Protein AF-A0A7V1RI03-F1 (afdb_monomer)

Nearest PDB structures (foldseek):
  7me6-assembly1_A  TM=6.289E-01  e=3.083E-03  Bacillus subtilis
  3l81-assembly1_A  TM=5.114E-01  e=1.331E-01  Homo sapiens
  4mdr-assembly1_A  TM=4.759E-01  e=1.545E-01  Homo sapiens
  9deq-assembly1_A  TM=2.929E-01  e=4.476E-02  Homo sapiens
  3ml6-assembly4_D  TM=4.600E-01  e=6.500E-01  Mus musculus

Foldseek 3Di:
DPPFAWEKEWEWPDQADAAWFQFHFTKIKIWTAGDPFFFQWKKKFWFVSKFFDDAWDKDFFDPPKGWDQPDPRRMIIIFRRRRDHTTIIIGTTGMTHHHAQDKIFMDMWTARHRRPDDDGGHDYPPVRYDGIHHLEKAKDWPQFWAADAAQAQTASAHPCLPDPRFTKMFTGGVHGDRQQPQFAKKFKWWDPVQCLFPFIWDDDRIATDHRRMGGGRRIHHNAWDFFIWMKIDDPSHHIDIGGTYTHANWKDFFAADDVWGKDKIKHWDFFCDPNDTDIFIFMDIDIGFHHGWMWGKHALRDDQDAPPDDDPSRGKIKTAGQGQAKGKGKGKADQVNLVVDPPNDQVVDWDKKWALDQQDAPPVRAGFQEAHPVRHTDHDDDDPPGGDTDIHTADAPVVDDPQDKHWPDWDQDPNNIIMTMIMHGGRRRTMMD

Mean predicted aligned error: 12.4 Å

Radius of gyration: 33.89 Å; Cα contacts (8 Å, |Δi|>4): 1225; chains: 1; bounding box: 90×43×89 Å

Structure (mmCIF, N/CA/C/O backbone):
data_AF-A0A7V1RI03-F1
#
_entry.id   AF-A0A7V1RI03-F1
#
loop_
_atom_site.group_PDB
_atom_site.id
_atom_site.type_symbol
_atom_site.label_atom_id
_atom_site.label_alt_id
_atom_site.label_comp_id
_atom_site.label_asym_id
_atom_site.label_entity_id
_atom_site.label_seq_id
_atom_site.pdbx_PDB_ins_code
_atom_site.Cartn_x
_atom_site.Cartn_y
_atom_site.Cartn_z
_atom_site.occupancy
_atom_site.B_iso_or_equiv
_atom_site.auth_seq_id
_atom_site.auth_comp_id
_atom_site.auth_asym_id
_atom_site.auth_atom_id
_atom_site.pdbx_PDB_model_num
ATOM 1 N N . MET A 1 1 ? 50.243 20.021 -27.247 1.00 41.41 1 MET A N 1
ATOM 2 C CA . MET A 1 1 ? 48.792 20.130 -26.984 1.00 41.41 1 MET A CA 1
ATOM 3 C C . MET A 1 1 ? 48.409 18.984 -26.069 1.00 41.41 1 MET A C 1
ATOM 5 O O . MET A 1 1 ? 48.669 17.845 -26.434 1.00 41.41 1 MET A O 1
ATOM 9 N N . ALA A 1 2 ? 47.901 19.267 -24.869 1.00 41.59 2 ALA A N 1
ATOM 10 C CA . ALA A 1 2 ? 47.420 18.225 -23.965 1.00 41.59 2 ALA A CA 1
ATOM 11 C C . ALA A 1 2 ? 46.274 17.465 -24.653 1.00 41.59 2 ALA A C 1
ATOM 13 O O . ALA A 1 2 ? 45.379 18.095 -25.218 1.00 41.59 2 ALA A O 1
ATOM 14 N N . ALA A 1 3 ? 46.332 16.133 -24.680 1.00 47.34 3 ALA A N 1
ATOM 15 C CA . ALA A 1 3 ? 45.283 15.319 -25.279 1.00 47.34 3 ALA A CA 1
ATOM 16 C C . ALA A 1 3 ? 43.960 15.603 -24.550 1.00 47.34 3 ALA A C 1
ATOM 18 O O . ALA A 1 3 ? 43.837 15.319 -23.362 1.00 47.34 3 ALA A O 1
ATOM 19 N N . GLY A 1 4 ? 42.996 16.216 -25.242 1.00 58.41 4 GLY A N 1
ATOM 20 C CA . GLY A 1 4 ? 41.682 16.500 -24.671 1.00 58.41 4 GLY A CA 1
ATOM 21 C C . GLY A 1 4 ? 41.002 15.205 -24.229 1.00 58.41 4 GLY A C 1
ATOM 22 O O . GLY A 1 4 ? 40.967 14.233 -24.985 1.00 58.41 4 GLY A O 1
ATOM 23 N N . THR A 1 5 ? 40.490 15.189 -23.003 1.00 70.06 5 THR A N 1
ATOM 24 C CA . THR A 1 5 ? 39.822 14.033 -22.396 1.00 70.06 5 THR A CA 1
ATOM 25 C C . THR A 1 5 ? 38.571 13.636 -23.195 1.00 70.06 5 THR A C 1
ATOM 27 O O . THR A 1 5 ? 37.810 14.491 -23.651 1.00 70.06 5 THR A O 1
ATOM 30 N N . LYS A 1 6 ? 38.356 12.331 -23.392 1.00 86.50 6 LYS A N 1
ATOM 31 C CA . LYS A 1 6 ? 37.286 11.750 -24.226 1.00 86.50 6 LYS A CA 1
ATOM 32 C C . LYS A 1 6 ? 36.296 10.996 -23.313 1.00 86.50 6 LYS A C 1
ATOM 34 O O . LYS A 1 6 ? 36.713 10.013 -22.713 1.00 86.50 6 LYS A O 1
ATOM 39 N N . LEU A 1 7 ? 35.040 11.453 -23.163 1.00 94.56 7 LEU A N 1
ATOM 40 C CA . LEU A 1 7 ? 34.065 10.988 -22.135 1.00 94.56 7 LEU A CA 1
ATOM 41 C C . LEU A 1 7 ? 32.678 10.568 -22.702 1.00 94.56 7 LEU A C 1
ATOM 43 O O . LEU A 1 7 ? 32.320 11.050 -23.779 1.00 94.56 7 LEU A O 1
ATOM 47 N N . PHE A 1 8 ? 31.901 9.705 -22.006 1.00 96.81 8 PHE A N 1
ATOM 48 C CA . PHE A 1 8 ? 30.544 9.221 -22.408 1.00 96.81 8 PHE A CA 1
ATOM 49 C C . PHE A 1 8 ? 29.639 8.722 -21.243 1.00 96.81 8 PHE A C 1
ATOM 51 O O . PHE A 1 8 ? 30.177 8.435 -20.188 1.00 96.81 8 PHE A O 1
ATOM 58 N N . ALA A 1 9 ? 28.317 8.539 -21.430 1.00 97.44 9 ALA A N 1
ATOM 59 C CA . ALA A 1 9 ? 27.333 8.123 -20.390 1.00 97.44 9 ALA A CA 1
ATOM 60 C C . ALA A 1 9 ? 26.368 6.977 -20.802 1.00 97.44 9 ALA A C 1
ATOM 62 O O . ALA A 1 9 ? 26.284 6.711 -22.003 1.00 97.44 9 ALA A O 1
ATOM 63 N N . ALA A 1 10 ? 25.644 6.336 -19.852 1.00 97.38 10 ALA A N 1
ATOM 64 C CA . ALA A 1 10 ? 24.796 5.142 -20.075 1.00 97.38 10 ALA A CA 1
ATOM 65 C C . ALA A 1 10 ? 23.640 4.899 -19.042 1.00 97.38 10 ALA A C 1
ATOM 67 O O . ALA A 1 10 ? 23.911 4.602 -17.885 1.00 97.38 10 ALA A O 1
ATOM 68 N N . VAL A 1 11 ? 22.351 4.940 -19.427 1.00 96.00 11 VAL A N 1
ATOM 69 C CA . VAL A 1 11 ? 21.191 4.805 -18.489 1.00 96.00 11 VAL A CA 1
ATOM 70 C C . VAL A 1 11 ? 20.282 3.619 -18.804 1.00 96.00 11 VAL A C 1
ATOM 72 O O . VAL A 1 11 ? 19.611 3.677 -19.826 1.00 96.00 11 VAL A O 1
ATOM 75 N N . VAL A 1 12 ? 20.235 2.634 -17.902 1.00 90.31 12 VAL A N 1
ATOM 76 C CA . VAL A 1 12 ? 19.380 1.440 -17.853 1.00 90.31 12 VAL A CA 1
ATOM 77 C C . VAL A 1 12 ? 18.019 1.771 -17.240 1.00 90.31 12 VAL A C 1
ATOM 79 O O . VAL A 1 12 ? 17.928 2.297 -16.130 1.00 90.31 12 VAL A O 1
ATOM 82 N N . GLU A 1 13 ? 16.966 1.422 -17.962 1.00 86.69 13 GLU A N 1
ATOM 83 C CA . GLU A 1 13 ? 15.584 1.364 -17.481 1.00 86.69 13 GLU A CA 1
ATOM 84 C C . GLU A 1 13 ? 14.987 0.029 -17.906 1.00 86.69 13 GLU A C 1
ATOM 86 O O . GLU A 1 13 ? 15.405 -0.429 -18.960 1.00 86.69 13 GLU A O 1
ATOM 91 N N . PRO A 1 14 ? 14.027 -0.562 -17.174 1.00 77.06 14 PRO A N 1
ATOM 92 C CA . PRO A 1 14 ? 13.486 -0.106 -15.897 1.00 77.06 14 PRO A CA 1
ATOM 93 C C . PRO A 1 14 ? 14.490 -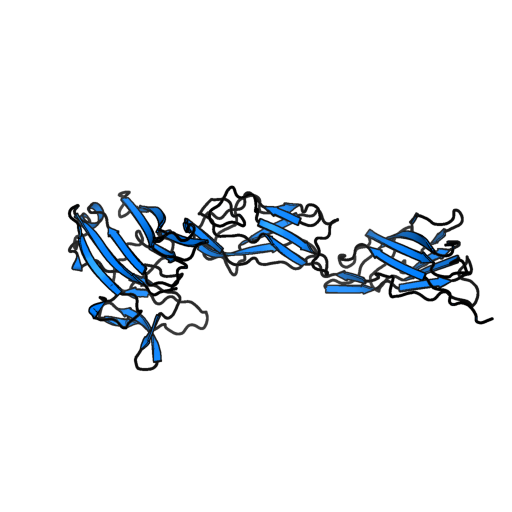0.204 -14.737 1.00 77.06 14 PRO A C 1
ATOM 95 O O . PRO A 1 14 ? 15.572 -0.771 -14.860 1.00 77.06 14 PRO A O 1
ATOM 98 N N . ARG A 1 15 ? 14.151 0.464 -13.629 1.00 73.94 15 ARG A N 1
ATOM 99 C CA . ARG A 1 15 ? 15.048 0.740 -12.492 1.00 73.94 15 ARG A CA 1
ATOM 100 C C . ARG A 1 15 ? 14.744 -0.103 -11.268 1.00 73.94 15 ARG A C 1
ATOM 102 O O . ARG A 1 15 ? 15.667 -0.650 -10.672 1.00 73.94 15 ARG A O 1
ATOM 109 N N . CYS A 1 16 ? 13.462 -0.213 -10.925 1.00 65.12 16 CYS A N 1
ATOM 110 C CA . CYS A 1 16 ? 13.014 -1.433 -10.292 1.00 65.12 16 CYS A CA 1
ATOM 111 C C . CYS A 1 16 ? 12.753 -2.411 -11.378 1.00 65.12 16 CYS A C 1
ATOM 113 O O . CYS A 1 16 ? 11.971 -2.170 -12.299 1.00 65.12 16 CYS A O 1
ATOM 115 N N . VAL A 1 17 ? 13.474 -3.492 -11.245 1.00 65.25 17 VAL A N 1
ATOM 116 C CA . VAL A 1 17 ? 13.266 -4.610 -12.100 1.00 65.25 17 VAL A CA 1
ATOM 117 C C . VAL A 1 17 ? 13.196 -5.801 -11.216 1.00 65.25 17 VAL A C 1
ATOM 119 O O . VAL A 1 17 ? 13.785 -5.884 -10.142 1.00 65.25 17 VAL A O 1
ATOM 122 N N . GLU A 1 18 ? 12.489 -6.760 -11.725 1.00 64.62 18 GLU A N 1
ATOM 123 C CA . GLU A 1 18 ? 12.511 -8.054 -11.131 1.00 64.62 18 GLU A CA 1
ATOM 124 C C . GLU A 1 18 ? 13.892 -8.693 -11.273 1.00 64.62 18 GLU A C 1
ATOM 126 O O . GLU A 1 18 ? 14.683 -8.365 -12.159 1.00 64.62 18 GLU A O 1
ATOM 131 N N . ALA A 1 19 ? 14.159 -9.667 -10.423 1.00 74.62 19 ALA A N 1
ATOM 132 C CA . ALA A 1 19 ? 15.273 -10.566 -10.611 1.00 74.62 19 ALA A CA 1
ATOM 133 C C . ALA A 1 19 ? 15.193 -11.343 -11.929 1.00 74.62 19 ALA A C 1
ATOM 135 O O . ALA A 1 19 ? 14.111 -11.677 -12.387 1.00 74.62 19 ALA A O 1
ATOM 136 N N . GLY A 1 20 ? 16.326 -11.754 -12.503 1.00 68.00 20 GLY A N 1
ATOM 137 C CA . GLY A 1 20 ? 16.409 -12.823 -13.513 1.00 68.00 20 GLY A CA 1
ATOM 138 C C . GLY A 1 20 ? 15.923 -12.502 -14.936 1.00 68.00 20 GLY A C 1
ATOM 139 O O . GLY A 1 20 ? 16.380 -13.123 -15.891 1.00 68.00 20 GLY A O 1
ATOM 140 N N . GLY A 1 21 ? 14.996 -11.560 -15.124 1.00 68.06 21 GLY A N 1
ATOM 141 C CA . GLY A 1 21 ? 14.075 -11.571 -16.272 1.00 68.06 21 GLY A CA 1
ATOM 142 C C . GLY A 1 21 ? 14.676 -11.299 -17.654 1.00 68.06 21 GLY A C 1
ATOM 143 O O . GLY A 1 21 ? 14.975 -10.154 -17.943 1.00 68.06 21 GLY A O 1
ATOM 144 N N . THR A 1 22 ? 14.817 -12.307 -18.537 1.00 66.44 22 THR A N 1
ATOM 145 C CA . THR A 1 22 ? 15.263 -12.186 -19.952 1.00 66.44 22 THR A CA 1
ATOM 146 C C . THR A 1 22 ? 14.149 -11.619 -20.834 1.00 66.44 22 THR A C 1
ATOM 148 O O . THR A 1 22 ? 13.356 -12.379 -21.382 1.00 66.44 22 THR A O 1
ATOM 151 N N . GLY A 1 23 ? 14.009 -10.300 -20.941 1.00 67.38 23 GLY A N 1
ATOM 152 C CA . GLY A 1 23 ? 12.752 -9.759 -21.486 1.00 67.38 23 GLY A CA 1
ATOM 153 C C . GLY A 1 23 ? 12.472 -8.309 -21.143 1.00 67.38 23 GLY A C 1
ATOM 154 O O . GLY A 1 23 ? 11.780 -7.601 -21.872 1.00 67.38 23 GLY A O 1
ATOM 155 N N . ILE A 1 24 ? 13.020 -7.887 -20.011 1.00 77.88 24 ILE A N 1
ATOM 156 C CA . ILE A 1 24 ? 12.870 -6.547 -19.492 1.00 77.88 24 ILE A CA 1
ATOM 157 C C . ILE A 1 24 ? 13.389 -5.586 -20.558 1.00 77.88 24 ILE A C 1
ATOM 159 O O . ILE A 1 24 ? 14.479 -5.789 -21.113 1.00 77.88 24 ILE A O 1
ATOM 163 N N . ALA A 1 25 ? 12.534 -4.615 -20.899 1.00 83.31 25 ALA A N 1
ATOM 164 C CA . ALA A 1 25 ? 12.824 -3.588 -21.882 1.00 83.31 25 ALA A CA 1
ATOM 165 C C . ALA A 1 25 ? 13.933 -2.720 -21.320 1.00 83.31 25 ALA A C 1
ATOM 167 O O . ALA A 1 25 ? 13.692 -1.679 -20.726 1.00 83.31 25 ALA A O 1
ATOM 168 N N . PHE A 1 26 ? 15.144 -3.215 -21.499 1.00 85.81 26 PHE A N 1
ATOM 169 C CA . PHE A 1 26 ? 16.341 -2.577 -21.063 1.00 85.81 26 PHE A CA 1
ATOM 170 C C . PHE A 1 26 ? 16.738 -1.601 -22.128 1.00 85.81 26 PHE A C 1
ATOM 172 O O . PHE A 1 26 ? 17.352 -1.938 -23.137 1.00 85.81 26 PHE A O 1
ATOM 179 N N . SER A 1 27 ? 16.360 -0.359 -21.928 1.00 92.25 27 SER A N 1
ATOM 180 C CA . SER A 1 27 ? 17.020 0.689 -22.674 1.00 92.25 27 SER A CA 1
ATOM 181 C C . SER A 1 27 ? 18.281 1.072 -21.933 1.00 92.25 27 SER A C 1
ATOM 183 O O . SER A 1 27 ? 18.189 1.398 -20.760 1.00 92.25 27 SER A O 1
ATOM 185 N N . ILE A 1 28 ? 19.428 1.080 -22.616 1.00 96.06 28 ILE A N 1
ATOM 186 C CA . ILE A 1 28 ? 20.593 1.882 -22.249 1.00 96.06 28 ILE A CA 1
ATOM 187 C C . ILE A 1 28 ? 20.693 3.042 -23.196 1.00 96.06 28 ILE A C 1
ATOM 189 O O . ILE A 1 28 ? 21.000 2.919 -24.383 1.00 96.06 28 ILE A O 1
ATOM 193 N N . THR A 1 29 ? 20.440 4.209 -22.653 1.00 97.50 29 THR A N 1
ATOM 194 C CA . THR A 1 29 ? 20.673 5.429 -23.402 1.00 97.50 29 THR A CA 1
ATOM 195 C C . THR A 1 29 ? 22.153 5.788 -23.296 1.00 97.50 29 THR A C 1
ATOM 197 O O . THR A 1 29 ? 22.604 6.168 -22.219 1.00 97.50 29 THR A O 1
ATOM 200 N N . LEU A 1 30 ? 22.918 5.649 -24.390 1.00 97.69 30 LEU A N 1
ATOM 201 C CA . LEU A 1 30 ? 24.334 6.023 -24.497 1.00 97.69 30 LEU A CA 1
ATOM 202 C C . LEU A 1 30 ? 24.514 7.441 -25.034 1.00 97.69 30 LEU A C 1
ATOM 204 O O . LEU A 1 30 ? 23.886 7.808 -26.020 1.00 97.69 30 LEU A O 1
ATOM 208 N N . THR A 1 31 ? 25.427 8.226 -24.462 1.00 97.75 31 THR A N 1
ATOM 209 C CA . THR A 1 31 ? 25.604 9.647 -24.838 1.00 97.75 31 THR A CA 1
ATOM 210 C C . THR A 1 31 ? 27.086 10.039 -24.954 1.00 97.75 31 THR A C 1
ATOM 212 O O . THR A 1 31 ? 27.854 9.738 -24.044 1.00 97.75 31 THR A O 1
ATOM 215 N N . ASN A 1 32 ? 27.516 10.710 -26.041 1.00 96.75 32 ASN A N 1
ATOM 216 C CA . ASN A 1 32 ? 28.910 11.183 -26.227 1.00 96.75 32 ASN A CA 1
ATOM 217 C C . ASN A 1 32 ? 29.135 12.585 -25.646 1.00 96.75 32 ASN A C 1
ATOM 219 O O . ASN A 1 32 ? 28.449 13.535 -26.023 1.00 96.75 32 ASN A O 1
ATOM 223 N N . LEU A 1 33 ? 30.178 12.730 -24.826 1.00 95.06 33 LEU A N 1
ATOM 224 C CA . LEU A 1 33 ? 30.509 13.955 -24.100 1.00 95.06 33 LEU A CA 1
ATOM 225 C C . LEU A 1 33 ? 31.854 14.606 -24.516 1.00 95.06 33 LEU A C 1
ATOM 227 O O . LEU A 1 33 ? 32.216 15.650 -23.977 1.00 95.06 33 LEU A O 1
ATOM 231 N N . SER A 1 34 ? 32.627 14.042 -25.459 1.00 91.75 34 SER A N 1
ATOM 232 C CA . SER A 1 34 ? 33.881 14.662 -25.947 1.00 91.75 34 SER A CA 1
ATOM 233 C C . SER A 1 34 ? 33.633 15.870 -26.865 1.00 91.75 34 SER A C 1
ATOM 235 O O . SER A 1 34 ? 32.621 15.928 -27.551 1.00 91.75 34 SER A O 1
ATOM 237 N N . LYS A 1 35 ? 34.574 16.830 -26.919 1.00 88.06 35 LYS A N 1
ATOM 238 C CA . LYS A 1 35 ? 34.424 18.111 -27.651 1.00 88.06 35 LYS A CA 1
ATOM 239 C C . LYS A 1 35 ? 34.959 18.115 -29.079 1.00 88.06 35 LYS A C 1
ATOM 241 O O . LYS A 1 35 ? 34.518 18.899 -29.908 1.00 88.06 35 LYS A O 1
ATOM 246 N N . ASN A 1 36 ? 35.956 17.290 -29.350 1.00 86.00 36 ASN A N 1
ATOM 247 C CA . ASN A 1 36 ? 36.690 17.275 -30.614 1.00 86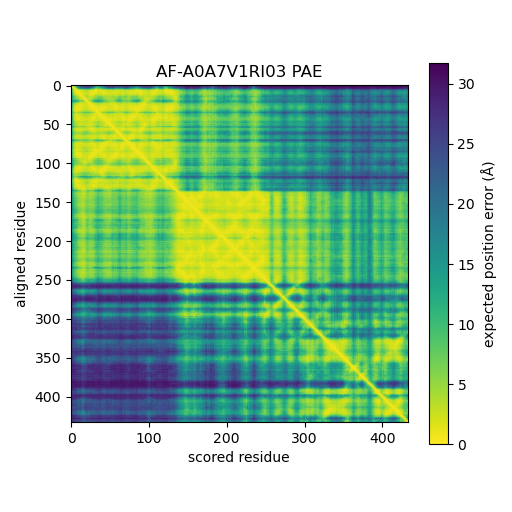.00 36 ASN A CA 1
ATOM 248 C C . ASN A 1 36 ? 36.830 15.859 -31.178 1.00 86.00 36 ASN A C 1
ATOM 250 O O . ASN A 1 36 ? 37.504 15.656 -32.184 1.00 86.00 36 ASN A O 1
ATOM 254 N N . GLN A 1 37 ? 36.205 14.881 -30.521 1.00 91.12 37 GLN A N 1
ATOM 255 C CA . GLN A 1 37 ? 36.290 13.483 -30.882 1.00 91.12 37 GLN A CA 1
ATOM 256 C C . GLN A 1 37 ? 34.893 12.859 -30.884 1.00 91.12 37 GLN A C 1
ATOM 258 O O . GLN A 1 37 ? 34.149 12.947 -29.910 1.00 91.12 37 GLN A O 1
ATOM 263 N N . GLN A 1 38 ? 34.543 12.190 -31.977 1.00 92.38 38 GLN A N 1
ATOM 264 C CA . GLN A 1 38 ? 33.349 11.346 -32.023 1.00 92.38 38 GLN A CA 1
ATOM 265 C C . GLN A 1 38 ? 33.516 10.097 -31.143 1.00 92.38 38 GLN A C 1
ATOM 267 O O . GLN A 1 38 ? 34.625 9.564 -31.043 1.00 92.38 38 GLN A O 1
ATOM 272 N N . LEU A 1 39 ? 32.419 9.607 -30.565 1.00 94.94 39 LEU A N 1
ATOM 273 C CA . LEU A 1 39 ? 32.346 8.271 -29.975 1.00 94.94 39 LEU A CA 1
ATOM 274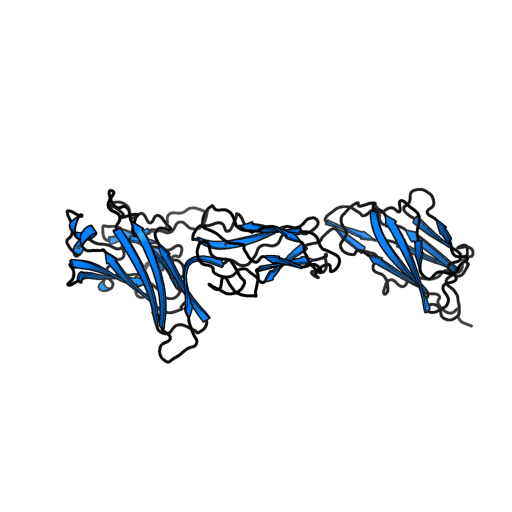 C C . LEU A 1 39 ? 31.970 7.311 -31.099 1.00 94.94 39 LEU A C 1
ATOM 276 O O . LEU A 1 39 ? 30.852 7.327 -31.619 1.00 94.94 39 LEU A O 1
ATOM 280 N N . GLY A 1 40 ? 32.959 6.536 -31.523 1.00 94.12 40 GLY A N 1
ATOM 281 C CA . GLY A 1 40 ? 32.832 5.632 -32.654 1.00 94.12 40 GLY A CA 1
ATOM 282 C C . GLY A 1 40 ? 32.198 4.297 -32.275 1.00 94.12 40 GLY A C 1
ATOM 283 O O . GLY A 1 40 ? 31.468 3.738 -33.082 1.00 94.12 40 GLY A O 1
ATOM 284 N N . SER A 1 41 ? 32.436 3.791 -31.062 1.00 96.31 41 SER A N 1
ATOM 285 C CA . SER A 1 41 ? 31.978 2.462 -30.627 1.00 96.31 41 SER A CA 1
ATOM 286 C C . SER A 1 41 ? 31.847 2.330 -29.107 1.00 96.31 41 SER A C 1
ATOM 288 O O . SER A 1 41 ? 32.500 3.064 -28.362 1.00 96.31 41 SER A O 1
ATOM 290 N N . ALA A 1 42 ? 31.036 1.373 -28.647 1.00 97.56 42 ALA A N 1
ATOM 291 C CA . ALA A 1 42 ? 30.882 1.013 -27.238 1.00 97.56 42 ALA A CA 1
ATOM 292 C C . ALA A 1 42 ? 30.634 -0.491 -27.028 1.00 97.56 42 ALA A C 1
ATOM 294 O O . ALA A 1 42 ? 30.195 -1.176 -27.938 1.00 97.56 42 ALA A O 1
ATOM 295 N N . ASN A 1 43 ? 30.900 -0.998 -25.829 1.00 97.25 43 ASN A N 1
ATOM 296 C CA . ASN A 1 43 ? 30.618 -2.352 -25.368 1.00 97.25 43 ASN A CA 1
ATOM 297 C C . ASN A 1 43 ? 29.855 -2.261 -24.035 1.00 97.25 43 ASN A C 1
ATOM 299 O O . ASN A 1 43 ? 30.383 -1.665 -23.104 1.00 97.25 43 ASN A O 1
ATOM 303 N N . VAL A 1 44 ? 28.657 -2.836 -23.920 1.00 97.56 44 VAL A N 1
ATOM 304 C CA . VAL A 1 44 ? 27.832 -2.883 -22.697 1.00 97.56 44 VAL A CA 1
ATOM 305 C C . VAL A 1 44 ? 27.874 -4.303 -22.143 1.00 97.56 44 VAL A C 1
ATOM 307 O O . VAL A 1 44 ? 27.323 -5.217 -22.744 1.00 97.56 44 VAL A O 1
ATOM 310 N N . ARG A 1 45 ? 28.551 -4.509 -21.019 1.00 96.19 45 ARG A N 1
ATOM 311 C CA . ARG A 1 45 ? 28.572 -5.762 -20.270 1.00 96.19 45 ARG A CA 1
ATOM 312 C C . ARG A 1 45 ? 27.387 -5.826 -19.320 1.00 96.19 45 ARG A C 1
ATOM 314 O O . ARG A 1 45 ? 27.097 -4.862 -18.624 1.00 96.19 45 ARG A O 1
ATOM 321 N N . LEU A 1 46 ? 26.723 -6.958 -19.259 1.00 93.75 46 LEU A N 1
ATOM 322 C CA . LEU A 1 46 ? 25.620 -7.154 -18.340 1.00 93.75 46 LEU A CA 1
ATOM 323 C C . LEU A 1 46 ? 26.136 -7.692 -16.993 1.00 93.75 46 LEU A C 1
ATOM 325 O O . LEU A 1 46 ? 27.198 -8.326 -16.973 1.00 93.75 46 LEU A O 1
ATOM 329 N N . PRO A 1 47 ? 25.453 -7.375 -15.875 1.00 91.50 47 PRO A N 1
ATOM 330 C CA . PRO A 1 47 ? 25.795 -7.916 -14.559 1.00 91.50 47 PRO A CA 1
ATOM 331 C C . PRO A 1 47 ? 25.717 -9.446 -14.537 1.00 91.50 47 PRO A C 1
ATOM 333 O O . PRO A 1 47 ? 25.084 -10.053 -15.394 1.00 91.50 47 PRO A O 1
ATOM 336 N N . ASP A 1 48 ? 26.326 -10.095 -13.546 1.00 86.19 48 ASP A N 1
ATOM 337 C CA . ASP A 1 48 ? 26.189 -11.548 -13.421 1.00 86.19 48 ASP A CA 1
ATOM 338 C C . ASP A 1 48 ? 24.717 -11.919 -13.181 1.00 86.19 48 ASP A C 1
ATOM 340 O O . ASP A 1 48 ? 24.016 -11.300 -12.379 1.00 86.19 48 ASP A O 1
ATOM 344 N N . GLY A 1 49 ? 24.232 -12.894 -13.946 1.00 78.31 49 GLY A N 1
ATOM 345 C CA . GLY A 1 49 ? 22.809 -13.234 -14.020 1.00 78.31 49 GLY A CA 1
ATOM 346 C C . GLY A 1 49 ? 22.025 -12.435 -15.065 1.00 78.31 49 GLY A C 1
ATOM 347 O O . GLY A 1 49 ? 21.023 -12.937 -15.557 1.00 78.31 49 GLY A O 1
ATOM 348 N N . PHE A 1 50 ? 22.516 -11.273 -15.502 1.00 88.75 50 PHE A N 1
ATOM 349 C CA . PHE A 1 50 ? 21.912 -10.479 -16.569 1.00 88.75 50 PHE A CA 1
ATOM 350 C C . PHE A 1 50 ? 22.517 -10.842 -17.941 1.00 88.75 50 PHE A C 1
ATOM 352 O O . PHE A 1 50 ? 23.732 -10.984 -18.081 1.00 88.75 50 PHE A O 1
ATOM 359 N N . ALA A 1 51 ? 21.707 -10.953 -18.997 1.00 89.38 51 ALA A N 1
ATOM 360 C CA . ALA A 1 51 ? 22.192 -11.310 -20.340 1.00 89.38 51 ALA A CA 1
ATOM 361 C C . ALA A 1 51 ? 21.294 -10.784 -21.469 1.00 89.38 51 ALA A C 1
ATOM 363 O O . ALA A 1 51 ? 20.078 -10.835 -21.367 1.00 89.38 51 ALA A O 1
ATOM 364 N N . VAL A 1 52 ? 21.865 -10.305 -22.574 1.00 91.44 52 VAL A N 1
ATOM 365 C CA . VAL A 1 52 ? 21.119 -9.906 -23.768 1.00 91.44 52 VAL A CA 1
ATOM 366 C C . VAL A 1 52 ? 20.770 -11.149 -24.536 1.00 91.44 52 VAL A C 1
ATOM 368 O O . VAL A 1 52 ? 21.595 -12.038 -24.730 1.00 91.44 52 VAL A O 1
ATOM 371 N N . THR A 1 53 ? 19.534 -11.192 -24.988 1.00 82.94 53 THR A N 1
ATOM 372 C CA . THR A 1 53 ? 18.967 -12.406 -25.566 1.00 82.94 53 THR A CA 1
ATOM 373 C C . THR A 1 53 ? 18.497 -12.205 -27.001 1.00 82.94 53 THR A C 1
ATOM 375 O O . THR A 1 53 ? 18.095 -13.163 -27.652 1.00 82.94 53 THR A O 1
ATOM 378 N N . GLY A 1 54 ? 18.613 -10.984 -27.534 1.00 82.44 54 GLY A N 1
ATOM 379 C CA . GLY A 1 54 ? 18.217 -10.641 -28.896 1.00 82.44 54 GLY A CA 1
ATOM 380 C C . GLY A 1 54 ? 19.077 -9.550 -29.527 1.00 82.44 54 GLY A C 1
ATOM 381 O O . GLY A 1 54 ? 20.208 -9.290 -29.118 1.00 82.44 54 GLY A O 1
ATOM 382 N N . GLY A 1 55 ? 18.522 -8.915 -30.558 1.00 86.94 55 GLY A N 1
ATOM 383 C CA . GLY A 1 55 ? 19.140 -7.755 -31.188 1.00 86.94 55 GLY A CA 1
ATOM 384 C C . GLY A 1 55 ? 19.038 -6.515 -30.305 1.00 86.94 55 GLY A C 1
ATOM 385 O O . GLY A 1 55 ? 18.174 -6.414 -29.436 1.00 86.94 55 GLY A O 1
ATOM 386 N N . VAL A 1 56 ? 19.910 -5.548 -30.560 1.00 95.19 56 VAL A N 1
ATOM 387 C CA . VAL A 1 56 ? 19.875 -4.257 -29.873 1.00 95.19 56 VAL A CA 1
ATOM 388 C C . VAL A 1 56 ? 19.472 -3.205 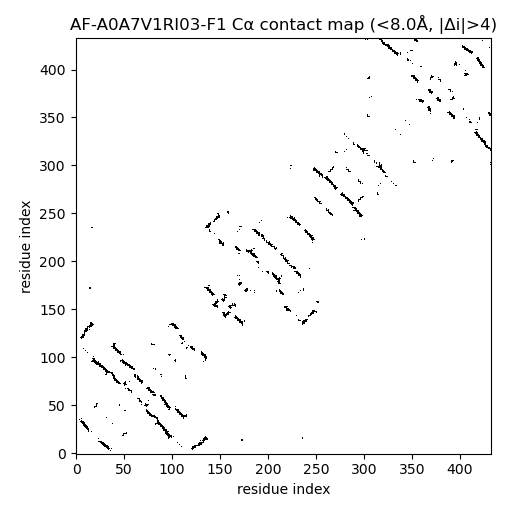-30.884 1.00 95.19 56 VAL A C 1
ATOM 390 O O . VAL A 1 56 ? 20.175 -2.963 -31.867 1.00 95.19 56 VAL A O 1
ATOM 393 N N . ALA A 1 57 ? 18.305 -2.613 -30.663 1.00 95.81 57 ALA A N 1
ATOM 394 C CA . ALA A 1 57 ? 17.805 -1.544 -31.501 1.00 95.81 57 ALA A CA 1
ATOM 395 C C . ALA A 1 57 ? 18.517 -0.247 -31.130 1.00 95.81 57 ALA A C 1
ATOM 397 O O . ALA A 1 57 ? 18.635 0.082 -29.951 1.00 95.81 57 ALA A O 1
ATOM 398 N N . LEU A 1 58 ? 18.967 0.492 -32.143 1.00 96.00 58 LEU A N 1
ATOM 399 C CA . LEU A 1 58 ? 19.611 1.786 -31.965 1.00 96.00 58 LEU A CA 1
ATOM 400 C C . LEU A 1 58 ? 18.691 2.888 -32.466 1.00 96.00 58 LEU A C 1
ATOM 402 O O . LEU A 1 58 ? 18.431 3.007 -33.661 1.00 96.00 58 LEU A O 1
ATOM 406 N N . VAL A 1 59 ? 18.229 3.724 -31.548 1.00 95.62 59 VAL A N 1
ATOM 407 C CA . VAL A 1 59 ? 17.482 4.939 -31.876 1.00 95.62 59 VAL A CA 1
ATOM 408 C C . VAL A 1 59 ? 18.427 6.129 -31.747 1.00 95.62 59 VAL A C 1
ATOM 410 O O . VAL A 1 59 ? 19.073 6.286 -30.716 1.00 95.62 59 VAL A O 1
ATOM 413 N N . GLY A 1 60 ? 18.527 6.965 -32.786 1.00 90.38 60 GLY A N 1
ATOM 414 C CA . GLY A 1 60 ? 19.378 8.169 -32.791 1.00 90.38 60 GLY A CA 1
ATOM 415 C C . GLY A 1 60 ? 20.828 7.960 -33.253 1.00 90.38 60 GLY A C 1
ATOM 416 O O . GLY A 1 60 ? 21.630 8.891 -33.175 1.00 90.38 60 GLY A O 1
ATOM 417 N N . ALA A 1 61 ? 21.176 6.764 -33.742 1.00 88.38 61 ALA A N 1
ATOM 418 C CA . ALA A 1 61 ? 22.512 6.445 -34.256 1.00 88.38 61 ALA A CA 1
ATOM 419 C C . ALA A 1 61 ? 22.695 6.810 -35.741 1.00 88.38 61 ALA A C 1
ATOM 421 O O . ALA A 1 61 ? 21.726 7.061 -36.459 1.00 88.38 61 ALA A O 1
ATOM 422 N N . SER A 1 62 ? 23.950 6.828 -36.215 1.00 87.75 62 SER A N 1
ATOM 423 C CA . SER A 1 62 ? 24.241 6.977 -37.649 1.00 87.75 62 SER A CA 1
ATOM 424 C C . SER A 1 62 ? 23.674 5.806 -38.462 1.00 87.75 62 SER A C 1
ATOM 426 O O . SER A 1 62 ? 23.548 4.698 -37.949 1.00 87.75 62 SER A O 1
ATOM 428 N N . SER A 1 63 ? 23.385 6.010 -39.749 1.00 88.88 63 SER A N 1
ATOM 429 C CA . SER A 1 63 ? 22.879 4.937 -40.622 1.00 88.88 63 SER A CA 1
ATOM 430 C C . SER A 1 63 ? 23.883 3.804 -40.860 1.00 88.88 63 SER A C 1
ATOM 432 O O . SER A 1 63 ? 23.490 2.729 -41.300 1.00 88.88 63 SER A O 1
ATOM 434 N N . SER A 1 64 ? 25.168 4.035 -40.573 1.00 90.19 64 SER A N 1
ATOM 435 C CA . SER A 1 64 ? 26.217 3.010 -40.603 1.00 90.19 64 SER A CA 1
ATOM 436 C C . SER A 1 64 ? 26.395 2.274 -39.272 1.00 90.19 64 SER A C 1
ATOM 438 O O . SER A 1 64 ? 27.183 1.338 -39.215 1.00 90.19 64 SER A O 1
ATOM 440 N N . ALA A 1 65 ? 25.726 2.707 -38.198 1.00 96.00 65 ALA A N 1
ATOM 441 C CA . ALA A 1 65 ? 25.909 2.129 -36.874 1.00 96.00 65 ALA A CA 1
ATOM 442 C C . ALA A 1 65 ? 25.372 0.696 -36.803 1.00 96.00 65 ALA A C 1
ATOM 444 O O . ALA A 1 65 ? 24.315 0.386 -37.350 1.00 96.00 65 ALA A O 1
ATOM 445 N N . THR A 1 66 ? 26.073 -0.165 -36.071 1.00 96.38 66 THR A N 1
ATOM 446 C CA . THR A 1 66 ? 25.662 -1.553 -35.849 1.00 96.38 66 THR A CA 1
ATOM 447 C C . THR A 1 66 ? 25.683 -1.897 -34.368 1.00 96.38 66 THR A C 1
ATOM 449 O O . THR A 1 66 ? 26.433 -1.317 -33.579 1.00 96.38 66 THR A O 1
ATOM 452 N N . ALA A 1 67 ? 24.843 -2.853 -33.989 1.00 96.81 67 ALA A N 1
ATOM 453 C CA . ALA A 1 67 ? 24.852 -3.468 -32.677 1.00 96.81 67 ALA A CA 1
ATOM 454 C C . ALA A 1 67 ? 24.896 -4.988 -32.839 1.00 96.81 67 ALA A C 1
ATOM 456 O O . ALA A 1 67 ? 24.158 -5.555 -33.641 1.00 96.81 67 ALA A O 1
ATOM 457 N N . SER A 1 68 ? 25.765 -5.645 -32.086 1.00 95.00 68 SER A N 1
ATOM 458 C CA . SER A 1 68 ? 25.963 -7.091 -32.106 1.00 95.00 68 SER A CA 1
ATOM 459 C C . SER A 1 68 ? 26.137 -7.604 -30.685 1.00 95.00 68 SER A C 1
ATOM 461 O O . SER A 1 68 ? 26.464 -6.846 -29.782 1.00 95.00 68 SER A O 1
ATOM 463 N N . VAL A 1 69 ? 25.876 -8.882 -30.461 1.00 94.56 69 VAL A N 1
ATOM 464 C CA . VAL A 1 69 ? 25.917 -9.489 -29.129 1.00 94.56 69 VAL A CA 1
ATOM 465 C C . VAL A 1 69 ? 26.741 -10.769 -29.255 1.00 94.56 69 VAL A C 1
ATOM 467 O O . VAL A 1 69 ? 26.199 -11.808 -29.630 1.00 94.56 69 VAL A O 1
ATOM 470 N N . PRO A 1 70 ? 28.072 -10.707 -29.079 1.00 89.25 70 PRO A N 1
ATOM 471 C CA . PRO A 1 70 ? 28.926 -11.869 -29.269 1.00 89.25 70 PRO A CA 1
ATOM 472 C C . PRO A 1 70 ? 28.831 -12.849 -28.094 1.00 89.25 70 PRO A C 1
ATOM 474 O O . PRO A 1 70 ? 28.677 -12.464 -26.933 1.00 89.25 70 PRO A O 1
ATOM 477 N N . GLY A 1 71 ? 29.022 -14.135 -28.392 1.00 83.81 71 GLY A N 1
ATOM 478 C CA . GLY A 1 71 ? 29.153 -15.174 -27.373 1.00 83.81 71 GLY A CA 1
ATOM 479 C C . GLY A 1 71 ? 27.884 -15.362 -26.541 1.00 83.81 71 GLY A C 1
ATOM 480 O O . GLY A 1 71 ? 26.808 -15.584 -27.084 1.00 83.81 71 GLY A O 1
ATOM 481 N N . SER A 1 72 ? 28.020 -15.324 -25.214 1.00 76.44 72 SER A N 1
ATOM 482 C CA . SER A 1 72 ? 26.985 -15.756 -24.265 1.00 76.44 72 SER A CA 1
ATOM 483 C C . SER A 1 72 ? 25.898 -14.718 -23.948 1.00 76.44 72 SER A C 1
ATOM 485 O O . SER A 1 72 ? 25.141 -14.922 -23.005 1.00 76.44 72 SER A O 1
ATOM 487 N N . GLY A 1 73 ? 25.829 -13.585 -24.653 1.00 80.75 73 GLY A N 1
ATOM 488 C CA . GLY A 1 73 ? 24.797 -12.565 -24.407 1.00 80.75 73 GLY A CA 1
ATOM 489 C C . GLY A 1 73 ? 25.126 -11.542 -23.316 1.00 80.75 73 GLY A C 1
ATOM 490 O O . GLY A 1 73 ? 24.523 -10.478 -23.259 1.00 80.75 73 GLY A O 1
ATOM 491 N N . ALA A 1 74 ? 26.134 -11.781 -22.479 1.00 89.25 74 ALA A N 1
ATOM 492 C CA . ALA A 1 74 ? 26.523 -10.861 -21.403 1.00 89.25 74 ALA A CA 1
ATOM 493 C C . ALA A 1 74 ? 27.253 -9.591 -21.894 1.00 89.25 74 ALA A C 1
ATOM 495 O O . ALA A 1 74 ? 27.769 -8.824 -21.083 1.00 89.25 74 ALA A O 1
ATOM 496 N N . LEU A 1 75 ? 27.354 -9.383 -23.210 1.00 93.44 75 LEU A N 1
ATOM 497 C CA . LEU A 1 75 ? 28.039 -8.255 -23.828 1.00 93.44 75 LEU A CA 1
ATOM 498 C C . LEU A 1 75 ? 27.292 -7.803 -25.085 1.00 93.44 75 LEU A C 1
ATOM 500 O O . LEU A 1 75 ? 27.108 -8.584 -26.010 1.00 93.44 75 LEU A O 1
ATOM 504 N N . ILE A 1 76 ? 26.936 -6.528 -25.144 1.00 97.38 76 ILE A N 1
ATOM 505 C CA . ILE A 1 76 ? 26.484 -5.845 -26.353 1.00 97.38 76 ILE A CA 1
ATOM 506 C C . ILE A 1 76 ? 27.671 -5.081 -26.919 1.00 97.38 76 ILE A C 1
ATOM 508 O O . ILE A 1 76 ? 28.297 -4.301 -26.213 1.00 97.38 76 ILE A O 1
ATOM 512 N N . GLU A 1 77 ? 27.953 -5.243 -28.197 1.00 97.38 77 GLU A N 1
ATOM 513 C CA . GLU A 1 77 ? 28.962 -4.516 -28.947 1.00 97.38 77 GLU A CA 1
ATOM 514 C C . GLU A 1 77 ? 28.315 -3.579 -29.960 1.00 97.38 77 GLU A C 1
ATOM 516 O O . GLU A 1 77 ? 27.615 -3.996 -30.874 1.00 97.38 77 GLU A O 1
ATOM 521 N N . LEU A 1 78 ? 28.591 -2.296 -29.815 1.00 97.62 78 LEU A N 1
ATOM 522 C CA . LEU A 1 78 ? 28.052 -1.210 -30.610 1.00 97.62 78 LEU A CA 1
ATOM 523 C C . LEU A 1 78 ? 29.184 -0.587 -31.436 1.00 97.62 78 LEU A C 1
ATOM 525 O O . LEU A 1 78 ? 30.223 -0.211 -30.881 1.00 97.62 78 LEU A O 1
ATOM 529 N N . ARG A 1 79 ? 29.028 -0.501 -32.757 1.00 97.19 79 ARG A N 1
ATOM 530 C CA . ARG A 1 79 ? 30.066 -0.058 -33.708 1.00 97.19 79 ARG A CA 1
ATOM 531 C C . ARG A 1 79 ? 29.528 1.012 -34.643 1.00 97.19 79 ARG A C 1
ATOM 533 O O . ARG A 1 79 ? 28.317 1.150 -34.796 1.00 97.19 79 ARG A O 1
ATOM 540 N N . ASP A 1 80 ? 30.436 1.788 -35.233 1.00 95.00 80 ASP A N 1
ATOM 541 C CA . ASP A 1 80 ? 30.117 2.886 -36.159 1.00 95.00 80 ASP A CA 1
ATOM 542 C C . ASP A 1 80 ? 29.040 3.857 -35.642 1.00 95.00 80 ASP A C 1
ATOM 544 O O . ASP A 1 80 ? 28.329 4.513 -36.409 1.00 95.00 80 ASP A O 1
ATOM 548 N N . LEU A 1 81 ? 28.933 3.997 -34.319 1.00 95.50 81 LEU A N 1
ATOM 549 C CA . LEU A 1 81 ? 27.910 4.813 -33.679 1.00 95.50 81 LEU A CA 1
ATOM 550 C C . LEU A 1 81 ? 27.987 6.264 -34.168 1.00 95.50 81 LEU A C 1
ATOM 552 O 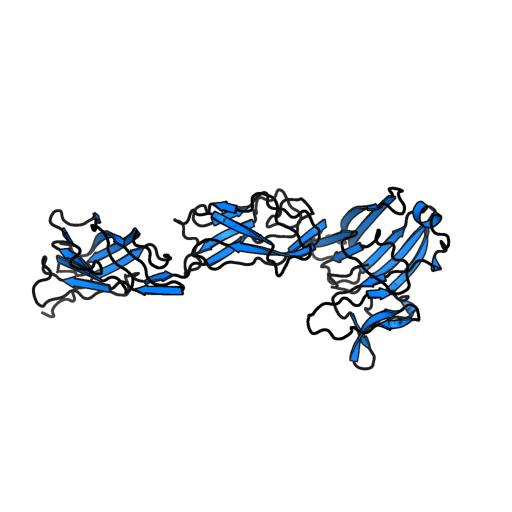O . LEU A 1 81 ? 26.951 6.907 -34.342 1.00 95.50 81 LEU A O 1
ATOM 556 N N . ARG A 1 82 ? 29.219 6.750 -34.423 1.00 92.69 82 ARG A N 1
ATOM 557 C CA . ARG A 1 82 ? 29.544 8.122 -34.861 1.00 92.69 82 ARG A CA 1
ATOM 558 C C . ARG A 1 82 ? 28.748 9.151 -34.072 1.00 92.69 82 ARG A C 1
ATOM 560 O O . ARG A 1 82 ? 28.265 10.140 -34.625 1.00 92.69 82 ARG A O 1
ATOM 567 N N . ILE A 1 83 ? 28.601 8.905 -32.773 1.00 95.62 83 ILE A N 1
ATOM 568 C CA . ILE A 1 83 ? 27.904 9.831 -31.901 1.00 95.62 83 ILE A CA 1
ATOM 569 C C . ILE A 1 83 ? 28.789 11.067 -31.882 1.00 95.62 83 ILE A C 1
ATOM 571 O O . ILE A 1 83 ? 29.900 11.038 -31.347 1.00 95.62 83 ILE A O 1
ATOM 575 N N . LEU A 1 84 ? 28.362 12.125 -32.563 1.00 94.75 84 LEU A N 1
ATOM 576 C CA . LEU A 1 84 ? 29.084 13.388 -32.574 1.00 94.75 84 LEU A CA 1
ATOM 577 C C . LEU A 1 84 ? 29.130 13.952 -31.150 1.00 94.75 84 LEU A C 1
ATOM 579 O O . LEU A 1 84 ? 28.315 13.547 -30.313 1.00 94.75 84 LEU A O 1
ATOM 583 N N . PRO A 1 85 ? 30.076 14.861 -30.860 1.00 94.38 85 PRO A N 1
ATOM 584 C CA . PRO A 1 85 ? 30.027 15.647 -29.635 1.00 94.38 85 PRO A CA 1
ATOM 585 C C . PRO A 1 85 ? 28.582 16.054 -29.275 1.00 94.38 85 PRO A C 1
ATOM 587 O O . PRO A 1 85 ? 27.906 16.680 -30.093 1.00 94.38 85 PRO A O 1
ATOM 590 N N . ALA A 1 86 ? 28.115 15.667 -28.079 1.00 93.31 86 ALA A N 1
ATOM 591 C CA . ALA A 1 86 ? 26.800 15.988 -27.501 1.00 93.31 86 ALA A CA 1
ATOM 592 C C . ALA A 1 86 ? 25.536 15.340 -28.128 1.00 93.31 86 ALA A C 1
ATOM 594 O O . ALA A 1 86 ? 24.474 15.962 -28.157 1.00 93.31 86 ALA A O 1
ATOM 595 N N . ARG A 1 87 ? 25.595 14.092 -28.613 1.00 97.00 87 ARG A N 1
ATOM 596 C CA . ARG A 1 87 ? 24.407 13.327 -29.072 1.00 97.00 87 ARG A CA 1
ATOM 597 C C . ARG A 1 87 ? 24.206 12.025 -28.289 1.00 97.00 87 ARG A C 1
ATOM 599 O O . ARG A 1 87 ? 25.139 11.568 -27.627 1.00 97.00 87 ARG A O 1
ATOM 606 N N . SER A 1 88 ? 23.008 11.438 -28.396 1.00 97.00 88 SER A N 1
ATOM 607 C CA . SER A 1 88 ? 22.629 10.187 -27.725 1.00 97.00 88 SER A CA 1
ATOM 608 C C . SER A 1 88 ? 22.116 9.141 -28.702 1.00 97.00 88 SER A C 1
ATOM 610 O O . SER A 1 88 ? 21.507 9.462 -29.721 1.00 97.00 88 SER A O 1
ATOM 612 N N . VAL A 1 89 ? 22.339 7.890 -28.332 1.00 98.06 89 VAL A N 1
ATOM 613 C CA . VAL A 1 89 ? 21.790 6.706 -28.969 1.00 98.06 89 VAL A CA 1
ATOM 614 C C . VAL A 1 89 ? 21.135 5.872 -27.886 1.00 98.06 89 VAL A C 1
ATOM 616 O O . VAL A 1 89 ? 21.790 5.520 -26.909 1.00 98.06 89 VAL A O 1
ATOM 619 N N . VAL A 1 90 ? 19.865 5.528 -28.055 1.00 97.69 90 VAL A N 1
ATOM 620 C CA . VAL A 1 90 ? 19.219 4.546 -27.185 1.00 97.69 90 VAL A CA 1
ATOM 621 C C . VAL A 1 90 ? 19.474 3.175 -27.774 1.00 97.69 90 VAL A C 1
ATOM 623 O O . VAL A 1 90 ? 18.963 2.861 -28.847 1.00 97.69 90 VAL A O 1
ATOM 626 N N . ALA A 1 91 ? 20.276 2.383 -27.073 1.00 96.81 91 ALA A N 1
ATOM 627 C CA . ALA A 1 91 ? 20.369 0.954 -27.283 1.00 96.81 91 ALA A CA 1
ATOM 628 C C . ALA A 1 91 ? 19.272 0.317 -26.440 1.00 96.81 91 ALA A C 1
ATOM 630 O O . ALA A 1 91 ? 19.418 0.178 -25.234 1.00 96.81 91 ALA A O 1
ATOM 631 N N . SER A 1 92 ? 18.153 -0.008 -27.071 1.00 94.81 92 SER A N 1
ATOM 632 C CA . SER A 1 92 ? 17.102 -0.777 -26.414 1.00 94.81 92 SER A CA 1
ATOM 633 C C . SER A 1 92 ? 17.297 -2.228 -26.763 1.00 94.81 92 SER A C 1
ATOM 635 O O . SER A 1 92 ? 17.341 -2.604 -27.937 1.00 94.81 92 SER A O 1
ATOM 637 N N . TRP A 1 93 ? 17.463 -3.033 -25.735 1.00 92.81 93 TRP A N 1
ATOM 638 C CA . TRP A 1 93 ? 17.508 -4.462 -25.871 1.00 92.81 93 TRP A CA 1
ATOM 639 C C . TRP A 1 93 ? 16.562 -5.080 -24.875 1.00 92.81 93 TRP A C 1
ATOM 641 O O . TRP A 1 93 ? 15.942 -4.461 -24.015 1.00 92.81 93 TRP A O 1
ATOM 651 N N . VAL A 1 94 ? 16.482 -6.371 -25.058 1.00 88.81 94 VAL A N 1
ATOM 652 C CA . VAL A 1 94 ? 15.686 -7.248 -24.257 1.00 88.81 94 VAL A CA 1
ATOM 653 C C . VAL A 1 94 ? 16.688 -8.203 -23.629 1.00 88.81 94 VAL A C 1
ATOM 655 O O . VAL A 1 94 ? 17.496 -8.833 -24.327 1.00 88.81 94 VAL A O 1
ATOM 658 N N . GLY A 1 95 ? 16.751 -8.209 -22.301 1.00 85.25 95 GLY A N 1
ATOM 659 C CA . GLY A 1 95 ? 17.806 -8.915 -21.575 1.00 85.25 95 GLY A CA 1
ATOM 660 C C . GLY A 1 95 ? 17.402 -9.307 -20.166 1.00 85.25 95 GLY A C 1
ATOM 661 O O . GLY A 1 95 ? 16.348 -8.874 -19.737 1.00 85.25 95 GLY A O 1
ATOM 662 N N . ALA A 1 96 ? 18.208 -10.170 -19.539 1.00 85.75 96 ALA A N 1
ATOM 663 C CA . ALA A 1 96 ? 18.037 -10.807 -18.229 1.00 85.75 96 ALA A CA 1
ATOM 664 C C . ALA A 1 96 ? 18.364 -9.878 -17.063 1.00 85.75 96 ALA A C 1
ATOM 666 O O . ALA A 1 96 ? 19.214 -9.013 -17.263 1.00 85.75 96 ALA A O 1
ATOM 667 N N . ALA A 1 97 ? 17.763 -10.118 -15.886 1.00 83.25 97 ALA A N 1
ATOM 668 C CA . ALA A 1 97 ? 18.084 -9.507 -14.588 1.00 83.25 97 ALA A CA 1
ATOM 669 C C . ALA A 1 97 ? 18.749 -10.465 -13.565 1.00 83.25 97 ALA A C 1
ATOM 671 O O . ALA A 1 97 ? 19.031 -11.601 -13.903 1.00 83.25 97 ALA A O 1
ATOM 672 N N . GLY A 1 98 ? 19.065 -10.053 -12.331 1.00 80.00 98 GLY A N 1
ATOM 673 C CA . GLY A 1 98 ? 19.928 -10.795 -11.369 1.00 80.00 98 GLY A CA 1
ATOM 674 C C . GLY A 1 98 ? 19.133 -11.372 -10.200 1.00 80.00 98 GLY A C 1
ATOM 675 O O . GLY A 1 98 ? 17.931 -11.374 -10.304 1.00 80.00 98 GLY A O 1
ATOM 676 N N . PRO A 1 99 ? 19.700 -11.906 -9.108 1.00 80.50 99 PRO A N 1
ATOM 677 C CA . PRO A 1 99 ? 18.889 -12.509 -8.032 1.00 80.50 99 PRO A CA 1
ATOM 678 C C . PRO A 1 99 ? 17.975 -11.519 -7.256 1.00 80.50 99 PRO A C 1
ATOM 680 O O . PRO A 1 99 ? 18.153 -10.308 -7.332 1.00 80.50 99 PRO A O 1
ATOM 683 N N . VAL A 1 100 ? 16.975 -12.014 -6.508 1.00 70.62 100 VAL A N 1
ATOM 684 C CA . VAL A 1 100 ? 16.005 -11.186 -5.740 1.00 70.62 100 VAL A CA 1
ATOM 685 C C . VAL A 1 100 ? 16.609 -10.636 -4.455 1.00 70.62 100 VAL A C 1
ATOM 687 O O . VAL A 1 100 ? 17.432 -11.309 -3.836 1.00 70.62 100 VAL A O 1
ATOM 690 N N . GLY A 1 101 ? 16.210 -9.420 -4.060 1.00 68.88 101 GLY A N 1
ATOM 691 C CA . GLY A 1 101 ? 16.843 -8.697 -2.956 1.00 68.88 101 GLY A CA 1
ATOM 692 C C . GLY A 1 101 ? 18.289 -8.325 -3.289 1.00 68.88 101 GLY A C 1
ATOM 693 O O . GLY A 1 101 ? 19.089 -8.082 -2.387 1.00 68.88 101 GLY A O 1
ATOM 694 N N . SER A 1 102 ? 18.650 -8.370 -4.578 1.00 69.50 102 SER A N 1
ATOM 695 C CA . SER A 1 102 ? 19.999 -8.140 -5.072 1.00 69.50 102 SER A CA 1
ATOM 696 C C . SER A 1 102 ? 19.997 -7.113 -6.194 1.00 69.50 102 SER A C 1
ATOM 698 O O . SER A 1 102 ? 19.062 -7.012 -6.985 1.00 69.50 102 SER A O 1
ATOM 700 N N . ASP A 1 103 ? 21.077 -6.354 -6.271 1.00 74.19 103 ASP A N 1
ATOM 701 C CA . ASP A 1 103 ? 21.218 -5.283 -7.239 1.00 74.19 103 ASP A CA 1
ATOM 702 C C . ASP A 1 103 ? 22.040 -5.741 -8.442 1.00 74.19 103 ASP A C 1
ATOM 704 O O . ASP A 1 103 ? 23.175 -6.212 -8.331 1.00 74.19 103 ASP A O 1
ATOM 708 N N . GLY A 1 104 ? 21.480 -5.546 -9.629 1.00 81.50 104 GLY A N 1
ATOM 709 C CA . GLY A 1 104 ? 22.135 -5.871 -10.880 1.00 81.50 104 GLY A CA 1
ATOM 710 C C . GLY A 1 104 ? 22.855 -4.720 -11.549 1.00 81.50 104 GLY A C 1
ATOM 711 O O . GLY A 1 104 ? 22.190 -3.837 -12.080 1.00 81.50 104 GLY A O 1
ATOM 712 N N . ARG A 1 105 ? 24.196 -4.749 -11.602 1.00 89.06 105 ARG A N 1
ATOM 713 C CA . ARG A 1 105 ? 25.036 -3.663 -12.150 1.00 89.06 105 ARG A CA 1
ATOM 714 C C . ARG A 1 105 ? 25.620 -3.878 -13.562 1.00 89.06 105 ARG A C 1
ATOM 716 O O . ARG A 1 105 ? 26.579 -4.627 -13.747 1.00 89.06 105 ARG A O 1
ATOM 723 N N . PHE A 1 106 ? 25.075 -3.180 -14.554 1.00 93.62 106 PHE A N 1
ATOM 724 C CA . PHE A 1 106 ? 25.568 -3.169 -15.935 1.00 93.62 106 PHE A CA 1
ATOM 725 C C . PHE A 1 106 ? 26.913 -2.425 -16.038 1.00 93.62 106 PHE A C 1
ATOM 727 O O . PHE A 1 106 ? 27.165 -1.454 -15.329 1.00 93.62 106 PHE A O 1
ATOM 734 N N . GLY A 1 107 ? 27.818 -2.891 -16.901 1.00 95.56 107 GLY A N 1
ATOM 735 C CA . GLY A 1 107 ? 29.121 -2.287 -17.205 1.00 95.56 107 GLY A CA 1
ATOM 736 C C . GLY A 1 107 ? 29.181 -1.764 -18.641 1.00 95.56 107 GLY A C 1
ATOM 737 O O . GLY A 1 107 ? 28.542 -2.322 -19.518 1.00 95.56 107 GLY A O 1
ATOM 738 N N . VAL A 1 108 ? 29.939 -0.700 -18.930 1.00 97.12 108 VAL A N 1
ATOM 739 C CA . VAL A 1 108 ? 30.029 -0.133 -20.295 1.00 97.12 108 VAL A CA 1
ATOM 740 C C . VAL A 1 108 ? 31.428 0.436 -20.592 1.00 97.12 108 VAL A C 1
ATOM 742 O O . VAL A 1 108 ? 32.003 1.104 -19.737 1.00 97.12 108 VAL A O 1
ATOM 745 N N . ALA A 1 109 ? 31.975 0.227 -21.799 1.00 96.06 109 ALA A N 1
ATOM 746 C CA . ALA A 1 109 ? 33.260 0.771 -22.283 1.00 96.06 109 ALA A CA 1
ATOM 747 C C . ALA A 1 109 ? 33.132 1.373 -23.699 1.00 96.06 109 ALA A C 1
ATOM 749 O O . ALA A 1 109 ? 32.405 0.814 -24.506 1.00 96.06 109 ALA A O 1
ATOM 750 N N . ALA A 1 110 ? 33.843 2.457 -24.052 1.00 96.12 110 ALA A N 1
ATOM 751 C CA . ALA A 1 110 ? 33.702 3.119 -25.366 1.00 96.12 110 ALA A CA 1
ATOM 752 C C . ALA A 1 110 ? 35.028 3.605 -25.990 1.00 96.12 110 ALA A C 1
ATOM 754 O O . ALA A 1 110 ? 36.024 3.789 -25.287 1.00 96.12 110 ALA A O 1
ATOM 755 N N . LYS A 1 111 ? 35.062 3.828 -27.318 1.00 94.88 111 LYS A N 1
ATOM 756 C CA . LYS A 1 111 ? 36.264 4.249 -28.075 1.00 94.88 111 LYS A CA 1
ATOM 757 C C . LYS A 1 111 ? 36.000 5.255 -29.218 1.00 94.88 111 LYS A C 1
ATOM 759 O O . LYS A 1 111 ? 34.879 5.343 -29.719 1.00 94.88 111 LYS A O 1
ATOM 764 N N . PRO A 1 112 ? 37.034 6.015 -29.659 1.00 92.50 112 PRO A N 1
ATOM 765 C CA . PRO A 1 112 ? 36.936 6.978 -30.767 1.00 92.50 112 PRO A CA 1
ATOM 766 C C . PRO A 1 112 ? 36.933 6.362 -32.150 1.00 92.50 112 PRO A C 1
ATOM 768 O O . PRO A 1 112 ? 36.365 6.918 -33.087 1.00 92.50 112 PRO A O 1
ATOM 771 N N . SER A 1 113 ? 37.636 5.246 -32.269 1.00 91.44 113 SER A N 1
ATOM 772 C CA . SER A 1 113 ? 37.579 4.407 -33.444 1.00 91.44 113 SER A CA 1
ATOM 773 C C . SER A 1 113 ? 36.180 3.823 -33.570 1.00 91.44 113 SER A C 1
ATOM 775 O O . SER A 1 113 ? 35.497 3.533 -32.581 1.00 91.44 113 SER A O 1
ATOM 777 N N . ASN A 1 114 ? 35.758 3.646 -34.810 1.00 88.94 114 ASN A N 1
ATOM 778 C CA . ASN A 1 114 ? 34.434 3.130 -35.106 1.00 88.94 114 ASN A CA 1
ATOM 779 C C . ASN A 1 114 ? 34.310 1.617 -34.883 1.00 88.94 114 ASN A C 1
ATOM 781 O O . ASN A 1 114 ? 33.224 1.148 -34.560 1.00 88.94 114 ASN A O 1
ATOM 785 N N . ASP A 1 115 ? 35.429 0.893 -34.934 1.00 87.19 115 ASP A N 1
ATOM 786 C CA . ASP A 1 115 ? 35.470 -0.570 -34.802 1.00 87.19 115 ASP A CA 1
ATOM 787 C C . ASP A 1 115 ? 36.025 -1.049 -33.455 1.00 87.19 115 ASP A C 1
ATOM 789 O O . ASP A 1 115 ? 36.486 -2.177 -33.316 1.00 87.19 115 ASP A O 1
ATOM 793 N N . PHE A 1 116 ? 36.056 -0.171 -32.450 1.00 90.19 116 PHE A N 1
ATOM 794 C CA . PHE A 1 116 ? 36.656 -0.450 -31.141 1.00 90.19 116 PHE A CA 1
ATOM 795 C C . PHE A 1 116 ? 38.170 -0.801 -31.203 1.00 90.19 116 PHE A C 1
ATOM 797 O O . PHE A 1 116 ? 38.753 -1.353 -30.262 1.00 90.19 116 PHE A O 1
ATOM 804 N N . THR A 1 117 ? 38.853 -0.413 -32.288 1.00 83.88 117 THR A N 1
ATOM 805 C CA . THR A 1 117 ? 40.292 -0.627 -32.543 1.00 83.88 117 THR A CA 1
ATOM 806 C C . THR A 1 117 ? 41.180 0.499 -31.986 1.00 83.88 117 THR A C 1
ATOM 808 O O . THR A 1 117 ? 40.696 1.557 -31.586 1.00 83.88 117 THR A O 1
ATOM 811 N N . GLY A 1 118 ? 42.499 0.295 -31.921 1.00 77.06 118 GLY A N 1
ATOM 812 C CA . GLY A 1 118 ? 43.443 1.289 -31.387 1.00 77.06 118 GLY A CA 1
ATOM 813 C C . GLY A 1 118 ? 43.449 1.399 -29.854 1.00 77.06 118 GLY A C 1
ATOM 814 O O . GLY A 1 118 ? 42.578 0.869 -29.156 1.00 77.06 118 GLY A O 1
ATOM 815 N N . SER A 1 119 ? 44.478 2.064 -29.322 1.00 75.00 119 SER A N 1
ATOM 816 C CA . SER A 1 119 ? 44.760 2.149 -27.878 1.00 75.00 119 SER A CA 1
ATOM 817 C C . SER A 1 119 ? 44.104 3.342 -27.181 1.00 75.00 119 SER A C 1
ATOM 819 O O . SER A 1 119 ? 44.030 3.377 -25.956 1.00 75.00 119 SER A O 1
ATOM 821 N N . THR A 1 120 ? 43.606 4.324 -27.935 1.00 81.25 120 THR A N 1
ATOM 822 C CA . THR A 1 120 ? 42.933 5.497 -27.363 1.00 81.25 120 THR A CA 1
ATOM 823 C C . THR A 1 120 ? 41.490 5.153 -26.983 1.00 81.25 120 THR A C 1
ATOM 825 O O . THR A 1 120 ? 40.732 4.750 -27.863 1.00 81.25 120 THR A O 1
ATOM 828 N N . ALA A 1 121 ? 41.089 5.349 -25.723 1.00 87.69 121 ALA A N 1
ATOM 829 C CA . ALA A 1 121 ? 39.739 5.050 -25.229 1.00 87.69 121 ALA A CA 1
ATOM 830 C C . ALA A 1 121 ? 38.936 6.302 -24.851 1.00 87.69 121 ALA A C 1
ATOM 832 O O . ALA A 1 121 ? 39.496 7.383 -24.654 1.00 87.69 121 ALA A O 1
ATOM 833 N N . PHE A 1 122 ? 37.616 6.130 -24.779 1.00 92.44 122 PHE A N 1
ATOM 834 C CA . PHE A 1 122 ? 36.746 7.005 -24.007 1.00 92.44 122 PHE A CA 1
ATOM 835 C C . PHE A 1 122 ? 36.649 6.475 -22.579 1.00 92.44 122 PHE A C 1
ATOM 837 O O . PHE A 1 122 ? 36.675 5.268 -22.345 1.00 92.44 122 PHE A O 1
ATOM 844 N N . THR A 1 123 ? 36.480 7.381 -21.633 1.00 94.44 123 THR A N 1
ATOM 845 C CA . THR A 1 123 ? 36.273 7.050 -20.224 1.00 94.44 123 THR A CA 1
ATOM 846 C C . THR A 1 123 ? 34.776 7.184 -19.887 1.00 94.44 123 THR A C 1
ATOM 848 O O . THR A 1 123 ? 34.173 8.189 -20.268 1.00 94.44 123 THR A O 1
ATOM 851 N N . LEU A 1 124 ? 34.166 6.174 -19.231 1.00 94.81 124 LEU A N 1
ATOM 852 C CA . LEU A 1 124 ? 32.756 6.207 -18.790 1.00 94.81 124 LEU A CA 1
ATOM 853 C C . LEU A 1 124 ? 32.603 7.261 -17.707 1.00 94.81 124 LEU A C 1
ATOM 855 O O . LEU A 1 124 ? 33.278 7.238 -16.678 1.00 94.81 124 LEU A O 1
ATOM 859 N N . ASP A 1 125 ? 31.670 8.153 -17.941 1.00 92.94 125 ASP A N 1
ATOM 860 C CA . ASP A 1 125 ? 31.196 9.088 -16.959 1.00 92.94 125 ASP A CA 1
ATOM 861 C C . ASP A 1 125 ? 30.131 8.397 -16.094 1.00 92.94 125 ASP A C 1
ATOM 863 O O . ASP A 1 125 ? 28.948 8.315 -16.441 1.00 92.94 125 ASP A O 1
ATOM 867 N N . ALA A 1 126 ? 30.573 7.838 -14.963 1.00 88.94 126 ALA A N 1
ATOM 868 C CA . ALA A 1 126 ? 29.714 7.125 -14.016 1.00 88.94 126 ALA A CA 1
ATOM 869 C C . ALA A 1 126 ? 28.596 8.013 -13.450 1.00 88.94 126 ALA A C 1
ATOM 871 O O . ALA A 1 126 ? 27.566 7.503 -13.021 1.00 88.94 126 ALA A O 1
ATOM 872 N N . SER A 1 127 ? 28.797 9.333 -13.468 1.00 84.75 127 SER A N 1
ATOM 873 C CA . SER A 1 127 ? 27.850 10.292 -12.909 1.00 84.75 127 SER A CA 1
ATOM 874 C C . SER A 1 127 ? 26.591 10.483 -13.763 1.00 84.75 127 SER A C 1
ATOM 876 O O . SER A 1 127 ? 25.558 10.885 -13.242 1.00 84.75 127 SER A O 1
ATOM 878 N N . ALA A 1 128 ? 26.635 10.142 -15.052 1.00 88.62 128 ALA A N 1
ATOM 879 C CA . ALA A 1 128 ? 25.522 10.301 -15.990 1.00 88.62 128 ALA A CA 1
ATOM 880 C C . ALA A 1 128 ? 24.843 8.961 -16.344 1.00 88.62 128 ALA A C 1
ATOM 882 O O . ALA A 1 128 ? 24.234 8.826 -17.406 1.00 88.62 128 ALA A O 1
ATOM 883 N N . SER A 1 129 ? 24.975 7.955 -15.472 1.00 93.81 129 SER A N 1
ATOM 884 C CA . SER A 1 129 ? 24.617 6.567 -15.770 1.00 93.81 129 SER A CA 1
ATOM 885 C C . SER A 1 129 ? 23.772 5.924 -14.653 1.00 93.81 129 SER A C 1
ATOM 887 O O . SER A 1 129 ? 24.200 5.932 -13.503 1.00 93.81 129 SER A O 1
ATOM 889 N N . GLN A 1 130 ? 22.606 5.334 -14.970 1.00 90.81 130 GLN A N 1
ATOM 890 C CA . GLN A 1 130 ? 21.891 4.397 -14.079 1.00 90.81 130 GLN A CA 1
ATOM 891 C C . GLN A 1 130 ? 22.165 3.005 -14.599 1.00 90.81 130 GLN A C 1
ATOM 893 O O . GLN A 1 130 ? 21.773 2.671 -15.702 1.00 90.81 130 GLN A O 1
ATOM 898 N N . LEU A 1 131 ? 22.901 2.218 -13.842 1.00 90.75 131 LEU A N 1
ATOM 899 C CA . LEU A 1 131 ? 23.334 0.900 -14.289 1.00 90.75 131 LEU A CA 1
ATOM 900 C C . LEU A 1 131 ? 22.862 -0.172 -13.326 1.00 90.75 131 LEU A C 1
ATOM 902 O O . LEU A 1 131 ? 23.234 -1.319 -13.515 1.00 90.75 131 LEU A O 1
ATOM 906 N N . VAL A 1 132 ? 22.118 0.215 -12.285 1.00 86.06 132 VAL A N 1
ATOM 907 C CA . VAL A 1 132 ? 21.565 -0.697 -11.299 1.00 86.06 132 VAL A CA 1
ATOM 908 C C . VAL A 1 132 ? 20.088 -0.883 -11.568 1.00 86.06 132 VAL A C 1
ATOM 910 O O . VAL A 1 132 ? 19.302 0.061 -11.601 1.00 86.06 132 VAL A O 1
ATOM 913 N N . SER A 1 133 ? 19.769 -2.144 -11.750 1.00 83.12 133 SER A N 1
ATOM 914 C CA . SER A 1 133 ? 18.440 -2.691 -11.745 1.00 83.12 133 SER A CA 1
ATOM 915 C C . SER A 1 133 ? 18.248 -3.308 -10.374 1.00 83.12 133 SER A C 1
ATOM 917 O O . SER A 1 133 ? 18.852 -4.348 -10.092 1.00 83.12 133 SER A O 1
ATOM 919 N N . SER A 1 134 ? 17.509 -2.612 -9.511 1.00 75.50 134 SER A N 1
ATOM 920 C CA . SER A 1 134 ? 17.278 -3.086 -8.155 1.00 75.50 134 SER A CA 1
ATOM 921 C C . SER A 1 134 ? 16.179 -4.096 -8.171 1.00 75.50 134 SER A C 1
ATOM 923 O O . SER A 1 134 ? 15.070 -3.824 -8.639 1.00 75.50 134 SER A O 1
ATOM 925 N N . VAL A 1 135 ? 16.515 -5.228 -7.589 1.00 73.25 135 VAL A N 1
ATOM 926 C CA . VAL A 1 135 ? 15.535 -6.228 -7.280 1.00 73.25 135 VAL A CA 1
ATOM 927 C C . VAL A 1 135 ? 15.097 -6.040 -5.838 1.00 73.25 135 VAL A C 1
ATOM 929 O O . VAL A 1 135 ? 15.487 -6.808 -4.969 1.00 73.25 135 VAL A O 1
ATOM 932 N N . ASP A 1 136 ? 14.342 -4.971 -5.585 1.00 72.62 136 ASP A N 1
ATOM 933 C CA . ASP A 1 136 ? 13.710 -4.685 -4.289 1.00 72.62 136 ASP A CA 1
ATOM 934 C C . ASP A 1 136 ? 12.661 -3.570 -4.444 1.00 72.62 136 ASP A C 1
ATOM 936 O O . ASP A 1 136 ? 12.907 -2.397 -4.156 1.00 72.62 136 ASP A O 1
ATOM 940 N N . CYS A 1 137 ? 11.500 -3.904 -5.004 1.00 82.31 137 CYS A N 1
ATOM 941 C CA . CYS A 1 137 ? 10.393 -2.957 -5.141 1.00 82.31 137 CYS A CA 1
ATOM 942 C C . CYS A 1 137 ? 9.610 -2.904 -3.808 1.00 82.31 137 CYS A C 1
ATOM 944 O O . CYS A 1 137 ? 9.759 -3.817 -3.004 1.00 82.31 137 CYS A O 1
ATOM 946 N N . ARG A 1 138 ? 8.784 -1.886 -3.509 1.00 88.56 138 ARG A N 1
ATOM 947 C CA . ARG A 1 138 ? 7.905 -1.882 -2.306 1.00 88.56 138 ARG A CA 1
ATOM 948 C C . ARG A 1 138 ? 6.595 -1.101 -2.438 1.00 88.56 138 ARG A C 1
ATOM 950 O O . ARG A 1 138 ? 6.523 -0.120 -3.162 1.00 88.56 138 ARG A O 1
ATOM 957 N N . LEU A 1 139 ? 5.571 -1.473 -1.686 1.00 95.50 139 LEU A N 1
ATOM 958 C CA . LEU A 1 139 ? 4.293 -0.767 -1.632 1.00 95.50 139 LEU A CA 1
ATOM 959 C C . LEU A 1 139 ? 4.240 0.291 -0.525 1.00 95.50 139 LEU A C 1
ATOM 961 O O . LEU A 1 139 ? 4.988 0.226 0.451 1.00 95.50 139 LEU A O 1
ATOM 965 N N . ALA A 1 140 ? 3.316 1.251 -0.650 1.00 96.81 140 ALA A N 1
ATOM 966 C CA . ALA A 1 140 ? 2.911 2.119 0.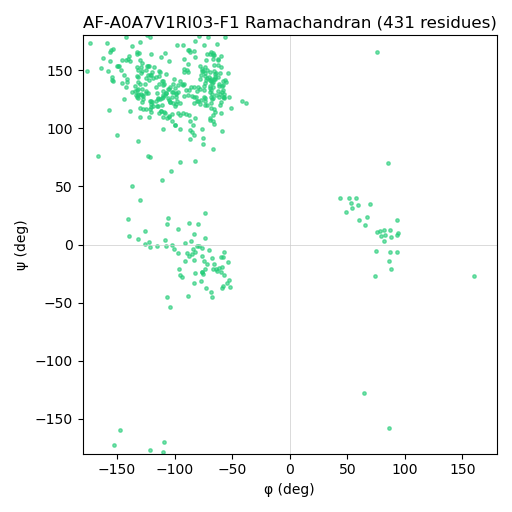457 1.00 96.81 140 ALA A CA 1
ATOM 967 C C . ALA A 1 140 ? 1.495 2.681 0.290 1.00 96.81 140 ALA A C 1
ATOM 969 O O . ALA A 1 140 ? 1.110 3.111 -0.797 1.00 96.81 140 ALA A O 1
ATOM 970 N N . PHE A 1 141 ? 0.747 2.771 1.390 1.00 98.44 141 PHE A N 1
ATOM 971 C CA . PHE A 1 141 ? -0.519 3.503 1.428 1.00 98.44 141 PHE A CA 1
ATOM 972 C C . PHE A 1 141 ? -0.267 5.014 1.286 1.00 98.44 141 PHE A C 1
ATOM 974 O O . PHE A 1 141 ? 0.373 5.629 2.140 1.00 98.44 141 PHE A O 1
ATOM 981 N N . VAL A 1 142 ? -0.791 5.618 0.217 1.00 97.31 142 VAL A N 1
ATOM 982 C CA . VAL A 1 142 ? -0.758 7.071 -0.044 1.00 97.31 142 VAL A CA 1
ATOM 983 C C . VAL A 1 142 ? -2.038 7.776 0.406 1.00 97.31 142 VAL A C 1
ATOM 985 O O . VAL A 1 142 ? -2.020 8.972 0.690 1.00 97.31 142 VAL A O 1
ATOM 988 N N . VAL A 1 143 ? -3.131 7.028 0.554 1.00 98.44 143 VAL A N 1
ATOM 989 C CA . VAL A 1 143 ? -4.287 7.423 1.363 1.00 98.44 143 VAL A CA 1
ATOM 990 C C . VAL A 1 143 ? -4.573 6.273 2.318 1.00 98.44 143 VAL A C 1
ATOM 992 O O . VAL A 1 143 ? -4.858 5.160 1.881 1.00 98.44 143 VAL A O 1
ATOM 995 N N . GLN A 1 144 ? -4.436 6.548 3.613 1.00 98.31 144 GLN A N 1
ATOM 996 C CA . GLN A 1 144 ? -4.699 5.588 4.684 1.00 98.31 144 GLN A CA 1
ATOM 997 C C . GLN A 1 144 ? -6.209 5.341 4.831 1.00 98.31 144 GLN A C 1
ATOM 999 O O . GLN A 1 144 ? -6.979 6.271 4.579 1.00 98.31 144 GLN A O 1
ATOM 1004 N N . PRO A 1 145 ? -6.639 4.147 5.272 1.00 98.19 145 PRO A N 1
ATOM 1005 C CA . PRO A 1 145 ? -7.999 3.941 5.755 1.00 98.19 145 PRO A CA 1
ATOM 1006 C C . PRO A 1 145 ? -8.252 4.766 7.024 1.00 98.19 145 PRO A C 1
ATOM 1008 O O . PRO A 1 145 ? -7.346 4.995 7.830 1.00 98.19 145 PRO A O 1
ATOM 1011 N N . SER A 1 146 ? -9.491 5.210 7.203 1.00 95.56 146 SER A N 1
ATOM 1012 C CA . SER A 1 146 ? -9.972 5.882 8.410 1.00 95.56 146 SER A CA 1
ATOM 1013 C C . SER A 1 146 ? -11.139 5.116 9.032 1.00 95.56 146 SER A C 1
ATOM 1015 O O . SER A 1 146 ? -11.547 4.068 8.534 1.00 95.56 146 SER A O 1
ATOM 1017 N N . HIS A 1 147 ? -11.655 5.616 10.155 1.00 93.19 147 HIS A N 1
ATOM 1018 C CA . HIS A 1 147 ? -12.766 4.979 10.858 1.00 93.19 147 HIS A CA 1
ATOM 1019 C C . HIS A 1 147 ? -13.997 4.866 9.952 1.00 93.19 147 HIS A C 1
ATOM 1021 O O . HIS A 1 147 ? -14.348 5.823 9.265 1.00 93.19 147 HIS A O 1
ATOM 1027 N N . ALA A 1 148 ? -14.666 3.720 9.974 1.00 95.56 148 ALA A N 1
ATOM 1028 C CA . ALA A 1 148 ? -15.845 3.447 9.160 1.00 95.56 148 ALA A CA 1
ATOM 1029 C C . ALA A 1 148 ? -16.971 2.864 10.015 1.00 95.56 148 ALA A C 1
ATOM 1031 O O . ALA A 1 148 ? -16.746 2.440 11.152 1.00 95.56 148 ALA A O 1
ATOM 1032 N N . LEU A 1 149 ? -18.185 2.862 9.469 1.00 93.88 149 LEU A N 1
ATOM 1033 C CA . LEU A 1 149 ? -19.283 2.096 10.048 1.00 93.88 149 LEU A CA 1
ATOM 1034 C C . LEU A 1 149 ? -19.278 0.673 9.483 1.00 93.88 149 LEU A C 1
ATOM 1036 O O . LEU A 1 149 ? -18.761 0.443 8.390 1.00 93.88 149 LEU A O 1
ATOM 1040 N N . VAL A 1 150 ? -19.849 -0.269 10.229 1.00 93.50 150 VAL A N 1
ATOM 1041 C CA . VAL A 1 150 ? -20.077 -1.645 9.773 1.00 93.50 150 VAL A CA 1
ATOM 1042 C C . VAL A 1 150 ? -20.819 -1.632 8.435 1.00 93.50 150 VAL A C 1
ATOM 1044 O O . VAL A 1 150 ? -21.859 -0.990 8.305 1.00 93.50 150 VAL A O 1
ATOM 1047 N N . GLY A 1 151 ? -20.266 -2.327 7.442 1.00 96.19 151 GLY A N 1
ATOM 1048 C CA . GLY A 1 151 ? -20.848 -2.446 6.102 1.00 96.19 151 GLY A CA 1
ATOM 1049 C C . GLY A 1 151 ? -20.719 -1.208 5.207 1.00 96.19 151 GLY A C 1
ATOM 1050 O O . GLY A 1 151 ? -21.060 -1.271 4.029 1.00 96.19 151 GLY A O 1
ATOM 1051 N N . GLU A 1 152 ? -20.204 -0.090 5.720 1.00 97.50 152 GLU A N 1
ATOM 1052 C CA . GLU A 1 152 ? -20.012 1.136 4.944 1.00 97.50 152 GLU A CA 1
ATOM 1053 C C . GLU A 1 152 ? -18.618 1.197 4.310 1.00 97.50 152 GLU A C 1
ATOM 1055 O O . GLU A 1 152 ? -17.633 0.690 4.857 1.00 97.50 152 GLU A O 1
ATOM 1060 N N . THR A 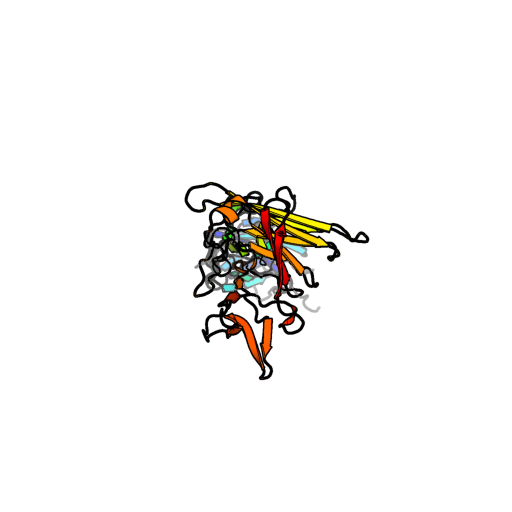1 153 ? -18.519 1.880 3.166 1.00 98.25 153 THR A N 1
ATOM 1061 C CA . THR A 1 153 ? -17.246 2.066 2.461 1.00 98.25 153 THR A CA 1
ATOM 1062 C C . THR A 1 153 ? -16.200 2.728 3.361 1.00 98.25 153 THR A C 1
ATOM 1064 O O . THR A 1 153 ? -16.397 3.829 3.885 1.00 98.25 153 THR A O 1
ATOM 1067 N N . ILE A 1 154 ? -15.034 2.091 3.468 1.00 98.50 154 ILE A N 1
ATOM 1068 C CA . ILE A 1 154 ? -13.850 2.628 4.133 1.00 98.50 154 ILE A CA 1
ATOM 1069 C C . ILE A 1 154 ? -13.182 3.641 3.202 1.00 98.50 154 ILE A C 1
ATOM 1071 O O . ILE A 1 154 ? -12.737 3.315 2.100 1.00 98.50 154 ILE A O 1
ATOM 1075 N N . THR A 1 155 ? -13.056 4.878 3.675 1.00 98.31 155 THR A N 1
ATOM 1076 C CA . THR A 1 155 ? -12.350 5.955 2.972 1.00 98.31 155 THR A CA 1
ATOM 1077 C C . THR A 1 155 ? -11.248 6.537 3.859 1.00 98.31 155 THR A C 1
ATOM 1079 O O . THR A 1 155 ? -11.025 6.100 4.988 1.00 98.31 155 THR A O 1
ATOM 1082 N N . GLY A 1 156 ? -10.520 7.525 3.348 1.00 96.50 156 GLY A N 1
ATOM 1083 C CA . GLY A 1 156 ? -9.507 8.267 4.090 1.00 96.50 156 GLY A CA 1
ATOM 1084 C C . GLY A 1 156 ? -10.063 9.341 5.024 1.00 96.50 156 GLY A C 1
ATOM 1085 O O . GLY A 1 156 ? -9.265 9.995 5.701 1.00 96.50 156 GLY A O 1
ATOM 1086 N N . ASP A 1 157 ? -11.386 9.533 5.061 1.00 94.25 157 ASP A N 1
ATOM 1087 C CA . ASP A 1 157 ? -12.073 10.422 5.998 1.00 94.25 157 ASP A CA 1
ATOM 1088 C C . ASP A 1 157 ? -12.999 9.609 6.926 1.00 94.25 157 ASP A C 1
ATOM 1090 O O . ASP A 1 157 ? -13.721 8.727 6.459 1.00 94.25 157 ASP A O 1
ATOM 1094 N N . PRO A 1 158 ? -13.009 9.890 8.238 1.00 91.44 158 PRO A N 1
ATOM 1095 C CA . PRO A 1 158 ? -13.749 9.083 9.201 1.00 91.44 158 PRO A CA 1
ATOM 1096 C C . PRO A 1 158 ? -15.266 9.221 9.024 1.00 91.44 158 PRO A C 1
ATOM 1098 O O . PRO A 1 158 ? -15.790 10.333 8.945 1.00 91.44 158 PRO A O 1
ATOM 1101 N N . PHE A 1 159 ? -15.965 8.084 9.015 1.00 91.44 159 PHE A N 1
ATOM 1102 C CA . PHE A 1 159 ? -17.424 7.964 8.898 1.00 91.44 159 PHE A CA 1
ATOM 1103 C C . PHE A 1 159 ? -18.010 8.684 7.671 1.00 91.44 159 PHE A C 1
ATOM 1105 O O . PHE A 1 159 ? -19.139 9.174 7.703 1.00 91.44 159 PHE A O 1
ATOM 1112 N N . ALA A 1 160 ? -17.238 8.760 6.583 1.00 93.88 160 ALA A N 1
ATOM 1113 C CA . ALA A 1 160 ? -17.612 9.438 5.346 1.00 93.88 160 ALA A CA 1
ATOM 1114 C C . ALA A 1 160 ? -17.551 8.467 4.146 1.00 93.88 160 ALA A C 1
ATOM 1116 O O . ALA A 1 160 ? -16.610 8.544 3.347 1.00 93.88 160 ALA A O 1
ATOM 1117 N N . PRO A 1 161 ? -18.543 7.567 3.981 1.00 95.00 161 PRO A N 1
ATOM 1118 C CA . PRO A 1 161 ? -18.518 6.530 2.941 1.00 95.00 161 PRO A CA 1
ATOM 1119 C C . PRO A 1 161 ? -18.532 7.093 1.513 1.00 95.00 161 PRO A C 1
ATOM 1121 O O . PRO A 1 161 ? -18.066 6.450 0.581 1.00 95.00 161 PRO A O 1
ATOM 1124 N N . SER A 1 162 ? -19.011 8.327 1.330 1.00 94.69 162 SER A N 1
ATOM 1125 C CA . SER A 1 162 ? -19.034 9.019 0.036 1.00 94.69 162 SER A CA 1
ATOM 1126 C C . SER A 1 162 ? -17.854 9.978 -0.185 1.00 94.69 162 SER A C 1
ATOM 1128 O O . SER A 1 162 ? -17.939 10.849 -1.055 1.00 94.69 162 SER A O 1
ATOM 1130 N N . SER A 1 163 ? -16.792 9.914 0.630 1.00 95.31 163 SER A N 1
ATOM 1131 C CA . SER A 1 163 ? -15.620 10.781 0.447 1.00 95.31 163 SER A CA 1
ATOM 1132 C C . SER A 1 163 ? -14.895 10.477 -0.868 1.00 95.31 163 SER A C 1
ATOM 1134 O O . SER A 1 163 ? -14.761 9.329 -1.283 1.00 95.31 163 SER A O 1
ATOM 1136 N N . SER A 1 164 ? -14.354 11.515 -1.511 1.00 95.75 164 SER A N 1
ATOM 1137 C CA . SER A 1 164 ? -13.464 11.364 -2.667 1.00 95.75 164 SER A CA 1
ATOM 1138 C C . SER A 1 164 ? -12.047 10.920 -2.286 1.00 95.75 164 SER A C 1
ATOM 1140 O O . SER A 1 164 ? -11.255 10.578 -3.165 1.00 95.75 164 SER A O 1
ATOM 1142 N N . ARG A 1 165 ? -11.700 10.913 -0.991 1.00 97.06 165 ARG A N 1
ATOM 1143 C CA . ARG A 1 165 ? -10.403 10.444 -0.485 1.00 97.06 165 ARG A CA 1
ATOM 1144 C C . ARG A 1 165 ? -10.409 8.923 -0.337 1.00 97.06 165 ARG A C 1
ATOM 1146 O O . ARG A 1 165 ? -10.441 8.403 0.767 1.00 97.06 165 ARG A O 1
ATOM 1153 N N . GLN A 1 166 ? -10.380 8.212 -1.453 1.00 97.44 166 GLN A N 1
ATOM 1154 C CA . GLN A 1 166 ? -10.341 6.746 -1.514 1.00 97.44 166 GLN A CA 1
ATOM 1155 C C . GLN A 1 166 ? -9.037 6.181 -0.939 1.00 97.44 166 GLN A C 1
ATOM 1157 O O . GLN A 1 166 ? -7.970 6.753 -1.179 1.00 97.44 166 GLN A O 1
ATOM 1162 N N . VAL A 1 167 ? -9.093 5.041 -0.239 1.00 98.69 167 VAL A N 1
ATOM 1163 C CA . VAL A 1 167 ? -7.883 4.330 0.214 1.00 98.69 167 VAL A CA 1
ATOM 1164 C C . VAL A 1 167 ? -7.030 4.015 -1.005 1.00 98.69 167 VAL A C 1
ATOM 1166 O O . VAL A 1 167 ? -7.542 3.524 -2.004 1.00 98.69 167 VAL A O 1
ATOM 1169 N N . SER A 1 168 ? -5.743 4.345 -0.969 1.00 98.50 168 SER A N 1
ATOM 1170 C CA . SER A 1 168 ? -4.895 4.269 -2.159 1.00 98.50 168 SER A CA 1
ATOM 1171 C C . SER A 1 168 ? -3.505 3.768 -1.816 1.00 98.50 168 SER A C 1
ATOM 1173 O O . SER A 1 168 ? -2.927 4.193 -0.815 1.00 98.50 168 SER A O 1
ATOM 1175 N N . VAL A 1 169 ? -2.950 2.913 -2.670 1.00 98.75 169 VAL A N 1
ATOM 1176 C CA . VAL A 1 169 ? -1.623 2.314 -2.520 1.00 98.75 169 VAL A CA 1
ATOM 1177 C C . VAL A 1 169 ? -0.791 2.593 -3.758 1.00 98.75 169 VAL A C 1
ATOM 1179 O O . VAL A 1 169 ? -1.238 2.387 -4.882 1.00 98.75 169 VAL A O 1
ATOM 1182 N N . ALA A 1 170 ? 0.436 3.047 -3.548 1.00 97.25 170 ALA A N 1
ATOM 1183 C CA . ALA A 1 170 ? 1.403 3.243 -4.606 1.00 97.25 170 ALA A CA 1
ATOM 1184 C C . ALA A 1 170 ? 2.390 2.075 -4.657 1.00 97.25 170 ALA A C 1
ATOM 1186 O O . ALA A 1 170 ? 2.903 1.645 -3.621 1.00 97.25 170 ALA A O 1
ATOM 1187 N N . ALA A 1 171 ? 2.656 1.591 -5.869 1.00 92.88 171 ALA A N 1
ATOM 1188 C CA . ALA A 1 171 ? 3.700 0.623 -6.144 1.00 92.88 171 ALA A CA 1
ATOM 1189 C C . ALA A 1 171 ? 4.983 1.353 -6.469 1.00 92.88 171 ALA A C 1
ATOM 1191 O O . ALA A 1 171 ? 5.094 2.063 -7.472 1.00 92.88 171 ALA A O 1
ATOM 1192 N N . LEU A 1 172 ? 5.940 1.204 -5.571 1.00 84.00 172 LEU A N 1
ATOM 1193 C CA . LEU A 1 172 ? 7.130 2.005 -5.568 1.00 84.00 172 LEU A CA 1
ATOM 1194 C C . LEU A 1 172 ? 8.327 1.197 -6.030 1.00 84.00 172 LEU A C 1
ATOM 1196 O O . LEU A 1 172 ? 8.579 0.108 -5.517 1.00 84.00 172 LEU A O 1
ATOM 1200 N N . ASP A 1 173 ? 9.103 1.716 -6.972 1.00 77.06 173 ASP A N 1
ATOM 1201 C CA . ASP A 1 173 ? 10.421 1.133 -7.206 1.00 77.06 173 ASP A CA 1
ATOM 1202 C C . ASP A 1 173 ? 11.231 1.147 -5.892 1.00 77.06 173 ASP A C 1
ATOM 1204 O O . ASP A 1 173 ? 10.805 1.674 -4.857 1.00 77.06 173 ASP A O 1
ATOM 1208 N N . GLY A 1 174 ? 12.453 0.626 -5.908 1.00 68.88 174 GLY A N 1
ATOM 1209 C CA . GLY A 1 174 ? 13.359 0.687 -4.771 1.00 68.88 174 GLY A CA 1
ATOM 1210 C C . GLY A 1 174 ? 13.535 2.127 -4.270 1.00 68.88 174 GLY A C 1
ATOM 1211 O O . GLY A 1 174 ? 13.942 2.330 -3.129 1.00 68.88 174 GLY A O 1
ATOM 1212 N N . SER A 1 175 ? 13.132 3.146 -5.055 1.00 59.03 175 SER A N 1
ATOM 1213 C CA . SER A 1 175 ? 13.141 4.566 -4.694 1.00 59.03 175 SER A CA 1
ATOM 1214 C C . SER A 1 175 ? 11.923 5.067 -3.916 1.00 59.03 175 SER A C 1
ATOM 1216 O O . SER A 1 175 ? 11.956 6.180 -3.396 1.00 59.03 175 SER A O 1
ATOM 1218 N N . GLY A 1 176 ? 10.866 4.280 -3.740 1.00 75.75 176 GLY A N 1
ATOM 1219 C CA . GLY A 1 176 ? 9.677 4.806 -3.075 1.00 75.75 176 GLY A CA 1
ATOM 1220 C C . GLY A 1 176 ? 8.842 5.737 -3.966 1.00 75.75 176 GLY A C 1
ATOM 1221 O O . GLY A 1 176 ? 7.948 6.401 -3.449 1.00 75.75 176 GLY A O 1
ATOM 1222 N N . ALA A 1 177 ? 9.124 5.809 -5.271 1.00 81.75 177 ALA A N 1
ATOM 1223 C CA . ALA A 1 177 ? 8.332 6.564 -6.231 1.00 81.75 177 ALA A CA 1
ATOM 1224 C C . ALA A 1 177 ? 7.350 5.632 -6.937 1.00 81.75 177 ALA A C 1
ATOM 1226 O O . ALA A 1 177 ? 7.774 4.553 -7.355 1.00 81.75 177 ALA A O 1
ATOM 1227 N N . PRO A 1 178 ? 6.084 6.049 -7.130 1.00 82.75 178 PRO A N 1
ATOM 1228 C CA . PRO A 1 178 ? 5.163 5.315 -7.975 1.00 82.75 178 PRO A CA 1
ATOM 1229 C C . PRO A 1 178 ? 5.842 5.063 -9.314 1.00 82.75 178 PRO A C 1
ATOM 1231 O O . PRO A 1 178 ? 6.222 6.009 -10.013 1.00 82.75 178 PRO A O 1
ATOM 1234 N N . ILE A 1 179 ? 6.052 3.797 -9.651 1.00 82.50 179 ILE A N 1
ATOM 1235 C CA . ILE A 1 179 ? 6.595 3.447 -10.953 1.00 82.50 179 ILE A CA 1
ATOM 1236 C C . ILE A 1 179 ? 5.513 3.860 -11.947 1.00 82.50 179 ILE A C 1
ATOM 1238 O O . ILE A 1 179 ? 4.477 3.221 -12.043 1.00 82.50 179 ILE A O 1
ATOM 1242 N N . SER A 1 180 ? 5.689 4.973 -12.654 1.00 81.06 180 SER A N 1
ATOM 1243 C CA . SER A 1 180 ? 4.609 5.548 -13.471 1.00 81.06 180 SER A CA 1
ATOM 1244 C C . SER A 1 180 ? 4.219 4.661 -14.657 1.00 81.06 180 SER A C 1
ATOM 1246 O O . SER A 1 180 ? 3.113 4.774 -15.180 1.00 81.06 180 SER A O 1
ATOM 1248 N N . SER A 1 181 ? 5.116 3.760 -15.060 1.00 75.00 181 SER A N 1
ATOM 1249 C CA . SER A 1 181 ? 4.844 2.675 -16.001 1.00 75.00 181 SER A CA 1
ATOM 1250 C C . SER A 1 181 ? 4.216 1.438 -15.351 1.00 75.00 181 SER A C 1
ATOM 1252 O O . SER A 1 181 ? 3.760 0.561 -16.074 1.00 75.00 181 SER A O 1
ATOM 1254 N N . PHE A 1 182 ? 4.223 1.331 -14.019 1.00 81.69 182 PHE A N 1
ATOM 1255 C CA . PHE A 1 182 ? 3.546 0.262 -13.298 1.00 81.69 182 PHE A CA 1
ATOM 1256 C C . PHE A 1 182 ? 2.048 0.516 -13.346 1.00 81.69 182 PHE A C 1
ATOM 1258 O O . PHE A 1 182 ? 1.541 1.548 -12.892 1.00 81.69 182 PHE A O 1
ATOM 1265 N N . ALA A 1 183 ? 1.361 -0.450 -13.933 1.00 86.75 183 ALA A N 1
ATOM 1266 C CA . ALA A 1 183 ? -0.076 -0.439 -14.112 1.00 86.75 183 ALA A CA 1
ATOM 1267 C C . ALA A 1 183 ? -0.735 -1.701 -13.528 1.00 86.75 183 ALA A C 1
ATOM 1269 O O . ALA A 1 183 ? -1.911 -1.957 -13.782 1.00 86.75 183 ALA A O 1
ATOM 1270 N N . ASP A 1 184 ? 0.017 -2.495 -12.755 1.00 86.12 184 ASP A N 1
ATOM 1271 C CA . ASP A 1 184 ? -0.443 -3.788 -12.251 1.00 86.12 184 ASP A CA 1
ATOM 1272 C C . ASP A 1 184 ? -1.293 -3.640 -10.986 1.00 86.12 184 ASP A C 1
ATOM 1274 O O . ASP A 1 184 ? -1.385 -2.569 -10.378 1.00 86.12 184 ASP A O 1
ATOM 1278 N N . ALA A 1 185 ? -1.981 -4.722 -10.621 1.00 95.25 185 ALA A N 1
ATOM 1279 C CA . ALA A 1 185 ? -2.908 -4.714 -9.504 1.00 95.25 185 ALA A CA 1
ATOM 1280 C C . ALA A 1 185 ? -2.195 -4.697 -8.150 1.00 95.25 185 ALA A C 1
ATOM 1282 O O . ALA A 1 185 ? -1.268 -5.463 -7.902 1.00 95.25 185 ALA A O 1
ATOM 1283 N N . VAL A 1 186 ? -2.702 -3.860 -7.251 1.00 98.19 186 VAL A N 1
ATOM 1284 C CA . VAL A 1 186 ? -2.431 -3.928 -5.818 1.00 98.19 186 VAL A CA 1
ATOM 1285 C C . VAL A 1 186 ? -3.633 -4.586 -5.141 1.00 98.19 186 VAL A C 1
ATOM 1287 O O . VAL A 1 186 ? -4.771 -4.267 -5.489 1.00 98.19 186 VAL A O 1
ATOM 1290 N N . THR A 1 187 ? -3.402 -5.489 -4.186 1.00 98.56 187 THR A N 1
ATOM 1291 C CA . THR A 1 187 ? -4.461 -6.155 -3.403 1.00 98.56 187 THR A CA 1
ATOM 1292 C C . THR A 1 187 ? -4.428 -5.690 -1.957 1.00 98.56 187 THR A C 1
ATOM 1294 O O . THR A 1 187 ? -3.349 -5.520 -1.396 1.00 98.56 187 THR A O 1
ATOM 1297 N N . LEU A 1 188 ? -5.602 -5.503 -1.361 1.00 98.75 188 LEU A N 1
ATOM 1298 C CA . LEU A 1 188 ? -5.798 -5.209 0.048 1.00 98.75 188 LEU A CA 1
ATOM 1299 C C . LEU A 1 188 ? -6.424 -6.398 0.778 1.00 98.75 188 LEU A C 1
ATOM 1301 O O . LEU A 1 188 ? -7.346 -7.039 0.280 1.00 98.75 188 LEU A O 1
ATOM 1305 N N . SER A 1 189 ? -5.974 -6.649 2.000 1.00 98.44 189 SER A N 1
ATOM 1306 C CA . SER A 1 189 ? -6.626 -7.544 2.959 1.00 98.44 189 SER A CA 1
ATOM 1307 C C . SER A 1 189 ? -6.623 -6.911 4.345 1.00 98.44 189 SER A C 1
ATOM 1309 O O . SER A 1 189 ? -5.946 -5.908 4.567 1.00 98.44 189 SER A O 1
ATOM 1311 N N . ILE A 1 190 ? -7.332 -7.506 5.301 1.00 98.38 190 ILE A N 1
ATOM 1312 C CA . ILE A 1 190 ? -7.079 -7.203 6.713 1.00 98.38 190 ILE A CA 1
ATOM 1313 C C . ILE A 1 190 ? -5.710 -7.798 7.068 1.00 98.38 190 ILE A C 1
ATOM 1315 O O . ILE A 1 190 ? -5.381 -8.911 6.646 1.00 98.38 190 ILE A O 1
ATOM 1319 N N . ASP A 1 191 ? -4.880 -7.033 7.771 1.00 96.69 191 ASP A N 1
ATOM 1320 C CA . ASP A 1 191 ? -3.615 -7.518 8.308 1.00 96.69 191 ASP A CA 1
ATOM 1321 C C . ASP A 1 191 ? -3.920 -8.534 9.426 1.00 96.69 191 ASP A C 1
ATOM 1323 O O . ASP A 1 191 ? -4.578 -8.169 10.400 1.00 96.69 191 ASP A O 1
ATOM 1327 N N . PRO A 1 192 ? -3.456 -9.794 9.341 1.00 89.31 192 PRO A N 1
ATOM 1328 C CA . PRO A 1 192 ? -3.820 -10.835 10.308 1.00 89.31 192 PRO A CA 1
ATOM 1329 C C . PRO A 1 192 ? -3.392 -10.549 11.754 1.00 89.31 192 PRO A C 1
ATOM 1331 O O . PRO A 1 192 ? -3.929 -11.148 12.681 1.00 89.31 192 PRO A O 1
ATOM 1334 N N . SER A 1 193 ? -2.413 -9.660 11.965 1.00 90.38 193 SER A N 1
ATOM 1335 C CA . SER A 1 193 ? -2.008 -9.224 13.310 1.00 90.38 193 SER A CA 1
ATOM 1336 C C . SER A 1 193 ? -2.898 -8.111 13.878 1.00 90.38 193 SER A C 1
ATOM 1338 O O . SER A 1 193 ? -2.771 -7.748 15.046 1.00 90.38 193 SER A O 1
ATOM 1340 N N . HIS A 1 194 ? -3.815 -7.599 13.058 1.00 86.75 194 HIS A N 1
ATOM 1341 C CA . HIS A 1 194 ? -4.730 -6.500 13.329 1.00 86.75 194 HIS A CA 1
ATOM 1342 C C . HIS A 1 194 ? -6.135 -6.842 12.794 1.00 86.75 194 HIS A C 1
ATOM 1344 O O . HIS A 1 194 ? -6.738 -6.059 12.064 1.00 86.75 194 HIS A O 1
ATOM 1350 N N . ASP A 1 195 ? -6.648 -8.024 13.152 1.00 87.69 195 ASP A N 1
ATOM 1351 C CA . ASP A 1 195 ? -7.999 -8.497 12.814 1.00 87.69 195 ASP A CA 1
ATOM 1352 C C . ASP A 1 195 ? -8.810 -8.804 14.089 1.00 87.69 195 ASP A C 1
ATOM 1354 O O . ASP A 1 195 ? -8.975 -9.963 14.476 1.00 87.69 195 ASP A O 1
ATOM 1358 N N . PRO A 1 196 ? -9.291 -7.772 14.802 1.00 81.00 196 PRO A N 1
ATOM 1359 C CA . PRO A 1 196 ? -10.081 -7.953 16.018 1.00 81.00 196 PRO A CA 1
ATOM 1360 C C . PRO A 1 196 ? -11.428 -8.659 15.793 1.00 81.00 196 PRO A C 1
ATOM 1362 O O . PRO A 1 196 ? -11.991 -9.164 16.761 1.00 81.00 196 PRO A O 1
ATOM 1365 N N . GLY A 1 197 ? -11.963 -8.660 14.567 1.00 79.31 197 GLY A N 1
ATOM 1366 C CA . GLY A 1 197 ? -13.264 -9.258 14.249 1.00 79.31 197 GLY A CA 1
ATOM 1367 C C . GLY A 1 197 ? -13.191 -10.670 13.674 1.00 79.31 197 GLY A C 1
ATOM 1368 O O . GLY A 1 197 ? -14.239 -11.283 13.488 1.00 79.31 197 GLY A O 1
ATOM 1369 N N . GLY A 1 198 ? -11.993 -11.185 13.374 1.00 86.12 198 GLY A N 1
ATOM 1370 C CA . GLY A 1 198 ? -11.820 -12.496 12.742 1.00 86.12 198 GLY A CA 1
ATOM 1371 C C . GLY A 1 198 ? -12.550 -12.594 11.399 1.00 86.12 198 GLY A C 1
ATOM 1372 O O . GLY A 1 198 ? -13.209 -13.599 11.128 1.00 86.12 198 GLY A O 1
ATOM 1373 N N . THR A 1 199 ? -12.511 -11.523 10.605 1.00 89.88 199 THR A N 1
ATOM 1374 C CA . THR A 1 199 ? -13.362 -11.336 9.422 1.00 89.88 199 THR A CA 1
ATOM 1375 C C . THR A 1 199 ? -12.550 -11.152 8.140 1.00 89.88 199 THR A C 1
ATOM 1377 O O . THR A 1 199 ? -11.326 -11.239 8.114 1.00 89.88 199 THR A O 1
ATOM 1380 N N . THR A 1 200 ? -13.242 -10.914 7.027 1.00 93.81 200 THR A N 1
ATOM 1381 C CA . THR A 1 200 ? -12.623 -10.642 5.727 1.00 93.81 200 THR A CA 1
ATOM 1382 C C . THR A 1 200 ? -13.035 -9.275 5.196 1.00 93.81 200 THR A C 1
ATOM 1384 O O . THR A 1 200 ? -14.160 -8.824 5.412 1.00 93.81 200 THR A O 1
ATOM 1387 N N . LEU A 1 201 ? -12.106 -8.621 4.493 1.00 98.25 201 LEU A N 1
ATOM 1388 C CA . LEU A 1 201 ? -12.365 -7.377 3.771 1.00 98.25 201 LEU A CA 1
ATOM 1389 C C . LEU A 1 201 ? -13.318 -7.662 2.599 1.00 98.25 201 LEU A C 1
ATOM 1391 O O . LEU A 1 201 ? -13.028 -8.526 1.772 1.00 98.25 201 LEU A O 1
ATOM 1395 N N . GLN A 1 202 ? -14.429 -6.935 2.533 1.00 98.38 202 GLN A N 1
ATOM 1396 C CA . GLN A 1 202 ? -15.439 -7.028 1.480 1.00 98.38 202 GLN A CA 1
ATOM 1397 C C . GLN A 1 202 ? -15.238 -5.937 0.414 1.00 98.38 202 GLN A C 1
ATOM 1399 O O . GLN A 1 202 ? -14.434 -5.020 0.591 1.00 98.38 202 GLN A O 1
ATOM 1404 N N . GLY A 1 203 ? -15.986 -6.023 -0.691 1.00 97.88 203 GLY A N 1
ATOM 1405 C CA . GLY A 1 203 ? -15.896 -5.094 -1.828 1.00 97.88 203 GLY A CA 1
ATOM 1406 C C . GLY A 1 203 ? -14.826 -5.483 -2.855 1.00 97.88 203 GLY A C 1
ATOM 1407 O O . GLY A 1 203 ? -14.421 -6.646 -2.943 1.00 97.88 203 GLY A O 1
ATOM 1408 N N . THR A 1 204 ? -14.360 -4.520 -3.657 1.00 98.00 204 THR A N 1
ATOM 1409 C CA . THR A 1 204 ? -13.309 -4.743 -4.660 1.00 98.00 204 THR A CA 1
ATOM 1410 C C . THR A 1 204 ? -11.935 -4.568 -4.026 1.00 98.00 204 THR A C 1
ATOM 1412 O O . THR A 1 204 ? -11.358 -3.484 -4.026 1.00 98.00 204 THR A O 1
ATOM 1415 N N . THR A 1 205 ? -11.372 -5.658 -3.515 1.00 98.00 205 THR A N 1
ATOM 1416 C CA . THR A 1 205 ? -10.112 -5.641 -2.759 1.00 98.00 205 THR A CA 1
ATOM 1417 C C . THR A 1 205 ? -8.844 -5.671 -3.614 1.00 98.00 205 THR A C 1
ATOM 1419 O O . THR A 1 205 ? -7.755 -5.536 -3.070 1.00 98.00 205 THR A O 1
ATOM 1422 N N . ALA A 1 206 ? -8.938 -5.782 -4.943 1.00 98.31 206 ALA A N 1
ATOM 1423 C CA . ALA A 1 206 ? -7.789 -5.743 -5.855 1.00 98.31 206 ALA A CA 1
ATOM 1424 C C . ALA A 1 206 ? -8.009 -4.739 -6.994 1.00 98.31 206 ALA A C 1
ATOM 1426 O O . ALA A 1 206 ? -9.040 -4.785 -7.668 1.00 98.31 206 ALA A O 1
ATOM 1427 N N . ARG A 1 207 ? -7.044 -3.837 -7.233 1.00 98.06 207 ARG A N 1
ATOM 1428 C CA . ARG A 1 207 ? -7.155 -2.786 -8.259 1.00 98.06 207 ARG A CA 1
ATOM 1429 C C . ARG A 1 207 ? -5.860 -2.498 -8.991 1.00 98.06 207 ARG A C 1
ATOM 1431 O O . ARG A 1 207 ? -4.816 -2.335 -8.372 1.00 98.06 207 ARG A O 1
ATOM 1438 N N . ALA A 1 208 ? -5.974 -2.374 -10.313 1.00 96.12 208 ALA A N 1
ATOM 1439 C CA . ALA A 1 208 ? -4.892 -1.950 -11.193 1.00 96.12 208 ALA A CA 1
ATOM 1440 C C . ALA A 1 208 ? -4.416 -0.535 -10.848 1.00 96.12 208 ALA A C 1
ATOM 1442 O O . ALA A 1 208 ? -5.223 0.375 -10.634 1.00 96.12 208 ALA A O 1
ATOM 1443 N N . ALA A 1 209 ? -3.100 -0.356 -10.825 1.00 93.19 209 ALA A N 1
ATOM 1444 C CA . ALA A 1 209 ? -2.487 0.942 -10.682 1.00 93.19 209 ALA A CA 1
ATOM 1445 C C . ALA A 1 209 ? -2.655 1.769 -11.963 1.00 93.19 209 ALA A C 1
ATOM 1447 O O . ALA A 1 209 ? -2.552 1.279 -13.083 1.00 93.19 209 ALA A O 1
ATOM 1448 N N . SER A 1 210 ? -2.861 3.066 -11.805 1.00 96.88 210 SER A N 1
ATOM 1449 C CA . SER A 1 210 ? -2.726 4.039 -12.880 1.00 96.88 210 SER A CA 1
ATOM 1450 C C . SER A 1 210 ? -1.595 4.979 -12.499 1.00 96.88 210 SER A C 1
ATOM 1452 O O . SER A 1 210 ? -1.625 5.573 -11.422 1.00 96.88 210 SER A O 1
ATOM 1454 N N . ALA A 1 211 ? -0.582 5.101 -13.362 1.00 89.62 211 ALA A N 1
ATOM 1455 C CA . ALA A 1 211 ? 0.639 5.853 -13.068 1.00 89.62 211 ALA A CA 1
ATOM 1456 C C . ALA A 1 211 ? 1.299 5.442 -11.731 1.00 89.62 211 ALA A C 1
ATOM 1458 O O . ALA A 1 211 ? 1.775 6.291 -10.976 1.00 89.62 211 ALA A O 1
ATOM 1459 N N . GLY A 1 212 ? 1.308 4.136 -11.439 1.00 91.25 212 GLY A N 1
ATOM 1460 C CA . GLY A 1 212 ? 1.907 3.572 -10.231 1.00 91.25 212 GLY A CA 1
ATOM 1461 C C . GLY A 1 212 ? 1.039 3.615 -8.968 1.00 91.25 212 GLY A C 1
ATOM 1462 O O . GLY A 1 212 ? 1.559 3.301 -7.901 1.00 91.25 212 GLY A O 1
ATOM 1463 N N . VAL A 1 213 ? -0.248 3.994 -9.042 1.00 97.69 213 VAL A N 1
ATOM 1464 C CA . VAL A 1 213 ? -1.143 4.098 -7.868 1.00 97.69 213 VAL A CA 1
ATOM 1465 C C . VAL A 1 213 ? -2.493 3.406 -8.085 1.00 97.69 213 VAL A C 1
ATOM 1467 O O . VAL A 1 213 ? -3.178 3.694 -9.063 1.00 97.69 213 VAL A O 1
ATOM 1470 N N . ALA A 1 214 ? -2.904 2.543 -7.153 1.00 98.44 214 ALA A N 1
ATOM 1471 C CA . ALA A 1 214 ? -4.208 1.877 -7.106 1.00 98.44 214 ALA A CA 1
ATOM 1472 C C . ALA A 1 214 ? -5.104 2.506 -6.025 1.00 98.44 214 ALA A C 1
ATOM 1474 O O . ALA A 1 214 ? -4.641 2.718 -4.907 1.00 98.44 214 ALA A O 1
ATOM 1475 N N . ALA A 1 215 ? -6.372 2.791 -6.340 1.00 98.12 215 ALA A N 1
ATOM 1476 C CA . ALA A 1 215 ? -7.322 3.462 -5.441 1.00 98.12 215 ALA A CA 1
ATOM 1477 C C . ALA A 1 215 ? -8.631 2.670 -5.297 1.00 98.12 215 ALA A C 1
ATOM 1479 O O . ALA A 1 215 ? -9.246 2.328 -6.307 1.00 98.12 215 ALA A O 1
ATOM 1480 N N . PHE A 1 216 ? -9.051 2.406 -4.058 1.00 98.38 216 PHE A N 1
ATOM 1481 C CA . PHE A 1 216 ? -10.143 1.518 -3.645 1.00 98.38 216 PHE A CA 1
ATOM 1482 C C . PHE A 1 216 ? -11.325 2.326 -3.102 1.00 98.38 216 PHE A C 1
ATOM 1484 O O . PHE A 1 216 ? -11.150 3.154 -2.207 1.00 98.38 216 PHE A O 1
ATOM 1491 N N . ASP A 1 217 ? -12.520 2.095 -3.647 1.00 96.50 217 ASP A N 1
ATOM 1492 C CA . ASP A 1 217 ? -13.688 2.969 -3.452 1.00 96.50 217 ASP A CA 1
ATOM 1493 C C . ASP A 1 217 ? -14.951 2.265 -2.936 1.00 96.50 217 ASP A C 1
ATOM 1495 O O . ASP A 1 217 ? -15.967 2.922 -2.728 1.00 96.50 217 ASP A O 1
ATOM 1499 N N . ASP A 1 218 ? -14.886 0.956 -2.703 1.00 97.44 218 ASP A N 1
ATOM 1500 C CA . ASP A 1 218 ? -16.010 0.122 -2.268 1.00 97.44 218 ASP A CA 1
ATOM 1501 C C . ASP A 1 218 ? -15.609 -0.919 -1.204 1.00 97.44 218 ASP A C 1
ATOM 1503 O O . ASP A 1 218 ? -16.413 -1.783 -0.837 1.00 97.44 218 ASP A O 1
ATOM 1507 N N . ILE A 1 219 ? -14.368 -0.852 -0.702 1.00 98.62 219 ILE A N 1
ATOM 1508 C CA . ILE A 1 219 ? -13.896 -1.761 0.345 1.00 98.62 219 ILE A CA 1
ATOM 1509 C C . ILE A 1 219 ? -14.603 -1.464 1.667 1.00 98.62 219 ILE A C 1
ATOM 1511 O O . ILE A 1 219 ? -14.744 -0.306 2.054 1.00 98.62 219 ILE A O 1
ATOM 1515 N N . HIS A 1 220 ? -15.030 -2.503 2.374 1.00 98.50 220 HIS A N 1
ATOM 1516 C CA . HIS A 1 220 ? -15.733 -2.379 3.653 1.00 98.50 220 HIS A CA 1
ATOM 1517 C C . HIS A 1 220 ? -15.520 -3.619 4.522 1.00 98.50 220 HIS A C 1
ATOM 1519 O O . HIS A 1 220 ? -14.977 -4.631 4.075 1.00 98.50 220 HIS A O 1
ATOM 1525 N N . ILE A 1 221 ? -15.911 -3.527 5.790 1.00 98.06 221 ILE A N 1
ATOM 1526 C CA . ILE A 1 221 ? -15.839 -4.619 6.760 1.00 98.06 221 ILE A CA 1
ATOM 1527 C C . ILE A 1 221 ? -17.195 -4.703 7.468 1.00 98.06 221 ILE A C 1
ATOM 1529 O O . ILE A 1 221 ? -17.689 -3.702 7.986 1.00 98.06 221 ILE A O 1
ATOM 1533 N N . ASP A 1 222 ? -17.775 -5.902 7.514 1.00 95.06 222 ASP A N 1
ATOM 1534 C CA . ASP A 1 222 ? -19.116 -6.149 8.076 1.00 95.06 222 ASP A CA 1
ATOM 1535 C C . ASP A 1 222 ? -19.106 -6.507 9.566 1.00 95.06 222 ASP A C 1
ATOM 1537 O O . ASP A 1 222 ? -20.146 -6.785 10.159 1.00 95.06 222 ASP A O 1
ATOM 1541 N N . VAL A 1 223 ? -17.926 -6.536 10.183 1.00 88.12 223 VAL A N 1
ATOM 1542 C CA . VAL A 1 223 ? -17.767 -6.900 11.590 1.00 88.12 223 VAL A CA 1
ATOM 1543 C C . VAL A 1 223 ? -17.122 -5.751 12.334 1.00 88.12 223 VAL A C 1
ATOM 1545 O O . VAL A 1 223 ? -16.017 -5.306 12.007 1.00 88.12 223 VAL A O 1
ATOM 1548 N N . HIS A 1 224 ? -17.805 -5.294 13.374 1.00 86.75 224 HIS A N 1
ATOM 1549 C CA . HIS A 1 224 ? -17.272 -4.294 14.275 1.00 86.75 224 HIS A CA 1
ATOM 1550 C C . HIS A 1 224 ? -15.920 -4.735 14.853 1.00 86.75 224 HIS A C 1
ATOM 1552 O O . HIS A 1 224 ? -15.738 -5.871 15.290 1.00 86.75 224 HIS A O 1
ATOM 1558 N N . GLY A 1 225 ? -14.983 -3.801 14.957 1.00 81.00 225 GLY A N 1
ATOM 1559 C CA . GLY A 1 225 ? -13.707 -4.054 15.604 1.00 81.00 225 GLY A CA 1
ATOM 1560 C C . GLY A 1 225 ? -12.830 -2.814 15.686 1.00 81.00 225 GLY A C 1
ATOM 1561 O O . GLY A 1 225 ? -12.860 -1.928 14.829 1.00 81.00 225 GLY A O 1
ATOM 1562 N N . PHE A 1 226 ? -12.016 -2.765 16.738 1.00 81.25 226 PHE A N 1
ATOM 1563 C CA . PHE A 1 226 ? -11.085 -1.672 16.995 1.00 81.25 226 PHE A CA 1
ATOM 1564 C C . PHE A 1 226 ? -9.651 -2.114 16.748 1.00 81.25 226 PHE A C 1
ATOM 1566 O O . PHE A 1 226 ? -9.187 -3.089 17.340 1.00 81.25 226 PHE A O 1
ATOM 1573 N N . GLY A 1 227 ? -8.925 -1.338 15.948 1.00 82.44 227 GLY A N 1
ATOM 1574 C CA . GLY A 1 227 ? -7.522 -1.602 15.659 1.00 82.44 227 GLY A CA 1
ATOM 1575 C C . GLY A 1 227 ? -7.297 -2.438 14.407 1.00 82.44 227 GLY A C 1
ATOM 1576 O O . GLY A 1 227 ? -6.221 -3.012 14.289 1.00 82.44 227 GLY A O 1
ATOM 1577 N N . TYR A 1 228 ? -8.265 -2.484 13.486 1.00 92.62 228 TYR A N 1
ATOM 1578 C CA . TYR A 1 228 ? -8.048 -3.052 12.159 1.00 92.62 228 TYR A CA 1
ATOM 1579 C C . TYR A 1 228 ? -6.882 -2.357 11.464 1.00 92.62 228 TYR A C 1
ATOM 1581 O O . TYR A 1 228 ? -6.770 -1.139 11.552 1.00 92.62 228 TYR A O 1
ATOM 1589 N N . ALA A 1 229 ? -6.057 -3.092 10.728 1.00 97.75 229 ALA A N 1
ATOM 1590 C CA . ALA A 1 229 ? -5.138 -2.523 9.745 1.00 97.75 229 ALA A CA 1
ATOM 1591 C C . ALA A 1 229 ? -5.319 -3.252 8.415 1.00 97.75 229 ALA A C 1
ATOM 1593 O O . ALA A 1 229 ? -5.672 -4.429 8.394 1.00 97.75 229 ALA A O 1
ATOM 1594 N N . LEU A 1 230 ? -5.091 -2.557 7.304 1.00 98.69 230 LEU A N 1
ATOM 1595 C CA . LEU A 1 230 ? -5.075 -3.155 5.977 1.00 98.69 230 LEU A CA 1
ATOM 1596 C C . LEU A 1 230 ? -3.645 -3.497 5.581 1.00 98.69 230 LEU A C 1
ATOM 1598 O O . LEU A 1 230 ? -2.723 -2.717 5.813 1.00 98.69 230 LEU A O 1
ATOM 1602 N N . ARG A 1 231 ? -3.465 -4.632 4.924 1.00 98.56 231 ARG A N 1
ATOM 1603 C CA . ARG A 1 231 ? -2.213 -5.027 4.294 1.00 98.56 231 ARG A CA 1
ATOM 1604 C C . ARG A 1 231 ? -2.344 -4.883 2.782 1.00 98.56 231 ARG A C 1
ATOM 1606 O O . ARG A 1 231 ? -3.353 -5.297 2.224 1.00 98.56 231 ARG A O 1
ATOM 1613 N N . ALA A 1 232 ? -1.346 -4.276 2.149 1.00 98.69 232 ALA A N 1
ATOM 1614 C CA . ALA A 1 232 ? -1.228 -4.135 0.711 1.00 98.69 232 ALA A CA 1
ATOM 1615 C C . ALA A 1 232 ? -0.096 -5.005 0.167 1.00 98.69 232 ALA A C 1
ATOM 1617 O O . ALA A 1 232 ? 1.035 -4.937 0.658 1.00 98.69 232 ALA A O 1
ATOM 1618 N N . ASP A 1 233 ? -0.394 -5.747 -0.895 1.00 97.06 233 ASP A N 1
ATOM 1619 C CA . ASP A 1 233 ? 0.533 -6.657 -1.565 1.00 97.06 233 ASP A CA 1
ATOM 1620 C C . ASP A 1 233 ? 0.508 -6.432 -3.093 1.00 97.06 233 ASP A C 1
ATOM 1622 O O . ASP A 1 233 ? -0.549 -6.167 -3.678 1.00 97.06 233 ASP A O 1
ATOM 1626 N N . ALA A 1 234 ? 1.691 -6.481 -3.727 1.00 92.25 234 ALA A N 1
ATOM 1627 C CA . ALA A 1 234 ? 1.885 -6.418 -5.179 1.00 92.25 234 ALA A CA 1
ATOM 1628 C C . ALA A 1 234 ? 3.188 -7.115 -5.581 1.00 92.25 234 ALA A C 1
ATOM 1630 O O . ALA A 1 234 ? 4.202 -7.044 -4.883 1.00 92.25 234 ALA A O 1
ATOM 1631 N N . ASP A 1 235 ? 3.159 -7.763 -6.736 1.00 82.94 235 ASP A N 1
ATOM 1632 C CA . ASP A 1 235 ? 4.226 -8.652 -7.183 1.00 82.94 235 ASP A CA 1
ATOM 1633 C C . ASP A 1 235 ? 5.529 -7.910 -7.500 1.00 82.94 235 ASP A C 1
ATOM 1635 O O . ASP A 1 235 ? 5.544 -6.945 -8.259 1.00 82.94 235 ASP A O 1
ATOM 1639 N N . GLY A 1 236 ? 6.645 -8.383 -6.936 1.00 74.12 236 GLY A N 1
ATOM 1640 C CA . GLY A 1 236 ? 7.961 -7.742 -7.042 1.00 74.12 236 GLY A CA 1
ATOM 1641 C C . GLY A 1 236 ? 8.208 -6.675 -5.976 1.00 74.12 236 GLY A C 1
ATOM 1642 O O . GLY A 1 236 ? 9.339 -6.202 -5.863 1.00 74.12 236 GLY A O 1
ATOM 1643 N N . PHE A 1 237 ? 7.187 -6.345 -5.173 1.00 83.12 237 PHE A N 1
ATOM 1644 C CA . PHE A 1 237 ? 7.215 -5.296 -4.166 1.00 83.12 237 PHE A CA 1
ATOM 1645 C C . PHE A 1 237 ? 7.107 -5.875 -2.749 1.00 83.12 237 PHE A C 1
ATOM 1647 O O . PHE A 1 237 ? 6.294 -6.749 -2.467 1.00 83.12 237 PHE A O 1
ATOM 1654 N N . LEU A 1 238 ? 7.900 -5.353 -1.818 1.00 87.81 238 LEU A N 1
ATOM 1655 C CA . LEU A 1 238 ? 7.696 -5.529 -0.392 1.00 87.81 238 LEU A CA 1
ATOM 1656 C C . LEU A 1 238 ? 6.297 -5.008 -0.010 1.00 87.81 238 LEU A C 1
ATOM 1658 O O . LEU A 1 238 ? 5.904 -3.930 -0.464 1.00 87.81 238 LEU A O 1
ATOM 1662 N N . PRO A 1 239 ? 5.554 -5.736 0.834 1.00 92.94 239 PRO A N 1
ATOM 1663 C CA . PRO A 1 239 ? 4.202 -5.371 1.242 1.00 92.94 239 PRO A CA 1
ATOM 1664 C C . PRO A 1 239 ? 4.183 -4.136 2.149 1.00 92.94 239 PRO A C 1
ATOM 1666 O O . PRO A 1 239 ? 5.193 -3.780 2.761 1.00 92.94 239 PRO A O 1
ATOM 1669 N N . ALA A 1 240 ? 3.009 -3.529 2.303 1.00 97.12 240 ALA A N 1
ATOM 1670 C CA . ALA A 1 240 ? 2.780 -2.437 3.246 1.00 97.12 240 ALA A CA 1
ATOM 1671 C C . ALA A 1 240 ? 1.628 -2.755 4.196 1.00 97.12 240 ALA A C 1
ATOM 1673 O O . ALA A 1 240 ? 0.622 -3.304 3.772 1.00 97.12 240 ALA A O 1
ATOM 1674 N N . THR A 1 241 ? 1.731 -2.338 5.454 1.00 98.31 241 THR A N 1
ATOM 1675 C CA . THR A 1 241 ? 0.610 -2.354 6.407 1.00 98.31 241 THR A CA 1
ATOM 1676 C C . THR A 1 241 ? 0.173 -0.911 6.674 1.00 98.31 241 THR A C 1
ATOM 1678 O O . THR A 1 241 ? 1.012 -0.011 6.774 1.00 98.31 241 THR A O 1
ATOM 1681 N N . SER A 1 242 ? -1.135 -0.667 6.729 1.00 98.62 242 SER A N 1
ATOM 1682 C CA . SER A 1 242 ? -1.728 0.646 6.982 1.00 98.62 242 SER A CA 1
ATOM 1683 C C . SER A 1 242 ? -1.613 1.051 8.452 1.00 98.62 242 SER A C 1
ATOM 1685 O O . SER A 1 242 ? -1.266 0.251 9.321 1.00 98.62 242 SER A O 1
ATOM 1687 N N . THR A 1 243 ? -1.975 2.296 8.760 1.00 93.75 243 THR A N 1
ATOM 1688 C CA . THR A 1 243 ? -2.299 2.671 10.142 1.00 93.75 243 THR A CA 1
ATOM 1689 C C . THR A 1 243 ? -3.552 1.943 10.612 1.00 93.75 243 THR A C 1
ATOM 1691 O O . THR A 1 243 ? -4.403 1.576 9.795 1.00 93.75 243 THR A O 1
ATOM 1694 N N . THR A 1 244 ? -3.681 1.763 11.925 1.00 91.25 244 THR A N 1
ATOM 1695 C CA . THR A 1 244 ? -4.869 1.140 12.498 1.00 91.25 244 THR A CA 1
ATOM 1696 C C . THR A 1 244 ? -6.080 2.076 12.457 1.00 91.25 244 THR A C 1
ATOM 1698 O O . THR A 1 244 ? -5.947 3.294 12.577 1.00 91.25 244 THR A O 1
ATOM 1701 N N . PHE A 1 245 ? -7.270 1.507 12.296 1.00 91.38 245 PHE A N 1
ATOM 1702 C CA . PHE A 1 245 ? -8.555 2.202 12.282 1.00 91.38 245 PHE A CA 1
ATOM 1703 C C . PHE A 1 245 ? -9.627 1.360 12.996 1.00 91.38 245 PHE A C 1
ATOM 1705 O O . PHE A 1 245 ? -9.352 0.278 13.520 1.00 91.38 245 PHE A O 1
ATOM 1712 N N . ALA A 1 246 ? -10.848 1.886 13.078 1.00 88.25 246 ALA A N 1
ATOM 1713 C CA . ALA A 1 246 ? -11.978 1.203 13.707 1.00 88.25 246 ALA A CA 1
ATOM 1714 C C . ALA A 1 246 ? -13.123 1.034 12.712 1.00 88.25 246 ALA A C 1
ATOM 1716 O O . ALA A 1 246 ? -13.358 1.920 11.890 1.00 88.25 246 ALA A O 1
ATOM 1717 N N . VAL A 1 247 ? -13.842 -0.073 12.844 1.00 92.00 247 VAL A N 1
ATOM 1718 C CA . VAL A 1 247 ? -15.122 -0.322 12.182 1.00 92.00 247 VAL A CA 1
ATOM 1719 C C . VAL A 1 247 ? -16.160 -0.403 13.289 1.00 92.00 247 VAL A C 1
ATOM 1721 O O . VAL A 1 247 ? -16.027 -1.226 14.193 1.00 92.00 247 VAL A O 1
ATOM 1724 N N . ALA A 1 248 ? -17.136 0.496 13.259 1.00 87.00 248 ALA A N 1
ATOM 1725 C CA . ALA A 1 248 ? -18.038 0.740 14.375 1.00 87.00 248 ALA A CA 1
ATOM 1726 C C . ALA A 1 248 ? -19.508 0.536 14.013 1.00 87.00 248 ALA A C 1
ATOM 1728 O O . ALA A 1 248 ? -19.898 0.768 12.874 1.00 87.00 248 ALA A O 1
ATOM 1729 N N . ASP A 1 249 ? -20.347 0.210 14.993 1.00 85.31 249 ASP A N 1
ATOM 1730 C CA . ASP A 1 249 ? -21.795 0.123 14.768 1.00 85.31 249 ASP A CA 1
ATOM 1731 C C . ASP A 1 249 ? -22.401 1.523 14.610 1.00 85.31 249 ASP A C 1
ATOM 1733 O O . ASP A 1 249 ? -23.279 1.753 13.782 1.00 85.31 249 ASP A O 1
ATOM 1737 N N . ALA A 1 250 ? -21.894 2.490 15.382 1.00 84.88 250 ALA A N 1
ATOM 1738 C CA . ALA A 1 250 ? -22.212 3.900 15.227 1.00 84.88 250 ALA A CA 1
ATOM 1739 C C . ALA A 1 250 ? -20.998 4.783 15.525 1.00 84.88 250 ALA A C 1
ATOM 1741 O O . ALA A 1 250 ? -20.194 4.507 16.416 1.00 84.88 250 ALA A O 1
ATOM 1742 N N . GLY A 1 251 ? -20.891 5.903 14.815 1.00 84.00 251 GLY A N 1
ATOM 1743 C CA . GLY A 1 251 ? -19.786 6.834 14.980 1.00 84.00 251 GLY A CA 1
ATOM 1744 C C . GLY A 1 251 ? -20.068 8.196 14.365 1.00 84.00 251 GLY A C 1
ATOM 1745 O O . GLY A 1 251 ? -20.851 8.318 13.424 1.00 84.00 251 GLY A O 1
ATOM 1746 N N . THR A 1 252 ? -19.457 9.242 14.917 1.00 83.56 252 THR A N 1
ATOM 1747 C CA . THR A 1 252 ? -19.536 10.594 14.355 1.00 83.56 252 THR A CA 1
ATOM 1748 C C . THR A 1 252 ? -18.271 11.401 14.628 1.00 83.56 252 THR A C 1
ATOM 1750 O O . THR A 1 252 ? -17.572 11.179 15.621 1.00 83.56 252 THR A O 1
ATOM 1753 N N . VAL A 1 253 ? -17.998 12.369 13.753 1.00 83.44 253 VAL A N 1
ATOM 1754 C CA . VAL A 1 253 ? -16.930 13.359 13.923 1.00 83.44 253 VAL A CA 1
ATOM 1755 C C . VAL A 1 253 ? -17.499 14.585 14.628 1.00 83.44 253 VAL A C 1
ATOM 1757 O O . VAL A 1 253 ? -18.489 15.178 14.199 1.00 83.44 253 VAL A O 1
ATOM 1760 N N . CYS A 1 254 ? -16.854 15.010 15.707 1.00 75.75 254 CYS A N 1
ATOM 1761 C CA . CYS A 1 254 ? -17.263 16.182 16.461 1.00 75.75 254 CYS A CA 1
ATOM 1762 C C . CYS A 1 254 ? -16.920 17.470 15.698 1.00 75.75 254 CYS A C 1
ATOM 1764 O O . CYS A 1 254 ? -15.772 17.705 15.306 1.00 75.75 254 CYS A O 1
ATOM 1766 N N . GLY A 1 255 ? -17.933 18.321 15.511 1.00 68.12 255 GLY A N 1
ATOM 1767 C CA . GLY A 1 255 ? -17.805 19.602 14.817 1.00 68.12 255 GLY A CA 1
ATOM 1768 C C . GLY A 1 255 ? -16.863 20.606 15.508 1.00 68.12 255 GLY A C 1
ATOM 1769 O O . GLY A 1 255 ? -16.396 20.375 16.628 1.00 68.12 255 GLY A O 1
ATOM 1770 N N . PRO A 1 256 ? -16.572 21.749 14.855 1.00 62.44 256 PRO A N 1
ATOM 1771 C CA . PRO A 1 256 ? -15.691 22.773 15.408 1.00 62.44 256 PRO A CA 1
ATOM 1772 C C . PRO A 1 256 ? -16.220 23.340 16.735 1.00 62.44 256 PRO A C 1
ATOM 1774 O O . PRO A 1 256 ? -17.426 23.446 16.954 1.00 62.44 256 PRO A O 1
ATOM 1777 N N . ARG A 1 257 ? -15.288 23.710 17.623 1.00 52.81 257 ARG A N 1
ATOM 1778 C CA . ARG A 1 257 ? -15.535 24.136 19.010 1.00 52.81 257 ARG A CA 1
ATOM 1779 C C . ARG A 1 257 ? -16.463 25.362 19.074 1.00 52.81 257 ARG A C 1
ATOM 1781 O O . ARG A 1 257 ? -16.007 26.496 18.954 1.00 52.81 257 ARG A O 1
ATOM 1788 N N . ALA A 1 258 ? -17.754 25.139 19.300 1.00 50.28 258 ALA A N 1
ATOM 1789 C CA . ALA A 1 258 ? -18.667 26.127 19.878 1.00 50.28 258 ALA A CA 1
ATOM 1790 C C . ALA A 1 258 ? -18.599 26.018 21.419 1.00 50.28 258 ALA A C 1
ATOM 1792 O O . ALA A 1 258 ? -18.044 25.037 21.916 1.00 50.28 258 ALA A O 1
ATOM 1793 N N . PRO A 1 259 ? -19.137 26.968 22.210 1.00 51.19 259 PRO A N 1
ATOM 1794 C CA . PRO A 1 259 ? -18.963 26.990 23.673 1.00 51.19 259 PRO A CA 1
ATOM 1795 C C . PRO A 1 259 ? -19.442 25.724 24.413 1.00 51.19 259 PRO A C 1
ATOM 1797 O O . PRO A 1 259 ? -19.113 25.548 25.580 1.00 51.19 259 PRO A O 1
ATOM 1800 N N . ALA A 1 260 ? -20.160 24.834 23.721 1.00 53.44 260 ALA A N 1
ATOM 1801 C CA . ALA A 1 260 ? -20.226 23.402 23.986 1.00 53.44 260 ALA A CA 1
ATOM 1802 C C . ALA A 1 260 ? -20.481 22.669 22.651 1.00 53.44 260 ALA A C 1
ATOM 1804 O O . ALA A 1 260 ? -21.625 22.568 22.209 1.00 53.44 260 ALA A O 1
ATOM 1805 N N . SER A 1 261 ? -19.436 22.195 21.961 1.00 59.56 261 SER A N 1
ATOM 1806 C CA . SER A 1 261 ? -19.620 21.214 20.883 1.00 59.56 261 SER A CA 1
ATOM 1807 C C . SER A 1 261 ? -20.166 19.938 21.519 1.00 59.56 261 SER A C 1
ATOM 1809 O O . SER A 1 261 ? -19.501 19.319 22.353 1.00 59.56 261 SER A O 1
ATOM 1811 N N . THR A 1 262 ? -21.408 19.602 21.172 1.00 64.81 262 THR A N 1
ATOM 1812 C CA . THR A 1 262 ? -22.034 18.335 21.541 1.00 64.81 262 THR A CA 1
ATOM 1813 C C . THR A 1 262 ? -22.086 17.456 20.302 1.00 64.81 262 THR A C 1
ATOM 1815 O O . THR A 1 262 ? -22.517 17.900 19.238 1.00 64.81 262 THR A O 1
ATOM 1818 N N . CYS A 1 263 ? -21.558 16.246 20.409 1.00 70.88 263 CYS A N 1
ATOM 1819 C CA . CYS A 1 263 ? -21.583 15.244 19.349 1.00 70.88 263 CYS A CA 1
ATOM 1820 C C . CYS A 1 263 ? -22.048 13.936 19.970 1.00 70.88 263 CYS A C 1
ATOM 1822 O O . CYS A 1 263 ? -21.587 13.563 21.053 1.00 70.88 263 CYS A O 1
ATOM 1824 N N . SER A 1 264 ? -22.979 13.267 19.299 1.00 74.69 264 SER A N 1
ATOM 1825 C CA . SER A 1 264 ? -23.504 11.993 19.751 1.00 74.69 264 SER A CA 1
ATOM 1826 C C . SER A 1 264 ? -23.527 10.964 18.637 1.00 74.69 264 SER A C 1
ATOM 1828 O O . SER A 1 264 ? -23.786 11.282 17.477 1.00 74.69 264 SER A O 1
ATOM 1830 N N . ALA A 1 265 ? -23.253 9.725 19.016 1.00 76.56 265 ALA A N 1
ATOM 1831 C CA . ALA A 1 265 ? -23.470 8.555 18.187 1.00 76.56 265 ALA A CA 1
ATOM 1832 C C . ALA A 1 265 ? -24.409 7.620 18.946 1.00 76.56 265 ALA A C 1
ATOM 1834 O O . ALA A 1 265 ? -24.343 7.522 20.176 1.00 76.56 265 ALA A O 1
ATOM 1835 N N . GLN A 1 266 ? -25.312 6.985 18.208 1.00 78.69 266 GLN A N 1
ATOM 1836 C CA . GLN A 1 266 ? -26.280 6.055 18.758 1.00 78.69 266 GLN A CA 1
ATOM 1837 C C . GLN A 1 266 ? -26.333 4.809 17.888 1.00 78.69 266 GLN A C 1
ATOM 1839 O O . GLN A 1 266 ? -26.469 4.923 16.673 1.00 78.69 266 GLN A O 1
ATOM 1844 N N . THR A 1 267 ? -26.274 3.646 18.526 1.00 75.94 267 THR A N 1
ATOM 1845 C CA . THR A 1 267 ? -26.581 2.359 17.900 1.00 75.94 267 THR A CA 1
ATOM 1846 C C . THR A 1 267 ? -27.779 1.726 18.598 1.00 75.94 267 THR A C 1
ATOM 1848 O O . THR A 1 267 ? -28.059 2.023 19.764 1.00 75.94 267 THR A O 1
ATOM 1851 N N . VAL A 1 268 ? -28.519 0.896 17.869 1.00 72.62 268 VAL A N 1
ATOM 1852 C CA . VAL A 1 268 ? -29.623 0.102 18.403 1.00 72.62 268 VAL A CA 1
ATOM 1853 C C . VAL A 1 268 ? -29.411 -1.328 17.941 1.00 72.62 268 VAL A C 1
ATOM 1855 O O . VAL A 1 268 ? -29.428 -1.588 16.740 1.00 72.62 268 VAL A O 1
ATOM 1858 N N . VAL A 1 269 ? -29.221 -2.242 18.886 1.00 67.12 269 VAL A N 1
ATOM 1859 C CA . VAL A 1 269 ? -29.103 -3.676 18.606 1.00 67.12 269 VAL A CA 1
ATOM 1860 C C . VAL A 1 269 ? -30.402 -4.373 18.980 1.00 67.12 269 VAL A C 1
ATOM 1862 O O . VAL A 1 269 ? -31.013 -4.069 20.008 1.00 67.12 269 VAL A O 1
ATOM 1865 N N . ALA A 1 270 ? -30.852 -5.265 18.097 1.00 62.50 270 ALA A N 1
ATOM 1866 C CA . ALA A 1 270 ? -31.932 -6.184 18.415 1.00 62.50 270 ALA A CA 1
ATOM 1867 C C . ALA A 1 270 ? -31.410 -7.196 19.438 1.00 62.50 270 ALA A C 1
ATOM 1869 O O . ALA A 1 270 ? -30.330 -7.757 19.260 1.00 62.50 270 ALA A O 1
ATOM 1870 N N . ASP A 1 271 ? -32.182 -7.395 20.494 1.00 57.38 271 ASP A N 1
ATOM 1871 C CA . ASP A 1 271 ? -31.900 -8.330 21.570 1.00 57.38 271 ASP A CA 1
ATOM 1872 C C . ASP A 1 271 ? -32.970 -9.428 21.533 1.00 57.38 271 ASP A C 1
ATOM 1874 O O . ASP A 1 271 ? -34.165 -9.130 21.538 1.00 57.38 271 ASP A O 1
ATOM 1878 N N . GLU A 1 272 ? -32.548 -10.692 21.467 1.00 52.94 272 GLU A N 1
ATOM 1879 C CA . GLU A 1 272 ? -33.428 -11.848 21.639 1.00 52.94 272 GLU A CA 1
ATOM 1880 C C . GLU A 1 272 ? -33.255 -12.477 23.027 1.00 52.94 272 GLU A C 1
ATOM 1882 O O . GLU A 1 272 ? -32.916 -13.655 23.160 1.00 52.94 272 GLU A O 1
ATOM 1887 N N . LEU A 1 273 ? -33.566 -11.736 24.090 1.00 48.81 273 LEU A N 1
ATOM 1888 C CA . LEU A 1 273 ? -33.666 -12.340 25.412 1.00 48.81 273 LEU A CA 1
ATOM 1889 C C . LEU A 1 273 ? -34.866 -13.306 25.456 1.00 48.81 273 LEU A C 1
ATOM 1891 O O . LEU A 1 273 ? -36.033 -12.906 25.420 1.00 48.81 273 LEU A O 1
ATOM 1895 N N . ASN A 1 274 ? -34.583 -14.608 25.562 1.00 46.72 274 ASN A N 1
ATOM 1896 C CA . ASN A 1 274 ? -35.583 -15.678 25.706 1.00 46.72 274 ASN A CA 1
ATOM 1897 C C . ASN A 1 274 ? -36.688 -15.681 24.622 1.00 46.72 274 ASN A C 1
ATOM 1899 O O . ASN A 1 274 ? -37.842 -16.019 24.902 1.00 46.72 274 ASN A O 1
ATOM 1903 N N . GLY A 1 275 ? -36.350 -15.324 23.377 1.00 49.16 275 GLY A N 1
ATOM 1904 C CA . GLY A 1 275 ? -37.275 -15.376 22.235 1.00 49.16 275 GLY A CA 1
ATOM 1905 C C . GLY A 1 275 ? -38.277 -14.217 22.143 1.00 49.16 275 GLY A C 1
ATOM 1906 O O . GLY A 1 275 ? -39.221 -14.294 21.353 1.00 49.16 275 GLY A O 1
ATOM 1907 N N . ALA A 1 276 ? -38.094 -13.147 22.925 1.00 46.62 276 ALA A N 1
ATOM 1908 C CA . ALA A 1 276 ? -38.766 -11.866 22.723 1.00 46.62 276 ALA A CA 1
ATOM 1909 C C . ALA A 1 276 ? -37.774 -10.865 22.114 1.00 46.62 276 ALA A C 1
ATOM 1911 O O . ALA A 1 276 ? -36.740 -10.596 22.711 1.00 46.62 276 ALA A O 1
ATOM 1912 N N . VAL A 1 277 ? -38.096 -10.304 20.944 1.00 51.78 277 VAL A N 1
ATOM 1913 C CA . VAL A 1 277 ? -37.250 -9.288 20.296 1.00 51.78 277 VAL A CA 1
ATOM 1914 C C . VAL A 1 277 ? -37.435 -7.945 21.016 1.00 51.78 277 VAL A C 1
ATOM 1916 O O . VAL A 1 277 ? -38.435 -7.253 20.803 1.00 51.78 277 VAL A O 1
ATOM 1919 N N . GLY A 1 278 ? -36.499 -7.600 21.899 1.00 55.94 278 GLY A N 1
ATOM 1920 C CA . GLY A 1 278 ? -36.302 -6.261 22.459 1.00 55.94 278 GLY A CA 1
ATOM 1921 C C . GLY A 1 278 ? -35.287 -5.458 21.636 1.00 55.94 278 GLY A C 1
ATOM 1922 O O . GLY A 1 278 ? -34.659 -5.983 20.721 1.00 55.94 278 GLY A O 1
ATOM 1923 N N . ALA A 1 279 ? -35.128 -4.165 21.923 1.00 58.97 279 ALA A N 1
ATOM 1924 C CA . ALA A 1 279 ? -34.091 -3.341 21.302 1.00 58.97 279 ALA A CA 1
ATOM 1925 C C . ALA A 1 279 ? -33.351 -2.544 22.377 1.00 58.97 279 ALA A C 1
ATOM 1927 O O . ALA A 1 279 ? -33.977 -1.812 23.146 1.00 58.97 279 ALA A O 1
ATOM 1928 N N . VAL A 1 280 ? -32.028 -2.669 22.409 1.00 60.28 280 VAL A N 1
ATOM 1929 C CA . VAL A 1 280 ? -31.158 -1.932 23.329 1.00 60.28 280 VAL A CA 1
ATOM 1930 C C . VAL A 1 280 ? -30.561 -0.759 22.564 1.00 60.28 280 VAL A C 1
ATOM 1932 O O . VAL A 1 280 ? -29.881 -0.947 21.556 1.00 60.28 280 VAL A O 1
ATOM 1935 N N . ALA A 1 281 ? -30.845 0.463 23.020 1.00 64.69 281 ALA A N 1
ATOM 1936 C CA . ALA A 1 281 ? -30.314 1.686 22.427 1.00 64.69 281 ALA A CA 1
ATOM 1937 C C . ALA A 1 281 ? -29.143 2.219 23.260 1.00 64.69 281 ALA A C 1
ATOM 1939 O O . ALA A 1 281 ? -29.306 2.557 24.432 1.00 64.69 281 ALA A O 1
ATOM 1940 N N . SER A 1 282 ? -27.984 2.355 22.622 1.00 65.25 282 SER A N 1
ATOM 1941 C CA . SER A 1 282 ? -26.758 2.862 23.235 1.00 65.25 282 SER A CA 1
ATOM 1942 C C . SER A 1 282 ? -26.411 4.208 22.628 1.00 65.25 282 SER A C 1
ATOM 1944 O O . SER A 1 282 ? -26.092 4.281 21.443 1.00 65.25 282 SER A O 1
ATOM 1946 N N . THR A 1 283 ? -26.446 5.271 23.433 1.00 66.06 283 THR A N 1
ATOM 1947 C CA . THR A 1 283 ? -26.116 6.632 22.991 1.00 66.06 283 THR A CA 1
ATOM 1948 C C . THR A 1 283 ? -24.935 7.169 23.783 1.00 66.06 283 THR A C 1
ATOM 1950 O O . THR A 1 283 ? -25.009 7.313 25.002 1.00 66.06 283 THR A O 1
ATOM 1953 N N . VAL A 1 284 ? -23.869 7.564 23.090 1.00 66.69 284 VAL A N 1
ATOM 1954 C CA . VAL A 1 284 ? -22.794 8.361 23.689 1.00 66.69 284 VAL A CA 1
ATOM 1955 C C . VAL A 1 284 ? -22.958 9.795 23.260 1.00 66.69 284 VAL A C 1
ATOM 1957 O O . VAL A 1 284 ? -23.091 10.069 22.074 1.00 66.69 284 VAL A O 1
ATOM 1960 N N . THR A 1 285 ? -22.901 10.713 24.220 1.00 65.56 285 THR A N 1
ATOM 1961 C CA . THR A 1 285 ? -22.825 12.150 23.953 1.00 65.56 285 THR A CA 1
ATOM 1962 C C . THR A 1 285 ? -21.551 12.693 24.576 1.00 65.56 285 THR A C 1
ATOM 1964 O O . THR A 1 285 ? -21.358 12.593 25.785 1.00 65.56 285 THR A O 1
ATOM 1967 N N . SER A 1 286 ? -20.682 13.279 23.759 1.00 63.44 286 SER A N 1
ATOM 1968 C CA . SER A 1 286 ? -19.559 14.076 24.243 1.00 63.44 286 SER A CA 1
ATOM 1969 C C . SER A 1 286 ? -19.967 15.544 24.287 1.00 63.44 286 SER A C 1
ATOM 1971 O O . SER A 1 286 ? -20.616 16.036 23.363 1.00 63.44 286 SER A O 1
ATOM 1973 N N . THR A 1 287 ? -19.588 16.249 25.352 1.00 63.09 287 THR A N 1
ATOM 1974 C CA . THR A 1 287 ? -19.781 17.694 25.506 1.00 63.09 287 THR A CA 1
ATOM 1975 C C . THR A 1 287 ? -18.432 18.349 25.790 1.00 63.09 287 THR A C 1
ATOM 1977 O O . THR A 1 287 ? -17.838 18.066 26.824 1.00 63.09 287 THR A O 1
ATOM 1980 N N . GLY A 1 288 ? -17.951 19.229 24.905 1.00 55.25 288 GLY A N 1
ATOM 1981 C CA . GLY A 1 288 ? -16.722 20.008 25.142 1.00 55.25 288 GLY A CA 1
ATOM 1982 C C . GLY A 1 288 ? -15.417 19.422 24.580 1.00 55.25 288 GLY A C 1
ATOM 1983 O O . GLY A 1 288 ? -14.349 19.962 24.867 1.00 55.25 288 GLY A O 1
ATOM 1984 N N . GLY A 1 289 ? -15.481 18.378 23.745 1.00 58.50 289 GLY A N 1
ATOM 1985 C CA . GLY A 1 289 ? -14.306 17.754 23.121 1.00 58.50 289 GLY A CA 1
ATOM 1986 C C . GLY A 1 289 ? -13.554 18.638 22.102 1.00 58.50 289 GLY A C 1
ATOM 1987 O O . GLY A 1 289 ? -14.101 19.632 21.605 1.00 58.50 289 GLY A O 1
ATOM 1988 N N . PRO A 1 290 ? -12.294 18.285 21.762 1.00 56.56 290 PRO A N 1
ATOM 1989 C CA . PRO A 1 290 ? -11.535 18.970 20.719 1.00 56.56 290 PRO A CA 1
ATOM 1990 C C . PRO A 1 290 ? -12.219 18.822 19.352 1.00 56.56 290 PRO A C 1
ATOM 1992 O O . PRO A 1 290 ? -12.791 17.780 19.032 1.00 56.56 290 PRO A O 1
ATOM 1995 N N . ALA A 1 291 ? -12.142 19.872 18.532 1.00 62.66 291 ALA A N 1
ATOM 1996 C CA . ALA A 1 291 ? -12.638 19.840 17.158 1.00 62.66 291 ALA A CA 1
ATOM 1997 C C . ALA A 1 291 ? -11.944 18.721 16.362 1.00 62.66 291 ALA A C 1
ATOM 1999 O O . ALA A 1 291 ? -10.720 18.607 16.421 1.00 62.66 291 ALA A O 1
ATOM 2000 N N . GLY A 1 292 ? -12.716 17.918 15.623 1.00 64.94 292 GLY A N 1
ATOM 2001 C CA . GLY A 1 292 ? -12.189 16.785 14.854 1.00 64.94 292 GLY A CA 1
ATOM 2002 C C . GLY A 1 292 ? -11.956 15.503 15.662 1.00 64.94 292 GLY A C 1
ATOM 2003 O O . GLY A 1 292 ? -11.473 14.527 15.097 1.00 64.94 292 GLY A O 1
ATOM 2004 N N . GLY A 1 293 ? -12.302 15.477 16.956 1.00 70.12 293 GLY A N 1
ATOM 2005 C CA . GLY A 1 293 ? -12.406 14.225 17.710 1.00 70.12 293 GLY A CA 1
ATOM 2006 C C . GLY A 1 293 ? -13.555 13.348 17.205 1.00 70.12 293 GLY A C 1
ATOM 2007 O O . GLY A 1 293 ? -14.442 13.829 16.499 1.00 70.12 293 GLY A O 1
ATOM 2008 N N . VAL A 1 294 ? -13.559 12.072 17.589 1.00 72.44 294 VAL A N 1
ATOM 2009 C CA . VAL A 1 294 ? -14.620 11.124 17.229 1.00 72.44 294 VAL A CA 1
ATOM 2010 C C . VAL A 1 294 ? -15.314 10.571 18.467 1.00 72.44 294 VAL A C 1
ATOM 2012 O O . VAL A 1 294 ? -14.711 10.421 19.532 1.00 72.44 294 VAL A O 1
ATOM 2015 N N . VAL A 1 295 ? -16.602 10.278 18.313 1.00 70.56 295 VAL A N 1
ATOM 2016 C CA . VAL A 1 295 ? -17.386 9.487 19.264 1.00 70.56 295 VAL A CA 1
ATOM 2017 C C . VAL A 1 295 ? -17.782 8.206 18.555 1.00 70.56 295 VAL A C 1
ATOM 2019 O O . VAL A 1 295 ? -18.373 8.284 17.479 1.00 70.56 295 VAL A O 1
ATOM 2022 N N . ILE A 1 296 ? -17.456 7.061 19.151 1.00 72.12 296 ILE A N 1
ATOM 2023 C CA . ILE A 1 296 ? -17.729 5.736 18.600 1.00 72.12 296 ILE A CA 1
ATOM 2024 C C . ILE A 1 296 ? -18.494 4.900 19.628 1.00 72.12 296 ILE A C 1
ATOM 2026 O O . ILE A 1 296 ? -18.182 4.925 20.821 1.00 72.12 296 ILE A O 1
ATOM 2030 N N . VAL A 1 297 ? -19.497 4.159 19.160 1.00 71.81 297 VAL A N 1
ATOM 2031 C CA . VAL A 1 297 ? -20.287 3.225 19.967 1.00 71.81 297 VAL A CA 1
ATOM 2032 C C . VAL A 1 297 ? -20.313 1.868 19.277 1.00 71.81 297 VAL A C 1
ATOM 2034 O O . VAL A 1 297 ? -20.645 1.784 18.093 1.00 71.81 297 VAL A O 1
ATOM 2037 N N . GLY A 1 298 ? -19.976 0.825 20.033 1.00 69.94 298 GLY A N 1
ATOM 2038 C CA . GLY A 1 298 ? -20.155 -0.573 19.651 1.00 69.94 298 GLY A CA 1
ATOM 2039 C C . GLY A 1 298 ? -21.093 -1.280 20.625 1.00 69.94 298 GLY A C 1
ATOM 2040 O O . GLY A 1 298 ? -21.051 -0.997 21.823 1.00 69.94 298 GLY A O 1
ATOM 2041 N N . ALA A 1 299 ? -21.934 -2.188 20.142 1.00 68.50 299 ALA A N 1
ATOM 2042 C CA . ALA A 1 299 ? -22.877 -2.939 20.968 1.00 68.50 299 ALA A CA 1
ATOM 2043 C C . ALA A 1 299 ? -22.845 -4.440 20.643 1.00 68.50 299 ALA A C 1
ATOM 2045 O O . ALA A 1 299 ? -22.882 -4.833 19.484 1.00 68.50 299 ALA A O 1
ATOM 2046 N N . ASN A 1 300 ? -22.786 -5.274 21.680 1.00 63.25 300 ASN A N 1
ATOM 2047 C CA . ASN A 1 300 ? -22.678 -6.735 21.637 1.00 63.25 300 ASN A CA 1
ATOM 2048 C C . ASN A 1 300 ? -21.426 -7.242 20.898 1.00 63.25 300 ASN A C 1
ATOM 2050 O O . ASN A 1 300 ? -21.436 -8.280 20.246 1.00 63.25 300 ASN A O 1
ATOM 2054 N N . THR A 1 301 ? -20.323 -6.493 20.999 1.00 59.50 301 THR A N 1
ATOM 2055 C CA . THR A 1 301 ? -19.081 -6.735 20.238 1.00 59.50 301 THR A CA 1
ATOM 2056 C C . THR A 1 301 ? -17.974 -7.403 21.055 1.00 59.50 301 THR A C 1
ATOM 2058 O O . THR A 1 301 ? -16.885 -7.672 20.544 1.00 59.50 301 THR A O 1
ATOM 2061 N N . HIS A 1 302 ? -18.230 -7.677 22.335 1.00 61.25 302 HIS A N 1
ATOM 2062 C CA . HIS A 1 302 ? -17.354 -8.459 23.194 1.00 61.25 302 HIS A CA 1
ATOM 2063 C C . HIS A 1 302 ? -18.164 -9.235 24.219 1.00 61.25 302 HIS A C 1
ATOM 2065 O O . HIS A 1 302 ? -19.227 -8.785 24.617 1.00 61.25 302 HIS A O 1
ATOM 2071 N N . GLU A 1 303 ? -17.622 -10.351 24.684 1.00 61.69 303 GLU A N 1
ATOM 2072 C CA . GLU A 1 303 ? -18.144 -11.050 25.849 1.00 61.69 303 GLU A CA 1
ATOM 2073 C C . GLU A 1 303 ? -17.383 -10.530 27.072 1.00 61.69 303 GLU A C 1
ATOM 2075 O O . GLU A 1 303 ? -16.162 -10.676 27.169 1.00 61.69 303 GLU A O 1
ATOM 2080 N N . VAL A 1 304 ? -18.082 -9.829 27.961 1.00 66.19 304 VAL A N 1
ATOM 2081 C CA . VAL A 1 304 ? -17.535 -9.382 29.244 1.00 66.19 304 VAL A CA 1
ATOM 2082 C C . VAL A 1 304 ? -18.140 -10.280 30.316 1.00 66.19 304 VAL A C 1
ATOM 2084 O O . VAL A 1 304 ? -19.329 -10.173 30.582 1.00 66.19 304 VAL A O 1
ATOM 2087 N N . ASP A 1 305 ? -17.328 -11.154 30.914 1.00 69.00 305 ASP A N 1
ATOM 2088 C CA . ASP A 1 305 ? -17.757 -12.107 31.949 1.00 69.00 305 ASP A CA 1
ATOM 2089 C C . ASP A 1 305 ? -17.289 -11.640 33.339 1.00 69.00 305 ASP A C 1
ATOM 2091 O O . ASP A 1 305 ? -16.096 -11.397 33.562 1.00 69.00 305 ASP A O 1
ATOM 2095 N N . CYS A 1 306 ? -18.228 -11.505 34.274 1.00 71.50 306 CYS A N 1
ATOM 2096 C CA . CYS A 1 306 ? -17.982 -11.267 35.687 1.00 71.50 306 CYS A CA 1
ATOM 2097 C C . CYS A 1 306 ? -18.364 -12.521 36.488 1.00 71.50 306 CYS A C 1
ATOM 2099 O O . CYS A 1 306 ? -19.509 -12.700 36.896 1.00 71.50 306 CYS A O 1
ATOM 2101 N N . ALA A 1 307 ? -17.367 -13.331 36.851 1.00 68.94 307 ALA A N 1
ATOM 2102 C CA . ALA A 1 307 ? -17.566 -14.592 37.568 1.00 68.94 307 ALA A CA 1
ATOM 2103 C C . ALA A 1 307 ? -18.630 -14.537 38.694 1.00 68.94 307 ALA A C 1
ATOM 2105 O O . ALA A 1 307 ? -18.521 -13.782 39.668 1.00 68.94 307 ALA A O 1
ATOM 2106 N N . GLY A 1 308 ? -19.638 -15.412 38.596 1.00 67.88 308 GLY A N 1
ATOM 2107 C CA . GLY A 1 308 ? -20.702 -15.555 39.596 1.00 67.88 308 GLY A CA 1
ATOM 2108 C C . GLY A 1 308 ? -21.906 -14.626 39.405 1.00 67.88 308 GLY A C 1
ATOM 2109 O O . GLY A 1 308 ? -22.733 -14.534 40.326 1.00 67.88 308 GLY A O 1
ATOM 2110 N N . TYR A 1 309 ? -22.002 -13.971 38.247 1.00 64.94 309 TYR A N 1
ATOM 2111 C CA . TYR A 1 309 ? -23.183 -13.262 37.766 1.00 64.94 309 TYR A CA 1
ATOM 2112 C C . TYR A 1 309 ? -23.835 -14.016 36.606 1.00 64.94 309 TYR A C 1
ATOM 2114 O O . TYR A 1 309 ? -23.296 -14.992 36.096 1.00 64.94 309 TYR A O 1
ATOM 2122 N N . VAL A 1 310 ? -25.073 -13.633 36.297 1.00 65.75 310 VAL A N 1
ATOM 2123 C CA . VAL A 1 310 ? -25.692 -13.958 35.014 1.00 65.75 310 VAL A CA 1
ATOM 2124 C C . VAL A 1 310 ? -25.544 -12.694 34.195 1.00 65.75 310 VAL A C 1
ATOM 2126 O O . VAL A 1 310 ? -26.232 -11.705 34.451 1.00 65.75 310 VAL A O 1
ATOM 2129 N N . GLU A 1 311 ? -24.587 -12.698 33.283 1.00 62.75 311 GLU A N 1
ATOM 2130 C CA . GLU A 1 311 ? -24.432 -11.638 32.310 1.00 62.75 311 GLU A CA 1
ATOM 2131 C C . GLU A 1 311 ? -25.612 -11.700 31.352 1.00 62.75 311 GLU A C 1
ATOM 2133 O O . GLU A 1 311 ? -25.897 -12.729 30.737 1.00 62.75 311 GLU A O 1
ATOM 2138 N N . HIS A 1 312 ? -26.290 -10.573 31.196 1.00 58.72 312 HIS A N 1
ATOM 2139 C CA . HIS A 1 312 ? -27.098 -10.372 30.010 1.00 58.72 312 HIS A CA 1
ATOM 2140 C C . HIS A 1 312 ? -26.116 -10.068 28.876 1.00 58.72 312 HIS A C 1
ATOM 2142 O O . HIS A 1 312 ? -25.722 -8.918 28.686 1.00 58.72 312 HIS A O 1
ATOM 2148 N N . THR A 1 313 ? -25.687 -11.114 28.161 1.00 47.88 313 THR A N 1
ATOM 21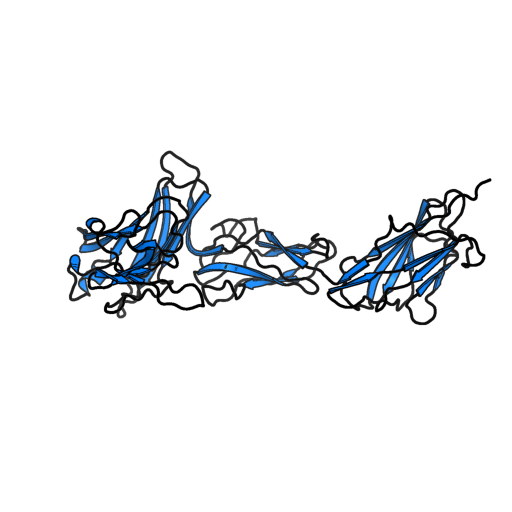49 C CA . THR A 1 313 ? -24.785 -11.067 26.985 1.00 47.88 313 THR A CA 1
ATOM 2150 C C . THR A 1 313 ? -25.298 -10.180 25.847 1.00 47.88 313 THR A C 1
ATOM 2152 O O . THR A 1 313 ? -24.617 -9.941 24.854 1.00 47.88 313 THR A O 1
ATOM 2155 N N . ASP A 1 314 ? -26.515 -9.686 26.014 1.00 50.06 314 ASP A N 1
ATOM 2156 C CA . ASP A 1 314 ? -27.346 -9.036 25.023 1.00 50.06 314 ASP A CA 1
ATOM 2157 C C . ASP A 1 314 ? -27.311 -7.498 25.175 1.00 50.06 314 ASP A C 1
ATOM 2159 O O . ASP A 1 314 ? -27.867 -6.766 24.350 1.00 50.06 314 ASP A O 1
ATOM 2163 N N . VAL A 1 315 ? -26.610 -7.009 26.215 1.00 51.06 315 VAL A N 1
ATOM 2164 C CA . VAL A 1 315 ? -26.410 -5.589 26.556 1.00 51.06 315 VAL A CA 1
ATOM 2165 C C . VAL A 1 315 ? -24.925 -5.270 26.795 1.00 51.06 315 VAL A C 1
ATOM 2167 O O . VAL A 1 315 ? -24.593 -4.486 27.682 1.00 51.06 315 VAL A O 1
ATOM 2170 N N . THR A 1 316 ? -23.995 -5.852 26.033 1.00 49.91 316 THR A N 1
ATOM 2171 C CA . THR A 1 316 ? -22.587 -5.430 26.143 1.00 49.91 316 THR A CA 1
ATOM 2172 C C . THR A 1 316 ? -22.371 -4.159 25.337 1.00 49.91 316 THR A C 1
ATOM 2174 O O . THR A 1 316 ? -22.613 -4.132 24.134 1.00 49.91 316 THR A O 1
ATOM 2177 N N . ILE A 1 317 ? -21.887 -3.085 25.957 1.00 58.41 317 ILE A N 1
ATOM 2178 C CA . ILE A 1 317 ? -21.674 -1.810 25.270 1.00 58.41 317 ILE A CA 1
ATOM 2179 C C . ILE A 1 317 ? -20.203 -1.420 25.359 1.00 58.41 317 ILE A C 1
ATOM 2181 O O . ILE A 1 317 ? -19.642 -1.193 26.430 1.00 58.41 317 ILE A O 1
ATOM 2185 N N . THR A 1 318 ? -19.567 -1.314 24.196 1.00 52.66 318 THR A N 1
ATOM 2186 C CA . THR A 1 318 ? -18.194 -0.828 24.075 1.00 52.66 318 THR A CA 1
ATOM 2187 C C . THR A 1 318 ? -18.206 0.639 23.671 1.00 52.66 318 THR A C 1
ATOM 2189 O O . THR A 1 318 ? -18.862 1.036 22.704 1.00 52.66 318 THR A O 1
ATOM 2192 N N . PHE A 1 319 ? -17.442 1.454 24.392 1.00 59.06 319 PHE A N 1
ATOM 2193 C CA . PHE A 1 319 ? -17.333 2.881 24.123 1.00 59.06 319 PHE A CA 1
ATOM 2194 C C . PHE A 1 319 ? -15.877 3.249 23.844 1.00 59.06 319 PHE A C 1
ATOM 2196 O O . PHE A 1 319 ? -15.037 3.174 24.740 1.00 59.06 319 PHE A O 1
ATOM 2203 N N . ASP A 1 320 ? -15.594 3.724 22.629 1.00 48.00 320 ASP A N 1
ATOM 2204 C CA . ASP A 1 320 ? -14.327 4.387 22.314 1.00 48.00 320 ASP A CA 1
ATOM 2205 C C . ASP A 1 320 ? -14.605 5.879 22.123 1.00 48.00 320 ASP A C 1
ATOM 2207 O O . ASP A 1 320 ? -15.333 6.320 21.229 1.00 48.00 320 ASP A O 1
ATOM 2211 N N . VAL A 1 321 ? -14.073 6.675 23.043 1.00 50.31 321 VAL A N 1
ATOM 2212 C CA . VAL A 1 321 ? -14.232 8.126 23.018 1.00 50.31 321 VAL A CA 1
ATOM 2213 C C . VAL A 1 321 ? -12.845 8.719 23.186 1.00 50.31 321 VAL A C 1
ATOM 2215 O O . VAL A 1 321 ? -12.260 8.673 24.271 1.00 50.31 321 VAL A O 1
ATOM 2218 N N . THR A 1 322 ? -12.327 9.319 22.122 1.00 49.25 322 THR A N 1
ATOM 2219 C CA . THR A 1 322 ? -10.947 9.821 22.046 1.00 49.25 322 THR A CA 1
ATOM 2220 C C . THR A 1 322 ? -10.754 11.178 22.735 1.00 49.25 322 THR A C 1
ATOM 2222 O O . THR A 1 322 ? -9.787 11.891 22.467 1.00 49.25 322 THR A O 1
ATOM 2225 N N . THR A 1 323 ? -11.681 11.594 23.603 1.00 47.84 323 THR A N 1
ATOM 2226 C CA . THR A 1 323 ? -11.599 12.876 24.314 1.00 47.84 323 THR A CA 1
ATOM 2227 C C . THR A 1 323 ? -10.865 12.711 25.644 1.00 47.84 323 THR A C 1
ATOM 2229 O O . THR A 1 323 ? -11.179 11.815 26.426 1.00 47.84 323 THR A O 1
ATOM 2232 N N . GLY A 1 324 ? -9.914 13.602 25.931 1.00 53.78 324 GLY A N 1
ATOM 2233 C CA . GLY A 1 324 ? -9.076 13.577 27.139 1.00 53.78 324 GLY A CA 1
ATOM 2234 C C . GLY A 1 324 ? -9.767 13.984 28.450 1.00 53.78 324 GLY A C 1
ATOM 2235 O O . GLY A 1 324 ? -9.091 14.479 29.343 1.00 53.78 324 GLY A O 1
ATOM 2236 N N . GLU A 1 325 ? -11.084 13.810 28.579 1.00 56.91 325 GLU A N 1
ATOM 2237 C CA . GLU A 1 325 ? -11.856 14.166 29.780 1.00 56.91 325 GLU A CA 1
ATOM 2238 C C . GLU A 1 325 ? -12.617 12.953 30.340 1.00 56.91 325 GLU A C 1
ATOM 2240 O O . GLU A 1 325 ? -12.918 12.009 29.606 1.00 56.91 325 GLU A O 1
ATOM 2245 N N . ALA A 1 326 ? -12.896 12.969 31.650 1.00 61.00 326 ALA A N 1
ATOM 2246 C CA . ALA A 1 326 ? -13.644 11.919 32.343 1.00 61.00 326 ALA A CA 1
ATOM 2247 C C . ALA A 1 326 ? -15.099 11.879 31.860 1.00 61.00 326 ALA A C 1
ATOM 2249 O O . ALA A 1 326 ? -15.729 12.920 31.666 1.00 61.00 326 ALA A O 1
ATOM 2250 N N . LYS A 1 327 ? -15.646 10.675 31.692 1.00 65.94 327 LYS A N 1
ATOM 2251 C CA . LYS A 1 327 ? -16.927 10.470 31.004 1.00 65.94 327 LYS A CA 1
ATOM 2252 C C . LYS A 1 327 ? -17.973 9.984 31.996 1.00 65.94 327 LYS A C 1
ATOM 2254 O O . LYS A 1 327 ? -17.645 9.306 32.965 1.00 65.94 327 LYS A O 1
ATOM 2259 N N . THR A 1 328 ? -19.232 10.343 31.761 1.00 70.44 328 THR A N 1
ATOM 2260 C CA . THR A 1 328 ? -20.381 9.755 32.462 1.00 70.44 328 THR A CA 1
ATOM 2261 C C . THR A 1 328 ? -21.159 8.928 31.455 1.00 70.44 328 THR A C 1
ATOM 2263 O O . THR A 1 328 ? -21.536 9.448 30.408 1.00 70.44 328 THR A O 1
ATOM 2266 N N . VAL A 1 329 ? -21.390 7.662 31.771 1.00 71.62 329 VAL A N 1
ATOM 2267 C CA . VAL A 1 329 ? -22.163 6.740 30.947 1.00 71.62 329 VAL A CA 1
ATOM 2268 C C . VAL A 1 329 ? -23.478 6.439 31.647 1.00 71.62 329 VAL A C 1
ATOM 2270 O O . VAL A 1 329 ? -23.515 6.275 32.865 1.00 71.62 329 VAL A O 1
ATOM 2273 N N . THR A 1 330 ? -24.561 6.424 30.874 1.00 71.88 330 THR A N 1
ATOM 2274 C CA . THR A 1 330 ? -25.903 6.070 31.340 1.00 71.88 330 THR A CA 1
ATOM 2275 C C . THR A 1 330 ? -26.391 4.874 30.539 1.00 71.88 330 THR A C 1
ATOM 2277 O O . THR A 1 330 ? -26.448 4.950 29.315 1.00 71.88 330 THR A O 1
ATOM 2280 N N . VAL A 1 331 ? -26.746 3.797 31.229 1.00 73.50 331 VAL A N 1
ATOM 2281 C CA . VAL A 1 331 ? -27.347 2.593 30.651 1.00 73.50 331 VAL A CA 1
ATOM 2282 C C . VAL A 1 331 ? -28.797 2.540 31.102 1.00 73.50 331 VAL A C 1
ATOM 2284 O O . VAL A 1 331 ? -29.084 2.688 32.291 1.00 73.50 331 VAL A O 1
ATOM 2287 N N . VAL A 1 332 ? -29.709 2.368 30.147 1.00 73.62 332 VAL A N 1
ATOM 2288 C CA . VAL A 1 332 ? -31.145 2.235 30.409 1.00 73.62 332 VAL A CA 1
ATOM 2289 C C . VAL A 1 332 ? -31.590 0.841 29.992 1.00 73.62 332 VAL A C 1
ATOM 2291 O O . VAL A 1 332 ? -31.480 0.487 28.823 1.00 73.62 332 VAL A O 1
ATOM 2294 N N . ILE A 1 333 ? -32.108 0.069 30.944 1.00 73.62 333 ILE A N 1
ATOM 2295 C CA . ILE A 1 333 ? -32.671 -1.264 30.715 1.00 73.62 333 ILE A CA 1
ATOM 2296 C C . ILE A 1 333 ? -34.190 -1.120 30.634 1.00 73.62 333 ILE A C 1
ATOM 2298 O O . ILE A 1 333 ? -34.823 -0.630 31.576 1.00 73.62 333 ILE A O 1
ATOM 2302 N N . ASP A 1 334 ? -34.772 -1.522 29.502 1.00 73.19 334 ASP A N 1
ATOM 2303 C CA . ASP A 1 334 ? -36.206 -1.375 29.245 1.00 73.19 334 ASP A CA 1
ATOM 2304 C C . ASP A 1 334 ? -37.048 -2.089 30.309 1.00 73.19 334 ASP A C 1
ATOM 2306 O O . ASP A 1 334 ? -36.742 -3.197 30.758 1.00 73.19 334 ASP A O 1
ATOM 2310 N N . LYS A 1 335 ? -38.157 -1.456 30.695 1.00 76.75 335 LYS A N 1
ATOM 2311 C CA . LYS A 1 335 ? -39.073 -1.976 31.712 1.00 76.75 335 LYS A CA 1
ATOM 2312 C C . LYS A 1 335 ? -39.552 -3.408 31.442 1.00 76.75 335 LYS A C 1
ATOM 2314 O O . LYS A 1 335 ? -39.870 -4.102 32.401 1.00 76.75 335 LYS A O 1
ATOM 2319 N N . ALA A 1 336 ? -39.667 -3.846 30.185 1.00 75.19 336 ALA A N 1
ATOM 2320 C CA . ALA A 1 336 ? -40.103 -5.197 29.845 1.00 75.19 336 ALA A CA 1
ATOM 2321 C C . ALA A 1 336 ? -39.054 -6.234 30.266 1.00 75.19 336 ALA A C 1
ATOM 2323 O O . ALA A 1 336 ? -39.417 -7.250 30.857 1.00 75.19 336 ALA A O 1
ATOM 2324 N N . LEU A 1 337 ? -37.768 -5.930 30.058 1.00 72.62 337 LEU A N 1
ATOM 2325 C CA . LEU A 1 337 ? -36.645 -6.747 30.524 1.00 72.62 337 LEU A CA 1
ATOM 2326 C C . LEU A 1 337 ? -36.569 -6.724 32.053 1.00 72.62 337 LEU A C 1
ATOM 2328 O O . LEU A 1 337 ? -36.512 -7.771 32.692 1.00 72.62 337 LEU A O 1
ATOM 2332 N N . VAL A 1 338 ? -36.712 -5.534 32.650 1.00 76.62 338 VAL A N 1
ATOM 2333 C CA . VAL A 1 338 ? -36.750 -5.381 34.112 1.00 76.62 338 VAL A CA 1
ATOM 2334 C C . VAL A 1 338 ? -37.895 -6.190 34.727 1.00 76.62 338 VAL A C 1
ATOM 2336 O O . VAL A 1 338 ? -37.748 -6.755 35.800 1.00 76.62 338 VAL A O 1
ATOM 2339 N N . GLN A 1 339 ? -39.057 -6.268 34.082 1.00 82.88 339 GLN A N 1
ATOM 2340 C CA . GLN A 1 339 ? -40.195 -7.042 34.587 1.00 82.88 339 GLN A CA 1
ATOM 2341 C C . GLN A 1 339 ? -40.048 -8.553 34.384 1.00 82.88 339 GLN A C 1
ATOM 2343 O O . GLN A 1 339 ? -40.682 -9.308 35.121 1.00 82.88 339 GLN A O 1
ATOM 2348 N N . ALA A 1 340 ? -39.243 -8.984 33.412 1.00 76.19 340 ALA A N 1
ATOM 2349 C CA . ALA A 1 340 ? -38.978 -10.393 33.149 1.00 76.19 340 ALA A CA 1
ATOM 2350 C C . ALA A 1 340 ? -38.026 -11.020 34.185 1.00 76.19 340 ALA A C 1
ATOM 2352 O O . ALA A 1 340 ? -38.112 -12.224 34.426 1.00 76.19 340 ALA A O 1
ATOM 2353 N N . ASP A 1 341 ? -37.169 -10.221 34.833 1.00 74.81 341 ASP A N 1
ATOM 2354 C CA . ASP A 1 341 ? -36.282 -10.684 35.905 1.00 74.81 341 ASP A CA 1
ATOM 2355 C C . ASP A 1 341 ? -37.045 -10.861 37.243 1.00 74.81 341 ASP A C 1
ATOM 2357 O O . ASP A 1 341 ? -37.657 -9.908 37.750 1.00 74.81 341 ASP A O 1
ATOM 2361 N N . PRO A 1 342 ? -37.001 -12.054 37.874 1.00 79.81 342 PRO A N 1
ATOM 2362 C CA . PRO A 1 342 ? -37.541 -12.274 39.218 1.00 79.81 342 PRO A CA 1
ATOM 2363 C C . PRO A 1 342 ? -36.944 -11.358 40.305 1.00 79.81 342 PRO A C 1
ATOM 2365 O O . PRO A 1 342 ? -37.608 -11.091 41.307 1.00 79.81 342 PRO A O 1
ATOM 2368 N N . ASN A 1 343 ? -35.714 -10.872 40.121 1.00 80.38 343 ASN A N 1
ATOM 2369 C CA . ASN A 1 343 ? -34.949 -10.033 41.046 1.00 80.38 343 ASN A CA 1
ATOM 2370 C C . ASN A 1 343 ? -34.784 -8.599 40.517 1.00 80.38 343 ASN A C 1
ATOM 2372 O O . ASN A 1 343 ? -33.689 -8.057 40.429 1.00 80.38 343 ASN A O 1
ATOM 2376 N N . ASN A 1 344 ? -35.894 -7.937 40.210 1.00 79.50 344 ASN A N 1
ATOM 2377 C CA . ASN A 1 344 ? -35.874 -6.652 39.510 1.00 79.50 344 ASN A CA 1
ATOM 2378 C C . ASN A 1 344 ? -35.743 -5.388 40.376 1.00 79.50 344 ASN A C 1
ATOM 2380 O O . ASN A 1 344 ? -36.106 -4.296 39.929 1.00 79.50 344 ASN A O 1
ATOM 2384 N N . GLY A 1 345 ? -35.295 -5.493 41.626 1.00 82.12 345 GLY A N 1
ATOM 2385 C CA . GLY A 1 345 ? -35.022 -4.307 42.443 1.00 82.12 345 GLY A CA 1
ATOM 2386 C C . GLY A 1 345 ? -33.806 -3.543 41.906 1.00 82.12 345 GLY A C 1
ATOM 2387 O O . GLY A 1 345 ? -32.829 -4.168 41.525 1.00 82.12 345 GLY A O 1
ATOM 2388 N N . ALA A 1 346 ? -33.823 -2.206 41.928 1.00 76.06 346 ALA A N 1
ATOM 2389 C CA . ALA A 1 346 ? -32.730 -1.384 41.382 1.00 76.06 346 ALA A CA 1
ATOM 2390 C C . ALA A 1 346 ? -31.335 -1.765 41.925 1.00 76.06 346 ALA A C 1
ATOM 2392 O O . ALA A 1 346 ? -30.359 -1.806 41.192 1.00 76.06 346 ALA A O 1
ATOM 2393 N N . ALA A 1 347 ? -31.250 -2.141 43.206 1.00 77.00 347 ALA A N 1
ATOM 2394 C CA . ALA A 1 347 ? -30.006 -2.579 43.846 1.00 77.00 347 ALA A CA 1
ATOM 2395 C C . ALA A 1 347 ? -29.442 -3.925 43.336 1.00 77.00 347 ALA A C 1
ATOM 2397 O O . ALA A 1 347 ? -28.322 -4.278 43.703 1.00 77.00 347 ALA A O 1
ATOM 2398 N N . HIS A 1 348 ? -30.205 -4.692 42.549 1.00 79.06 348 HIS A N 1
ATOM 2399 C CA . HIS A 1 348 ? -29.749 -5.952 41.954 1.00 79.06 348 HIS A CA 1
ATOM 2400 C C . HIS A 1 348 ? -28.931 -5.742 40.680 1.00 79.06 348 HIS A C 1
ATOM 2402 O O . HIS A 1 348 ? -28.106 -6.593 40.356 1.00 79.06 348 HIS A O 1
ATOM 2408 N N . TYR A 1 349 ? -29.121 -4.616 39.991 1.00 78.50 349 TYR A N 1
ATOM 2409 C CA . TYR A 1 349 ? -28.400 -4.320 38.764 1.00 78.50 349 TYR A CA 1
ATOM 2410 C C . TYR A 1 349 ? -27.002 -3.793 39.079 1.00 78.50 349 TYR A C 1
ATOM 2412 O O . TYR A 1 349 ? -26.802 -2.914 39.922 1.00 78.50 349 TYR A O 1
ATOM 2420 N N . GLN A 1 350 ? -26.010 -4.360 38.403 1.00 79.12 350 GLN A N 1
ATOM 2421 C CA . GLN A 1 350 ? -24.608 -3.999 38.547 1.00 79.12 350 GLN A CA 1
ATOM 2422 C C . GLN A 1 350 ? -23.975 -3.823 37.173 1.00 79.12 350 GLN A C 1
ATOM 2424 O O . GLN A 1 350 ? -24.536 -4.229 36.161 1.00 79.12 350 GLN A O 1
ATOM 2429 N N . VAL A 1 351 ? -22.811 -3.180 37.154 1.00 79.38 351 VAL A N 1
ATOM 2430 C CA . VAL A 1 351 ? -22.062 -2.918 35.930 1.00 79.38 351 VAL A CA 1
ATOM 2431 C C . VAL A 1 351 ? -20.818 -3.785 35.973 1.00 79.38 351 VAL A C 1
ATOM 2433 O O . VAL A 1 351 ? -19.941 -3.540 36.807 1.00 79.38 351 VAL A O 1
ATOM 2436 N N . CYS A 1 352 ? -20.773 -4.803 35.117 1.00 76.62 352 CYS A N 1
ATOM 2437 C CA . CYS A 1 352 ? -19.519 -5.463 34.792 1.00 76.62 352 CYS A CA 1
ATOM 2438 C C . CYS A 1 352 ? -18.723 -4.515 33.889 1.00 76.62 352 CYS A C 1
ATOM 2440 O O . CYS A 1 352 ? -19.296 -3.798 33.081 1.00 76.62 352 CYS A O 1
ATOM 2442 N N . TYR A 1 353 ? -17.420 -4.403 34.094 1.00 76.56 353 TYR A N 1
ATOM 2443 C CA . TYR A 1 353 ? -16.574 -3.518 33.307 1.00 76.56 353 TYR A CA 1
ATOM 2444 C C . TYR A 1 353 ? -15.247 -4.202 33.055 1.00 76.56 353 TYR A C 1
ATOM 2446 O O . TYR A 1 353 ? -14.691 -4.876 33.919 1.00 76.56 353 TYR A O 1
ATOM 2454 N N . SER A 1 354 ? -14.725 -3.987 31.863 1.00 70.31 354 SER A N 1
ATOM 2455 C CA . SER A 1 354 ? -13.470 -4.526 31.392 1.00 70.31 354 SER A CA 1
ATOM 2456 C C . SER A 1 354 ? -12.668 -3.422 30.714 1.00 70.31 354 SER A C 1
ATOM 2458 O O . SER A 1 354 ? -13.196 -2.615 29.944 1.00 70.31 354 SER A O 1
ATOM 2460 N N . SER A 1 355 ? -11.371 -3.375 31.013 1.00 67.75 355 SER A N 1
ATOM 2461 C CA . SER A 1 355 ? -10.418 -2.510 30.320 1.00 67.75 355 SER A CA 1
ATOM 2462 C C . SER A 1 355 ? -9.199 -3.315 29.884 1.00 67.75 355 SER A C 1
ATOM 2464 O O . SER A 1 355 ? -8.674 -4.106 30.672 1.00 67.75 355 SER A O 1
ATOM 2466 N N . PRO A 1 356 ? -8.683 -3.097 28.662 1.00 58.62 356 PRO A N 1
ATOM 2467 C CA . PRO A 1 356 ? -7.406 -3.660 28.239 1.00 58.62 356 PRO A CA 1
ATOM 2468 C C . PRO A 1 356 ? -6.198 -2.921 28.838 1.00 58.62 356 PRO A C 1
ATOM 2470 O O . PRO A 1 356 ? -5.061 -3.303 28.563 1.00 58.62 356 PRO A O 1
ATOM 2473 N N . THR A 1 357 ? -6.411 -1.848 29.606 1.00 58.88 357 THR A N 1
ATOM 2474 C CA . THR A 1 357 ? -5.360 -1.106 30.308 1.00 58.88 357 THR A CA 1
ATOM 2475 C C . THR A 1 357 ? -5.509 -1.246 31.817 1.00 58.88 357 THR A C 1
ATOM 2477 O O . THR A 1 357 ? -6.611 -1.287 32.360 1.00 58.88 357 THR A O 1
ATOM 2480 N N . VAL A 1 358 ? -4.370 -1.289 32.509 1.00 61.47 358 VAL A N 1
ATOM 2481 C CA . VAL A 1 358 ? -4.339 -1.160 33.968 1.00 61.47 358 VAL A CA 1
ATOM 2482 C C . VAL A 1 358 ? -4.840 0.234 34.337 1.00 61.47 358 VAL A C 1
ATOM 2484 O O . VAL A 1 358 ? -4.357 1.230 33.796 1.00 61.47 358 VAL A O 1
ATOM 2487 N N . LEU A 1 359 ? -5.807 0.297 35.252 1.00 62.56 359 LEU A N 1
ATOM 2488 C CA . LEU A 1 359 ? -6.500 1.538 35.598 1.00 62.56 359 LEU A CA 1
ATOM 2489 C C . LEU A 1 359 ? -5.903 2.254 36.815 1.00 62.56 359 LEU A C 1
ATOM 2491 O O . LEU A 1 359 ? -6.041 3.471 36.927 1.00 62.56 359 LEU A O 1
ATOM 2495 N N . ALA A 1 360 ? -5.247 1.523 37.720 1.00 62.47 360 ALA A N 1
ATOM 2496 C CA . ALA A 1 360 ? -4.584 2.075 38.898 1.00 62.47 360 ALA A CA 1
ATOM 2497 C C . ALA A 1 360 ? -3.503 1.123 39.444 1.00 62.47 360 ALA A C 1
ATOM 2499 O O . ALA A 1 360 ? -3.396 -0.024 39.015 1.00 62.47 360 ALA A O 1
ATOM 2500 N N . GLU A 1 361 ? -2.739 1.589 40.431 1.00 63.31 361 GLU A N 1
ATOM 2501 C CA . GLU A 1 361 ? -1.899 0.755 41.297 1.00 63.31 361 GLU A CA 1
ATOM 2502 C C . GLU A 1 361 ? -2.411 0.851 42.749 1.00 63.31 361 GLU A C 1
ATOM 2504 O O . GLU A 1 361 ? -2.887 1.910 43.169 1.00 63.31 361 GLU A O 1
ATOM 2509 N N . ASP A 1 362 ? -2.357 -0.241 43.520 1.00 61.91 362 ASP A N 1
ATOM 2510 C CA . ASP A 1 362 ? -2.689 -0.223 44.950 1.00 61.91 362 ASP A CA 1
ATOM 2511 C C . ASP A 1 362 ? -1.621 0.512 45.786 1.00 61.91 362 ASP A C 1
ATOM 2513 O O . ASP A 1 362 ? -0.598 0.979 45.284 1.00 61.91 362 ASP A O 1
ATOM 2517 N N . ALA A 1 363 ? -1.835 0.606 47.104 1.00 62.59 363 ALA A N 1
ATOM 2518 C CA . ALA A 1 363 ? -0.893 1.246 48.031 1.00 62.59 363 ALA A CA 1
ATOM 2519 C C . ALA A 1 363 ? 0.508 0.594 48.062 1.00 62.59 363 ALA A C 1
ATOM 2521 O O . ALA A 1 363 ? 1.428 1.156 48.659 1.00 62.59 363 ALA A O 1
ATOM 2522 N N . PHE A 1 364 ? 0.668 -0.578 47.444 1.00 63.50 364 PHE A N 1
ATOM 2523 C CA . PHE A 1 364 ? 1.912 -1.331 47.341 1.00 63.50 364 PHE A CA 1
ATOM 2524 C C . PHE A 1 364 ? 2.502 -1.310 45.919 1.00 63.50 364 PHE A C 1
ATOM 2526 O O . PHE A 1 364 ? 3.536 -1.937 45.697 1.00 63.50 364 PHE A O 1
ATOM 2533 N N . GLY A 1 365 ? 1.896 -0.571 44.981 1.00 63.84 365 GLY A N 1
ATOM 2534 C CA . GLY A 1 365 ? 2.355 -0.458 43.595 1.00 63.84 365 GLY A CA 1
ATOM 2535 C C . GLY A 1 365 ? 1.922 -1.617 42.694 1.00 63.84 365 GLY A C 1
ATOM 2536 O O . GLY A 1 365 ? 2.457 -1.762 41.597 1.00 63.84 365 GLY A O 1
ATOM 2537 N N . ASN A 1 366 ? 0.993 -2.475 43.133 1.00 66.69 366 ASN A N 1
ATOM 2538 C CA . ASN A 1 366 ? 0.497 -3.553 42.278 1.00 66.69 366 ASN A CA 1
ATOM 2539 C C . ASN A 1 366 ? -0.603 -3.025 41.356 1.00 66.69 366 ASN A C 1
ATOM 2541 O O . ASN A 1 366 ? -1.506 -2.346 41.847 1.00 66.69 366 ASN A O 1
ATOM 2545 N N . PRO A 1 367 ? -0.600 -3.376 40.060 1.00 62.97 367 PRO A N 1
ATOM 2546 C CA . PRO A 1 367 ? -1.654 -2.979 39.139 1.00 62.97 367 PRO A CA 1
ATOM 2547 C C . PRO A 1 367 ? -3.006 -3.538 39.599 1.00 62.97 367 PRO A C 1
ATOM 2549 O O . PRO A 1 367 ? -3.185 -4.752 39.700 1.00 62.97 367 PRO A O 1
ATOM 2552 N N . VAL A 1 368 ? -3.958 -2.647 39.861 1.00 60.47 368 VAL A N 1
ATOM 2553 C CA . VAL A 1 368 ? -5.351 -2.980 40.161 1.00 60.47 368 VAL A CA 1
ATOM 2554 C C . VAL A 1 368 ? -6.192 -2.593 38.967 1.00 60.47 368 VAL A C 1
ATOM 2556 O O . VAL A 1 368 ? -6.113 -1.473 38.454 1.00 60.47 368 VAL A O 1
ATOM 2559 N N . ALA A 1 369 ? -7.020 -3.533 38.541 1.00 59.44 369 ALA A N 1
ATOM 2560 C CA . ALA A 1 369 ? -7.935 -3.292 37.452 1.00 59.44 369 ALA A CA 1
ATOM 2561 C C . ALA A 1 369 ? -9.363 -3.090 37.961 1.00 59.44 369 ALA A C 1
ATOM 2563 O O . ALA A 1 369 ? -9.941 -2.042 37.683 1.00 59.44 369 ALA A O 1
ATOM 2564 N N . PHE A 1 370 ? -9.907 -4.027 38.754 1.00 67.06 370 PHE A N 1
ATOM 2565 C CA . PHE A 1 370 ? -11.329 -4.032 39.149 1.00 67.06 370 PHE A CA 1
ATOM 2566 C C . PHE A 1 370 ? -11.585 -4.714 40.501 1.00 67.06 370 PHE A C 1
ATOM 2568 O O . PHE A 1 370 ? -10.637 -5.054 41.204 1.00 67.06 370 PHE A O 1
ATOM 2575 N N . PHE A 1 371 ? -12.860 -4.902 40.873 1.00 62.62 371 PHE A N 1
ATOM 2576 C CA . PHE A 1 371 ? -13.288 -5.552 42.116 1.00 62.62 371 PHE A CA 1
ATOM 2577 C C . PHE A 1 371 ? -14.204 -6.761 41.857 1.00 62.62 371 PHE A C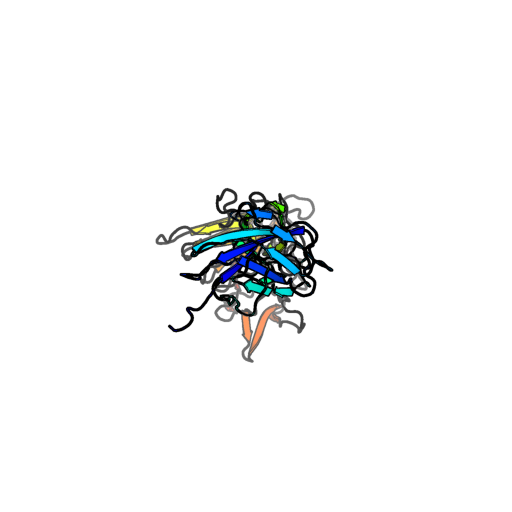 1
ATOM 2579 O O . PHE A 1 371 ? -15.012 -6.758 40.927 1.00 62.62 371 PHE A O 1
ATOM 2586 N N . ALA A 1 372 ? -14.099 -7.789 42.700 1.00 60.09 372 ALA A N 1
ATOM 2587 C CA . ALA A 1 372 ? -14.967 -8.960 42.709 1.00 60.09 372 ALA A CA 1
ATOM 2588 C C . ALA A 1 372 ? -16.279 -8.685 43.470 1.00 60.09 372 ALA A C 1
ATOM 2590 O O . ALA A 1 372 ? -16.469 -7.636 44.089 1.00 60.09 372 ALA A O 1
ATOM 2591 N N . ARG A 1 373 ? -17.196 -9.664 43.463 1.00 56.53 373 ARG A N 1
ATOM 2592 C CA . ARG A 1 373 ? -18.512 -9.601 44.134 1.00 56.53 373 ARG A CA 1
ATOM 2593 C C . ARG A 1 373 ? -18.451 -9.265 45.622 1.00 56.53 373 ARG A C 1
ATOM 2595 O O . ARG A 1 373 ? -19.369 -8.645 46.150 1.00 56.53 373 ARG A O 1
ATOM 2602 N N . ASP A 1 374 ? -17.406 -9.710 46.299 1.00 58.44 374 ASP A N 1
ATOM 2603 C CA . ASP A 1 374 ? -17.189 -9.468 47.725 1.00 58.44 374 ASP A CA 1
ATOM 2604 C C . ASP A 1 374 ? -16.477 -8.132 48.011 1.00 58.44 374 ASP A C 1
ATOM 2606 O O . ASP A 1 374 ? -16.199 -7.819 49.168 1.00 58.44 374 ASP A O 1
ATOM 2610 N N . GLY A 1 375 ? -16.202 -7.332 46.973 1.00 61.06 375 GLY A N 1
ATOM 2611 C CA . GLY A 1 375 ? -15.474 -6.070 47.065 1.00 61.06 375 GLY A CA 1
ATOM 2612 C C . GLY A 1 375 ? -13.954 -6.226 47.151 1.00 61.06 375 GLY A C 1
ATOM 2613 O O . GLY A 1 375 ? -13.268 -5.230 47.380 1.00 61.06 375 GLY A O 1
ATOM 2614 N N . SER A 1 376 ? -13.407 -7.435 46.981 1.00 61.44 376 SER A N 1
ATOM 2615 C CA . SER A 1 376 ? -11.957 -7.641 46.904 1.00 61.44 376 SER A CA 1
ATOM 2616 C C . SER A 1 376 ? -11.389 -7.164 45.557 1.00 61.44 376 SER A C 1
ATOM 2618 O O . SER A 1 376 ? -12.072 -7.266 44.540 1.00 61.44 376 SER A O 1
ATOM 2620 N N . PRO A 1 377 ? -10.163 -6.610 45.512 1.00 60.38 377 PRO A N 1
ATOM 2621 C CA . PRO A 1 377 ? -9.520 -6.228 44.256 1.00 60.38 377 PRO A CA 1
ATOM 2622 C C . PRO A 1 377 ? -9.168 -7.461 43.404 1.00 60.38 377 PRO A C 1
ATOM 2624 O O . PRO A 1 377 ? -8.669 -8.462 43.916 1.00 60.38 377 PRO A O 1
ATOM 2627 N N . VAL A 1 378 ? -9.396 -7.359 42.095 1.00 61.59 378 VAL A N 1
ATOM 2628 C CA . VAL A 1 378 ? -9.027 -8.342 41.068 1.00 61.59 378 VAL A CA 1
ATOM 2629 C C . VAL A 1 378 ? -7.717 -7.901 40.417 1.00 61.59 378 VAL A C 1
ATOM 2631 O O . VAL A 1 378 ? -7.613 -6.791 39.881 1.00 61.59 378 VAL A O 1
ATOM 2634 N N . TYR A 1 379 ? -6.722 -8.787 40.461 1.00 61.34 379 TYR A N 1
ATOM 2635 C CA . TYR A 1 379 ? -5.390 -8.570 39.899 1.00 61.34 379 TYR A CA 1
ATOM 2636 C C . TYR A 1 379 ? -5.255 -9.276 38.539 1.00 61.34 379 TYR A C 1
ATOM 2638 O O . TYR A 1 379 ? -5.763 -10.388 38.389 1.00 61.34 379 TYR A O 1
ATOM 2646 N N . PRO A 1 380 ? -4.563 -8.683 37.548 1.00 58.75 380 PRO A N 1
ATOM 2647 C CA . PRO A 1 380 ? -4.295 -9.362 36.283 1.00 58.75 380 PRO A CA 1
ATOM 2648 C C . PRO A 1 380 ? -3.369 -10.568 36.505 1.00 58.75 380 PRO A C 1
ATOM 2650 O O . PRO A 1 380 ? -2.226 -10.399 36.929 1.00 58.75 380 PRO A O 1
ATOM 2653 N N . GLU A 1 381 ? -3.840 -11.790 36.237 1.00 51.28 381 GLU A N 1
ATOM 2654 C CA . GLU A 1 381 ? -2.998 -12.991 36.328 1.00 51.28 381 GLU A CA 1
ATOM 2655 C C . GLU A 1 381 ? -1.989 -13.073 35.165 1.00 51.28 381 GLU A C 1
ATOM 2657 O O . GLU A 1 381 ? -2.274 -12.714 34.022 1.00 51.28 381 GLU A O 1
ATOM 2662 N N . GLY A 1 382 ? -0.771 -13.538 35.469 1.00 51.09 382 GLY A N 1
ATOM 2663 C CA . GLY A 1 382 ? 0.379 -13.512 34.565 1.00 51.09 382 GLY A CA 1
ATOM 2664 C C . GLY A 1 382 ? 0.277 -14.456 33.361 1.00 51.09 382 GLY A C 1
ATOM 2665 O O . GLY A 1 382 ? 0.478 -15.661 33.494 1.00 51.09 382 GLY A O 1
ATOM 2666 N N . ASN A 1 383 ? 0.101 -13.885 32.165 1.00 40.59 383 ASN A N 1
ATOM 2667 C CA . ASN A 1 383 ? 0.340 -14.533 30.871 1.00 40.59 383 ASN A CA 1
ATOM 2668 C C . ASN A 1 383 ? 1.324 -13.682 30.030 1.00 40.59 383 ASN A C 1
ATOM 2670 O O . ASN A 1 383 ? 1.109 -12.478 29.889 1.00 40.59 383 ASN A O 1
ATOM 2674 N N . PRO A 1 384 ? 2.397 -14.263 29.454 1.00 36.69 384 PRO A N 1
ATOM 2675 C CA . PRO A 1 384 ? 3.342 -13.552 28.584 1.00 36.69 384 PRO A CA 1
ATOM 2676 C C . PRO A 1 384 ? 2.794 -13.146 27.197 1.00 36.69 384 PRO A C 1
ATOM 2678 O O . PRO A 1 384 ? 3.499 -12.453 26.465 1.00 36.69 384 PRO A O 1
ATOM 2681 N N . ALA A 1 385 ? 1.568 -13.529 26.821 1.00 35.84 385 ALA A N 1
ATOM 2682 C CA . ALA A 1 385 ? 0.871 -12.998 25.645 1.00 35.84 385 ALA A CA 1
ATOM 2683 C C . ALA A 1 385 ? -0.064 -11.852 26.075 1.00 35.84 385 ALA A C 1
ATOM 2685 O O . ALA A 1 385 ? -1.134 -12.090 26.626 1.00 35.84 385 ALA A O 1
ATOM 2686 N N . GLY A 1 386 ? 0.386 -10.608 25.895 1.00 45.53 386 GLY A N 1
ATOM 2687 C CA . GLY A 1 386 ? -0.290 -9.407 26.387 1.00 45.53 386 GLY A CA 1
ATOM 2688 C C . GLY A 1 386 ? -1.762 -9.272 25.972 1.00 45.53 386 GLY A C 1
ATOM 2689 O O . GLY A 1 386 ? -2.130 -9.616 24.853 1.00 45.53 386 GLY A O 1
ATOM 2690 N N . LEU A 1 387 ? -2.537 -8.659 26.881 1.00 43.97 387 LEU A N 1
ATOM 2691 C CA . LEU A 1 387 ? -3.970 -8.319 26.818 1.00 43.97 387 LEU A CA 1
ATOM 2692 C C . LEU A 1 387 ? -4.940 -9.436 27.249 1.00 43.97 387 LEU A C 1
ATOM 2694 O O . LEU A 1 387 ? -5.729 -9.919 26.445 1.00 43.97 387 LEU A O 1
ATOM 2698 N N . VAL A 1 388 ? -4.978 -9.765 28.544 1.00 46.97 388 VAL A N 1
ATOM 2699 C CA . VAL A 1 388 ? -6.251 -10.194 29.151 1.00 46.97 388 VAL A CA 1
ATOM 2700 C C . VAL A 1 388 ? -6.839 -8.960 29.834 1.00 46.97 388 VAL A C 1
ATOM 2702 O O . VAL A 1 388 ? -6.218 -8.453 30.774 1.00 46.97 388 VAL A O 1
ATOM 2705 N N . PRO A 1 389 ? -7.978 -8.420 29.366 1.00 52.16 389 PRO A N 1
ATOM 2706 C CA . PRO A 1 389 ? -8.730 -7.468 30.158 1.00 52.16 389 PRO A CA 1
ATOM 2707 C C . PRO A 1 389 ? -9.127 -8.179 31.447 1.00 52.16 389 PRO A C 1
ATOM 2709 O O . PRO A 1 389 ? -9.749 -9.237 31.415 1.00 52.16 389 PRO A O 1
ATOM 2712 N N . THR A 1 390 ? -8.747 -7.634 32.588 1.00 59.03 390 THR A N 1
ATOM 2713 C CA . THR A 1 390 ? -9.383 -8.054 33.836 1.00 59.03 390 THR A CA 1
ATOM 2714 C C . THR A 1 390 ? -10.783 -7.464 33.779 1.00 59.03 390 THR A C 1
ATOM 2716 O O . THR A 1 390 ? -10.929 -6.267 33.574 1.00 59.03 390 THR A O 1
ATOM 2719 N N . SER A 1 391 ? -11.816 -8.290 33.829 1.00 66.94 391 SER A N 1
ATOM 2720 C CA . SER A 1 391 ? -13.194 -7.840 34.003 1.00 66.94 391 SER A CA 1
ATOM 2721 C C . SER A 1 391 ? -13.525 -7.841 35.493 1.00 66.94 391 SER A C 1
ATOM 2723 O O . SER A 1 391 ? -12.984 -8.626 36.275 1.00 66.94 391 SER A O 1
ATOM 2725 N N . GLY A 1 392 ? -14.392 -6.934 35.920 1.00 71.94 392 GLY A N 1
ATOM 2726 C CA . GLY A 1 392 ? -14.895 -6.918 37.285 1.00 71.94 392 GLY A CA 1
ATOM 2727 C C . GLY A 1 392 ? -15.986 -5.882 37.483 1.00 71.94 392 GLY A C 1
ATOM 2728 O O . GLY A 1 392 ? -16.301 -5.092 36.595 1.00 71.94 392 GLY A O 1
ATOM 2729 N N . LEU A 1 393 ? -16.589 -5.890 38.664 1.00 77.75 393 LEU A N 1
ATOM 2730 C CA . LEU A 1 393 ? -17.711 -5.012 38.963 1.00 77.75 393 LEU A CA 1
ATOM 2731 C C . LEU A 1 393 ? -17.230 -3.600 39.255 1.00 77.75 393 LEU A C 1
ATOM 2733 O O . LEU A 1 393 ? -16.230 -3.396 39.954 1.00 77.75 393 LEU A O 1
ATOM 2737 N N . LEU A 1 394 ? -18.005 -2.616 38.801 1.00 78.81 394 LEU A N 1
ATOM 2738 C CA . LEU A 1 394 ? -17.783 -1.239 39.209 1.00 78.81 394 LEU A CA 1
ATOM 2739 C C . LEU A 1 394 ? -18.239 -1.014 40.662 1.00 78.81 394 LEU A C 1
ATOM 2741 O O . LEU A 1 394 ? -19.418 -1.209 40.980 1.00 78.81 394 LEU A O 1
ATOM 2745 N N . PRO A 1 395 ? -17.343 -0.541 41.544 1.00 77.94 395 PRO A N 1
ATOM 2746 C CA . PRO A 1 395 ? -17.700 -0.097 42.890 1.00 77.94 395 PRO A CA 1
ATOM 2747 C C . PRO A 1 395 ? -18.458 1.238 42.844 1.00 77.94 395 PRO A C 1
ATOM 2749 O O . PRO A 1 395 ? -18.390 1.972 41.857 1.00 77.94 395 PRO A O 1
ATOM 2752 N N . ASP A 1 396 ? -19.137 1.608 43.931 1.00 82.50 396 ASP A N 1
ATOM 2753 C CA . ASP A 1 396 ? -19.748 2.937 44.047 1.00 82.50 396 ASP A CA 1
ATOM 2754 C C . ASP A 1 396 ? -18.685 4.039 44.161 1.00 82.50 396 ASP A C 1
ATOM 2756 O O . ASP A 1 396 ? -17.702 3.897 44.890 1.00 82.50 396 ASP A O 1
ATOM 2760 N N . CYS A 1 397 ? -18.914 5.187 43.516 1.00 77.00 397 CYS A N 1
ATOM 2761 C CA . CYS A 1 397 ? -17.942 6.287 43.452 1.00 77.00 397 CYS A CA 1
ATOM 2762 C C . CYS A 1 397 ? -17.508 6.856 44.816 1.00 77.00 397 CYS A C 1
ATOM 2764 O O . CYS A 1 397 ? -16.470 7.509 44.904 1.00 77.00 397 CYS A O 1
ATOM 2766 N N . GLY A 1 398 ? -18.280 6.630 45.884 1.00 71.94 398 GLY A N 1
ATOM 2767 C CA . GLY A 1 398 ? -17.905 7.020 47.247 1.00 71.94 398 GLY A CA 1
ATOM 2768 C C . GLY A 1 398 ? -16.830 6.132 47.891 1.00 71.94 398 GLY A C 1
ATOM 2769 O O . GLY A 1 398 ? -16.263 6.529 48.905 1.00 71.94 398 GLY A O 1
ATOM 2770 N N . ALA A 1 399 ? -16.553 4.955 47.320 1.00 63.09 399 ALA A N 1
ATOM 2771 C CA . ALA A 1 399 ? -15.635 3.946 47.853 1.00 63.09 399 ALA A CA 1
ATOM 2772 C C . ALA A 1 399 ? -14.309 3.827 47.065 1.00 63.09 399 ALA A C 1
ATOM 2774 O O . ALA A 1 399 ? -13.453 3.025 47.430 1.00 63.09 399 ALA A O 1
ATOM 2775 N N . THR A 1 400 ? -14.127 4.610 45.995 1.00 62.16 400 THR A N 1
ATOM 2776 C CA . THR A 1 400 ? -13.024 4.475 45.020 1.00 62.16 400 THR A CA 1
ATOM 2777 C C . THR A 1 400 ? -11.909 5.510 45.124 1.00 62.16 400 THR A C 1
ATOM 2779 O O . THR A 1 400 ? -12.109 6.634 45.583 1.00 62.16 400 THR A O 1
ATOM 2782 N N . LEU A 1 401 ? -10.735 5.144 44.592 1.00 60.69 401 LEU A N 1
ATOM 2783 C CA . LEU A 1 401 ? -9.616 6.053 44.341 1.00 60.69 401 LEU A CA 1
ATOM 2784 C C . LEU A 1 401 ? -9.959 7.094 43.250 1.00 60.69 401 LEU A C 1
ATOM 2786 O O . LEU A 1 401 ? -10.714 6.787 42.321 1.00 60.69 401 LEU A O 1
ATOM 2790 N N . PRO A 1 402 ? -9.396 8.317 43.310 1.00 63.25 402 PRO A N 1
ATOM 2791 C CA . PRO A 1 402 ? -9.590 9.328 42.273 1.00 63.25 402 PRO A CA 1
ATOM 2792 C C . PRO A 1 402 ? -9.156 8.823 40.891 1.00 63.25 402 PRO A C 1
ATOM 2794 O O . PRO A 1 402 ? -8.017 8.404 40.716 1.00 63.25 402 PRO A O 1
ATOM 2797 N N . GLY A 1 403 ? -10.049 8.909 39.903 1.00 63.47 403 GLY A N 1
ATOM 2798 C CA . GLY A 1 403 ? -9.753 8.545 38.514 1.00 63.47 403 GLY A CA 1
ATOM 2799 C C . GLY A 1 403 ? -10.100 7.108 38.122 1.00 63.47 403 GLY A C 1
ATOM 2800 O O . GLY A 1 403 ? -10.052 6.819 36.933 1.00 63.47 403 GLY A O 1
ATOM 2801 N N . MET A 1 404 ? -10.511 6.243 39.057 1.00 71.56 404 MET A N 1
ATOM 2802 C CA . MET A 1 404 ? -11.048 4.916 38.727 1.00 71.56 404 MET A CA 1
ATOM 2803 C C . MET A 1 404 ? -12.483 4.991 38.178 1.00 71.56 404 MET A C 1
ATOM 2805 O O . MET A 1 404 ? -13.244 5.875 38.590 1.00 71.56 404 MET A O 1
ATOM 2809 N N . PRO A 1 405 ? -12.888 4.063 37.286 1.00 76.44 405 PRO A N 1
ATOM 2810 C CA . PRO A 1 405 ? -14.284 3.933 36.914 1.00 76.44 405 PRO A CA 1
ATOM 2811 C C . PRO A 1 405 ? -15.109 3.500 38.126 1.00 76.44 405 PRO A C 1
ATOM 2813 O O . PRO A 1 405 ? -14.657 2.723 38.969 1.00 76.44 405 PRO A O 1
ATOM 2816 N N . CYS A 1 406 ? -16.321 4.030 38.232 1.00 78.94 406 CYS A N 1
ATOM 2817 C CA . CYS A 1 406 ? -17.175 3.796 39.389 1.00 78.94 406 CYS A CA 1
ATOM 2818 C C . CYS A 1 406 ? -18.647 4.034 39.062 1.00 78.94 406 CYS A C 1
ATOM 2820 O O . CYS A 1 406 ? -18.987 4.889 38.242 1.00 78.94 406 CYS A O 1
ATOM 2822 N N . ARG A 1 407 ? -19.537 3.310 39.739 1.00 84.81 407 ARG A N 1
ATOM 2823 C CA . ARG A 1 407 ? -20.984 3.501 39.667 1.00 84.81 407 ARG A CA 1
ATOM 2824 C C . ARG A 1 407 ? -21.390 4.750 40.449 1.00 84.81 407 ARG A C 1
ATOM 2826 O O . ARG A 1 407 ? -21.063 4.920 41.621 1.00 84.81 407 ARG A O 1
ATOM 2833 N N . VAL A 1 408 ? -22.117 5.635 39.781 1.00 84.31 408 VAL A N 1
ATOM 2834 C CA . VAL A 1 408 ? -22.699 6.854 40.349 1.00 84.31 408 VAL A CA 1
ATOM 2835 C C . VAL A 1 408 ? -24.080 6.564 40.934 1.00 84.31 408 VAL A C 1
ATOM 2837 O O . VAL A 1 408 ? -24.387 7.049 42.021 1.00 84.31 408 VAL A O 1
ATOM 2840 N N . SER A 1 409 ? -24.923 5.809 40.224 1.00 84.19 409 SER A N 1
ATOM 2841 C CA . SER A 1 409 ? -26.278 5.473 40.677 1.00 84.19 409 SER A CA 1
ATOM 2842 C C . SER A 1 409 ? -26.882 4.266 39.938 1.00 84.19 409 SER A C 1
ATOM 2844 O O . SER A 1 409 ? -26.437 3.923 38.846 1.00 84.19 409 SER A O 1
ATOM 2846 N N . SER A 1 410 ? -27.905 3.647 40.542 1.00 86.44 410 SER A N 1
ATOM 2847 C CA . SER A 1 410 ? -28.836 2.684 39.923 1.00 86.44 410 SER A CA 1
ATOM 2848 C C . SER A 1 410 ? -30.238 3.000 40.435 1.00 86.44 410 SER A C 1
ATOM 2850 O O . SER A 1 410 ? -30.459 2.959 41.648 1.00 86.44 410 SER A O 1
ATOM 2852 N N . ASN A 1 411 ? -31.156 3.421 39.564 1.00 87.69 411 ASN A N 1
ATOM 2853 C CA . ASN A 1 411 ? -32.523 3.766 39.958 1.00 87.69 411 ASN A CA 1
ATOM 2854 C C . ASN A 1 411 ? -33.534 3.422 38.868 1.00 87.69 411 ASN A C 1
ATOM 2856 O O . ASN A 1 411 ? -33.261 3.616 37.685 1.00 87.69 411 ASN A O 1
ATOM 2860 N N . LYS A 1 412 ? -34.766 3.105 39.277 1.00 86.56 412 LYS A N 1
ATOM 2861 C CA . LYS A 1 412 ? -35.897 3.065 38.347 1.00 86.56 412 LYS A CA 1
ATOM 2862 C C . LYS A 1 412 ? -36.362 4.464 37.965 1.00 86.56 412 LYS A C 1
ATOM 2864 O O . LYS A 1 412 ? -36.576 5.316 38.833 1.00 86.56 412 LYS A O 1
ATOM 2869 N N . ASP A 1 413 ? -36.568 4.690 36.674 1.00 83.00 413 ASP A N 1
ATOM 2870 C CA . ASP A 1 413 ? -37.204 5.907 36.182 1.00 83.00 413 ASP A CA 1
ATOM 2871 C C . ASP A 1 413 ? -38.737 5.863 36.350 1.00 83.00 413 ASP A C 1
ATOM 2873 O O . ASP A 1 413 ? -39.330 4.900 36.844 1.00 83.00 413 ASP A O 1
ATOM 2877 N N . ARG A 1 414 ? -39.416 6.938 35.934 1.00 86.50 414 ARG A N 1
ATOM 2878 C CA . ARG A 1 414 ? -40.886 7.028 36.016 1.00 86.50 414 ARG A CA 1
ATOM 2879 C C . ARG A 1 414 ? -41.618 6.137 35.008 1.00 86.50 414 ARG A C 1
ATOM 2881 O O . ARG A 1 414 ? -42.818 5.930 35.173 1.00 86.50 414 ARG A O 1
ATOM 2888 N N . ALA A 1 415 ? -40.939 5.662 33.968 1.00 80.94 415 ALA A N 1
ATOM 2889 C CA . ALA A 1 415 ? -41.489 4.743 32.978 1.00 80.94 415 ALA A CA 1
ATOM 2890 C C . ALA A 1 415 ? -41.339 3.269 33.407 1.00 80.94 415 ALA A C 1
ATOM 2892 O O . ALA A 1 415 ? -41.979 2.399 32.813 1.00 80.94 415 ALA A O 1
ATOM 2893 N N . GLY A 1 416 ? -40.579 3.007 34.475 1.00 81.81 416 GLY A N 1
ATOM 2894 C CA . GLY A 1 416 ? -40.323 1.680 35.026 1.00 81.81 416 GLY A CA 1
ATOM 2895 C C . GLY A 1 416 ? -39.056 1.019 34.482 1.00 81.81 416 GLY A C 1
ATOM 2896 O O . GLY A 1 416 ? -38.848 -0.158 34.767 1.00 81.81 416 GLY A O 1
ATOM 2897 N N . ASN A 1 417 ? -38.240 1.754 33.723 1.00 78.62 417 ASN A N 1
ATOM 2898 C CA . ASN A 1 417 ? -36.932 1.305 33.248 1.00 78.62 417 ASN A CA 1
ATOM 2899 C C . ASN A 1 417 ? -35.918 1.371 34.391 1.00 78.62 417 ASN A C 1
ATOM 2901 O O . ASN A 1 417 ? -36.040 2.241 35.256 1.00 78.62 417 ASN A O 1
ATOM 2905 N N . GLU A 1 418 ? -34.897 0.519 34.373 1.00 83.56 418 GLU A N 1
ATOM 2906 C CA . GLU A 1 418 ? -33.742 0.669 35.264 1.00 83.56 418 GLU A CA 1
ATOM 2907 C C . GLU A 1 418 ? -32.698 1.577 34.605 1.00 83.56 418 GLU A C 1
ATOM 2909 O O . GLU A 1 418 ? -32.383 1.413 33.429 1.00 83.56 418 GLU A O 1
ATOM 2914 N N . VAL A 1 419 ? -32.168 2.544 35.355 1.00 80.94 419 VAL A N 1
ATOM 2915 C CA . VAL A 1 419 ? -31.174 3.512 34.881 1.00 80.94 419 VAL A CA 1
ATOM 2916 C C . VAL A 1 419 ? -29.918 3.419 35.740 1.00 80.94 419 VAL A C 1
ATOM 2918 O O . VAL A 1 419 ? -29.903 3.851 36.896 1.00 80.94 419 VAL A O 1
ATOM 2921 N N . LEU A 1 420 ? -28.851 2.896 35.140 1.00 81.50 420 LEU A N 1
ATOM 2922 C CA . LEU A 1 420 ? -27.511 2.804 35.710 1.00 81.50 420 LEU A CA 1
ATOM 2923 C C . LEU A 1 420 ? -26.666 3.975 35.212 1.00 81.50 420 LEU A C 1
ATOM 2925 O O . LEU A 1 420 ? -26.602 4.234 34.012 1.00 81.50 420 LEU A O 1
ATOM 2929 N N . VAL A 1 421 ? -25.979 4.667 36.116 1.00 80.88 421 VAL A N 1
ATOM 2930 C CA . VAL A 1 421 ? -25.034 5.734 35.765 1.00 80.88 421 VAL A CA 1
ATOM 2931 C C . VAL A 1 421 ? -23.673 5.397 36.345 1.00 80.88 421 VAL A C 1
ATOM 2933 O O . VAL A 1 421 ? -23.566 5.119 37.538 1.00 80.88 421 VAL A O 1
ATOM 2936 N N . TYR A 1 422 ? -22.618 5.467 35.538 1.00 79.00 422 TYR A N 1
ATOM 2937 C CA . TYR A 1 422 ? -21.238 5.266 35.982 1.00 79.00 422 TYR A CA 1
ATOM 2938 C C . TYR A 1 422 ? -20.278 6.261 35.328 1.00 79.00 422 TYR A C 1
ATOM 2940 O O . TYR A 1 422 ? -20.607 6.929 34.349 1.00 79.00 422 TYR A O 1
ATOM 2948 N N . ARG A 1 423 ? -19.089 6.412 35.912 1.00 78.19 423 ARG A N 1
ATOM 2949 C CA . ARG A 1 423 ? -18.000 7.239 35.388 1.00 78.19 423 ARG A CA 1
ATOM 2950 C C . ARG A 1 423 ? -16.891 6.366 34.840 1.00 78.19 423 ARG A C 1
ATOM 2952 O O . ARG A 1 423 ? -16.618 5.315 35.412 1.00 78.19 423 ARG A O 1
ATOM 2959 N N . THR A 1 424 ? -16.225 6.840 33.793 1.00 73.62 424 THR A N 1
ATOM 2960 C CA . THR A 1 424 ? -14.994 6.231 33.275 1.00 73.62 424 THR A CA 1
ATOM 2961 C C . THR A 1 424 ? -13.844 7.249 33.238 1.00 73.62 424 THR A C 1
ATOM 2963 O O . THR A 1 424 ? -14.100 8.463 33.178 1.00 73.62 424 THR A O 1
ATOM 2966 N N . PRO A 1 425 ? -12.577 6.791 33.318 1.00 66.62 425 PRO A N 1
ATOM 2967 C CA . PRO A 1 425 ? -11.407 7.665 33.313 1.00 66.62 425 PRO A CA 1
ATOM 2968 C C . PRO A 1 425 ? -11.267 8.474 32.016 1.00 66.62 425 PRO A C 1
ATOM 2970 O O . PRO A 1 425 ? -11.784 8.117 30.954 1.00 66.62 425 PRO A O 1
ATOM 2973 N N . ALA A 1 426 ? -10.514 9.572 32.096 1.00 60.50 426 ALA A N 1
ATOM 2974 C CA . ALA A 1 426 ? -10.121 10.347 30.926 1.00 60.50 426 ALA A CA 1
ATOM 2975 C C . ALA A 1 426 ? -9.164 9.543 30.037 1.00 60.50 426 ALA A C 1
ATOM 2977 O O . ALA A 1 426 ? -8.216 8.944 30.538 1.00 60.50 426 ALA A O 1
ATOM 2978 N N . GLY A 1 427 ? -9.378 9.570 28.719 1.00 53.56 427 GLY A N 1
ATOM 2979 C CA . GLY A 1 427 ? -8.457 8.930 27.779 1.00 53.56 427 GLY A CA 1
ATOM 2980 C C . GLY A 1 427 ? -8.405 7.404 27.867 1.00 53.56 427 GLY A C 1
ATOM 2981 O O . GLY A 1 427 ? -7.401 6.841 27.454 1.00 53.56 427 GLY A O 1
ATOM 2982 N N . ASP A 1 428 ? -9.448 6.744 28.379 1.00 54.88 428 ASP A N 1
ATOM 2983 C CA . ASP A 1 428 ? -9.665 5.313 28.143 1.00 54.88 428 ASP A CA 1
ATOM 2984 C C . ASP A 1 428 ? -10.393 5.138 26.791 1.00 54.88 428 ASP A C 1
ATOM 2986 O O . ASP A 1 428 ? -11.590 5.455 26.712 1.00 54.88 428 ASP A O 1
ATOM 2990 N N . PRO A 1 429 ? -9.693 4.743 25.705 1.00 48.06 429 PRO A N 1
ATOM 2991 C CA . PRO A 1 429 ? -10.308 4.480 24.409 1.00 48.06 429 PRO A CA 1
ATOM 2992 C C . PRO A 1 429 ? -10.963 3.094 24.316 1.00 48.06 429 PRO A C 1
ATOM 2994 O O . PRO A 1 429 ? -11.448 2.737 23.254 1.00 48.06 429 PRO A O 1
ATOM 2997 N N . LYS A 1 430 ? -10.929 2.236 25.345 1.00 50.94 430 LYS A N 1
ATOM 2998 C CA . LYS A 1 430 ? -11.260 0.812 25.135 1.00 50.94 430 LYS A CA 1
ATOM 2999 C C . LYS A 1 430 ? -12.083 0.166 26.248 1.00 50.94 430 LYS A C 1
ATOM 3001 O O . LYS A 1 430 ? -12.068 -1.060 26.361 1.00 50.94 430 LYS A O 1
ATOM 3006 N N . GLY A 1 431 ? -12.803 0.962 27.036 1.00 50.53 431 GLY A N 1
ATOM 3007 C CA . GLY A 1 431 ? -13.724 0.452 28.050 1.00 50.53 431 GLY A CA 1
ATOM 3008 C C . GLY A 1 431 ? -14.845 -0.386 27.426 1.00 50.53 431 GLY A C 1
ATOM 3009 O O . GLY A 1 431 ? -15.536 0.074 26.511 1.00 50.53 431 GLY A O 1
ATOM 3010 N N . ARG A 1 432 ? -15.015 -1.613 27.926 1.00 54.31 432 ARG A N 1
ATOM 3011 C CA . ARG A 1 432 ? -16.087 -2.553 27.563 1.00 54.31 432 ARG A CA 1
ATOM 3012 C C . ARG A 1 432 ? -16.947 -2.772 28.798 1.00 54.31 432 ARG A C 1
ATOM 3014 O O . ARG A 1 432 ? -16.392 -2.993 29.874 1.00 54.31 432 ARG A O 1
ATOM 3021 N N . VAL A 1 433 ? -18.261 -2.645 28.665 1.00 49.41 433 VAL A N 1
ATOM 3022 C CA . VAL A 1 433 ? -19.201 -2.672 29.793 1.00 49.41 433 VAL A CA 1
ATOM 3023 C C . VAL A 1 433 ? -20.260 -3.725 29.572 1.00 49.41 433 VAL A C 1
ATOM 3025 O O . VAL A 1 433 ? -20.823 -3.713 28.456 1.00 49.41 433 VAL A O 1
#

Secondary structure (DSSP, 8-state):
------EEEEEEE-SB--SS-TTEEEEEEEEE--SS--B-EEEEEPPTT--B-S--EEES--TT-EEE--TTSSEEEEES--B-TT-EEEEEEEE----TT-EEE-EEEEESSTTS-SS--BEE-GGG---EEES-EEEEEEE----EETTSPPBSSTT-TT-S-BEEEEEE-TTSSB-TT--PEEEEEE-GGG-TT----BS--EEE-BTTEEEESS-B-SS-EEEE-EEEEETTEEEEEPPPEEEESEEEEPPS--TT-EEEEEEEEEEEETTEEEEEEEEEEEESPPTT-EEEEEES-S----TTS---TT--EEEEE--SS-EEEEEEE-HHHHHHSTT--GGG---EEEESS--EE-TTS-EE-EE-TTSPEEPPP--SSS--PEEEEPPBTTSS-TTS-EEEEEEE-TTS-EEEEEEE-TT-S-EE-

Solvent-accessible surface area (backbone atoms only — not comparable to full-atom values): 22530 Å² total; per-residue (Å²): 130,83,81,76,77,41,36,30,31,38,32,45,33,61,44,46,33,62,39,49,41,71,57,46,65,33,31,34,41,33,34,23,62,11,88,88,48,40,34,6,14,37,36,40,33,43,20,82,67,18,28,44,77,62,71,48,47,71,47,73,49,42,96,75,37,47,57,48,56,62,87,89,15,38,30,40,41,35,27,35,29,56,28,42,56,74,36,54,28,34,38,37,29,34,21,22,23,18,60,73,80,32,72,25,51,50,42,68,51,40,16,51,35,36,79,62,51,80,90,64,62,34,46,70,38,69,89,62,37,42,39,52,29,31,14,47,22,28,41,38,68,78,28,46,62,28,33,22,37,46,65,33,28,36,11,45,42,63,65,32,56,84,53,88,48,36,23,21,37,28,44,12,26,66,80,70,44,48,33,57,86,39,50,59,56,38,35,55,38,60,26,84,94,23,49,70,51,79,75,67,67,38,65,64,42,62,32,55,16,58,58,7,35,18,70,35,77,51,27,24,37,75,51,53,29,71,49,33,21,41,27,37,43,40,92,72,29,45,63,26,72,47,64,64,27,36,27,24,68,15,58,38,71,28,60,71,72,49,106,61,27,69,39,66,20,60,37,73,46,81,23,66,66,93,81,44,85,46,72,50,70,50,67,50,73,48,74,61,52,61,55,73,36,50,37,39,33,36,68,57,80,60,90,78,70,46,92,94,63,83,72,66,74,70,68,22,42,33,42,35,37,74,40,80,53,67,43,80,48,71,49,72,45,55,35,71,62,42,66,69,42,94,69,58,54,46,88,65,67,79,51,49,38,28,33,73,56,78,66,44,59,49,102,85,67,47,60,32,57,34,21,46,96,88,67,46,79,39,64,72,77,94,60,95,71,83,73,74,51,47,51,14,40,50,50,49,56,91,81,56,66,93,66,55,55,18,30,73,47,57,41,64,50,97,87,51,23,41,38,38,30,31,36,42,41,49,58,51,55,57,43,35,58

pLDDT: mean 79.36, std 15.79, range [35.84, 98.75]

Sequence (433 aa):
MAAGTKLFAAVVEPRCVEAGGTGIAFSITLTNLSKNQQLGSANVRLPDGFAVTGGVALVGASSSATASVPGSGALIELRDLRILPARSVVASWVGAAGPVGSDGRFGVAAKPSNDFTGSTAFTLDASASQLVSSVDCRLAFVVQPSHALVGETITGDPFAPSSSRQVSVAALDGSGAPISSFADAVTLSIDPSHDPGGTTLQGTTARAASAGVAAFDDIHIDVHGFGYALRADADGFLPATSTTFAVADAGTVCGPRAPASTCSAQTVVADELNGAVGAVASTVTSTGGPAGGVVIVGANTHEVDCAGYVEHTDVTITFDVTTGEAKTVTVVIDKALVQADPNNGAAHYQVCYSSPTVLAEDAFGNPVAFFARDGSPVYPEGNPAGLVPTSGLLPDCGATLPGMPCRVSSNKDRAGNEVLVYRTPAGDPKGRV